Protein AF-A0AAN8A3T1-F1 (afdb_monomer_lite)

Organism: NCBI:txid574655

InterPro domains:
  IPR000210 BTB/POZ domain [PS50097] (247-317)
  IPR011333 SKP1/BTB/POZ domain superfamily [G3DSA:3.30.710.10] (247-376)

Structure (mmCIF, N/CA/C/O backbone):
data_AF-A0AAN8A3T1-F1
#
_entry.id   AF-A0AAN8A3T1-F1
#
loop_
_atom_site.group_PDB
_atom_site.id
_atom_site.type_symbol
_atom_site.label_atom_id
_atom_site.label_alt_id
_atom_site.label_comp_id
_atom_site.label_asym_id
_atom_site.label_entity_id
_atom_site.label_seq_id
_atom_site.pdbx_PDB_ins_code
_atom_site.Cartn_x
_atom_site.Cartn_y
_atom_site.Cartn_z
_atom_site.occupancy
_atom_site.B_iso_or_equiv
_atom_site.auth_seq_id
_atom_site.auth_comp_id
_atom_site.auth_asym_id
_atom_site.auth_atom_id
_atom_site.pdbx_PDB_model_num
ATOM 1 N N . MET A 1 1 ? 38.032 9.908 -7.221 1.00 28.08 1 MET A N 1
ATOM 2 C CA . MET A 1 1 ? 36.957 10.571 -6.458 1.00 28.08 1 MET A CA 1
ATOM 3 C C . MET A 1 1 ? 36.394 9.536 -5.513 1.00 28.08 1 MET A C 1
ATOM 5 O O . MET A 1 1 ? 36.181 8.416 -5.951 1.00 28.08 1 MET A O 1
ATOM 9 N N . ASP A 1 2 ? 36.302 9.879 -4.233 1.00 22.59 2 ASP A N 1
ATOM 10 C CA . ASP A 1 2 ? 35.906 8.969 -3.160 1.00 22.59 2 ASP A CA 1
ATOM 11 C C . ASP A 1 2 ? 34.381 8.732 -3.216 1.00 22.59 2 ASP A C 1
ATOM 13 O O . ASP A 1 2 ? 33.632 9.698 -3.043 1.00 22.59 2 ASP A O 1
ATOM 17 N N . PRO A 1 3 ? 33.899 7.502 -3.488 1.00 28.39 3 PRO A N 1
ATOM 18 C CA . PRO A 1 3 ? 32.468 7.202 -3.587 1.00 28.39 3 PRO A CA 1
ATOM 19 C C . PRO A 1 3 ? 31.711 7.410 -2.268 1.00 28.39 3 PRO A C 1
ATOM 21 O O . PRO A 1 3 ? 30.489 7.361 -2.249 1.00 28.39 3 PRO A O 1
ATOM 24 N N . VAL A 1 4 ? 32.406 7.651 -1.155 1.00 28.38 4 VAL A N 1
ATOM 25 C CA . VAL A 1 4 ? 31.811 7.711 0.186 1.00 28.38 4 VAL A CA 1
ATOM 26 C C . VAL A 1 4 ? 31.113 9.052 0.482 1.00 28.38 4 VAL A C 1
ATOM 28 O O . VAL A 1 4 ? 30.315 9.138 1.413 1.00 28.38 4 VAL A O 1
ATOM 31 N N . LEU A 1 5 ? 31.327 10.105 -0.319 1.00 27.95 5 LEU A N 1
ATOM 32 C CA . LEU A 1 5 ? 30.881 11.468 0.030 1.00 27.95 5 LEU A CA 1
ATOM 33 C C . LEU A 1 5 ? 29.614 11.987 -0.675 1.00 27.95 5 LEU A C 1
ATOM 35 O O . LEU A 1 5 ? 29.230 13.130 -0.436 1.00 27.95 5 LEU A O 1
ATOM 39 N N . GLN A 1 6 ? 28.911 11.174 -1.472 1.00 32.25 6 GLN A N 1
ATOM 40 C CA . GLN A 1 6 ? 27.671 11.601 -2.155 1.00 32.25 6 GLN A CA 1
ATOM 41 C C . GLN A 1 6 ? 26.362 11.172 -1.450 1.00 32.25 6 GLN A C 1
ATOM 43 O O . GLN A 1 6 ? 25.277 11.527 -1.895 1.00 32.25 6 GLN A O 1
ATOM 48 N N . TYR A 1 7 ? 26.436 10.468 -0.312 1.00 43.41 7 TYR A N 1
ATOM 49 C CA . TYR A 1 7 ? 25.316 9.674 0.233 1.00 43.41 7 TYR A CA 1
ATOM 50 C C . TYR A 1 7 ? 24.693 10.179 1.553 1.00 43.41 7 TYR A C 1
ATOM 52 O O . TYR A 1 7 ? 24.075 9.415 2.293 1.00 43.41 7 TYR A O 1
ATOM 60 N N . ALA A 1 8 ? 24.799 11.473 1.868 1.00 33.53 8 ALA A N 1
ATOM 61 C CA . ALA A 1 8 ? 24.404 11.998 3.184 1.00 33.53 8 ALA A CA 1
ATOM 62 C C . ALA A 1 8 ? 22.884 12.008 3.481 1.00 33.53 8 ALA A C 1
ATOM 64 O O . ALA A 1 8 ? 22.506 12.122 4.642 1.00 33.53 8 ALA A O 1
ATOM 65 N N . ALA A 1 9 ? 22.006 11.862 2.480 1.00 39.44 9 ALA A N 1
ATOM 66 C CA . ALA A 1 9 ? 20.547 11.850 2.685 1.00 39.44 9 ALA A CA 1
ATOM 67 C C . ALA A 1 9 ? 19.914 10.439 2.711 1.00 39.44 9 ALA A C 1
ATOM 69 O O . ALA A 1 9 ? 18.741 10.316 3.041 1.00 39.44 9 ALA A O 1
ATOM 70 N N . ILE A 1 10 ? 20.684 9.391 2.381 1.00 47.78 10 ILE A N 1
ATOM 71 C CA . ILE A 1 10 ? 20.257 7.970 2.353 1.00 47.78 10 ILE A CA 1
ATOM 72 C C . ILE A 1 10 ? 20.986 7.154 3.455 1.00 47.78 10 ILE A C 1
ATOM 74 O O . ILE A 1 10 ? 20.788 5.956 3.620 1.00 47.78 10 ILE A O 1
ATOM 78 N N . GLY A 1 11 ? 21.843 7.802 4.253 1.00 45.41 11 GLY A N 1
ATOM 79 C CA . GLY A 1 11 ? 22.844 7.140 5.100 1.00 45.41 11 GLY A CA 1
ATOM 80 C C . GLY A 1 11 ? 22.339 6.259 6.253 1.00 45.41 11 GLY A C 1
ATOM 81 O O . GLY A 1 11 ? 23.126 5.459 6.755 1.00 45.41 11 GLY A O 1
ATOM 82 N N . GLU A 1 12 ? 21.076 6.362 6.679 1.00 53.84 12 GLU A N 1
ATOM 83 C CA . GLU A 1 12 ? 20.526 5.439 7.692 1.00 53.84 12 GLU A CA 1
ATOM 84 C C . GLU A 1 12 ? 20.067 4.106 7.079 1.00 53.84 12 GLU A C 1
ATOM 86 O O . GLU A 1 12 ? 20.388 3.056 7.630 1.00 53.84 12 GLU A O 1
ATOM 91 N N . ASP A 1 13 ? 19.470 4.124 5.884 1.00 52.81 13 ASP A N 1
ATOM 92 C CA . ASP A 1 13 ? 19.033 2.916 5.157 1.00 52.81 13 ASP A CA 1
ATOM 93 C C . ASP A 1 13 ? 20.219 2.032 4.729 1.00 52.81 13 ASP A C 1
ATOM 95 O O . ASP A 1 13 ? 20.153 0.802 4.715 1.00 52.81 13 ASP A O 1
ATOM 99 N N . PHE A 1 14 ? 21.367 2.646 4.427 1.00 54.56 14 PHE A N 1
ATOM 100 C CA . PHE A 1 14 ? 22.560 1.903 4.012 1.00 54.56 14 PHE A CA 1
ATOM 101 C C . PHE A 1 14 ? 23.228 1.139 5.169 1.00 54.56 14 PHE A C 1
ATOM 103 O O . PHE A 1 14 ? 23.879 0.115 4.949 1.00 54.56 14 PHE A O 1
ATOM 110 N N . ARG A 1 15 ? 23.043 1.591 6.420 1.00 59.34 15 ARG A N 1
ATOM 111 C CA . ARG A 1 15 ? 23.488 0.835 7.603 1.00 59.34 15 ARG A CA 1
ATOM 112 C C . ARG A 1 15 ? 22.670 -0.434 7.793 1.00 59.34 15 ARG A C 1
ATOM 114 O O . ARG A 1 15 ? 23.229 -1.447 8.214 1.00 59.34 15 ARG A O 1
ATOM 121 N N . GLU A 1 16 ? 21.382 -0.398 7.464 1.00 59.78 16 GLU A N 1
ATOM 122 C CA . GLU A 1 16 ? 20.545 -1.597 7.473 1.00 59.78 16 GLU A CA 1
ATOM 123 C C . GLU A 1 16 ? 20.968 -2.584 6.385 1.00 59.78 16 GLU A C 1
ATOM 125 O O . GLU A 1 16 ? 21.107 -3.774 6.677 1.00 59.78 16 GLU A O 1
ATOM 130 N N . GLN A 1 17 ? 21.295 -2.100 5.180 1.00 60.03 17 GLN A N 1
ATOM 131 C CA . GLN A 1 17 ? 21.910 -2.935 4.141 1.00 60.03 17 GLN A CA 1
ATOM 132 C C . GLN A 1 17 ? 23.195 -3.604 4.635 1.00 60.03 17 GLN A C 1
ATOM 134 O O . GLN A 1 17 ? 23.355 -4.814 4.485 1.00 60.03 17 GLN A O 1
ATOM 139 N N . GLU A 1 18 ? 24.097 -2.859 5.275 1.00 65.31 18 GLU A N 1
ATOM 140 C CA . GLU A 1 18 ? 25.344 -3.421 5.799 1.00 65.31 18 GLU A CA 1
ATOM 141 C C . GLU A 1 18 ? 25.091 -4.465 6.905 1.00 65.31 18 GLU A C 1
ATOM 143 O O . GLU A 1 18 ? 25.732 -5.518 6.934 1.00 65.31 18 GLU A O 1
ATOM 148 N N . LEU A 1 19 ? 24.130 -4.216 7.800 1.00 68.00 19 LEU A N 1
ATOM 149 C CA . LEU A 1 19 ? 23.729 -5.157 8.849 1.00 68.00 19 LEU A CA 1
ATOM 150 C C . LEU A 1 19 ? 23.086 -6.427 8.278 1.00 68.00 19 LEU A C 1
ATOM 152 O O . LEU A 1 19 ? 23.395 -7.523 8.749 1.00 68.00 19 LEU A O 1
ATOM 156 N N . MET A 1 20 ? 22.237 -6.310 7.257 1.00 63.03 20 MET A N 1
ATOM 157 C CA . MET A 1 20 ? 21.633 -7.456 6.572 1.00 63.03 20 MET A CA 1
ATOM 158 C C . MET A 1 20 ? 22.659 -8.257 5.775 1.00 63.03 20 MET A C 1
ATOM 160 O O . MET A 1 20 ? 22.655 -9.486 5.846 1.00 63.03 20 MET A O 1
ATOM 164 N N . ILE A 1 21 ? 23.582 -7.587 5.080 1.00 66.31 21 ILE A N 1
ATOM 165 C CA . ILE A 1 21 ? 24.719 -8.227 4.409 1.00 66.31 21 ILE A CA 1
ATOM 166 C C . ILE A 1 21 ? 25.536 -9.019 5.434 1.00 66.31 21 ILE A C 1
ATOM 168 O O . ILE A 1 21 ? 25.820 -10.198 5.228 1.00 66.31 21 ILE A O 1
ATOM 172 N N . ARG A 1 22 ? 25.837 -8.425 6.596 1.00 67.38 22 ARG A N 1
ATOM 173 C CA . ARG A 1 22 ? 26.547 -9.110 7.687 1.00 67.38 22 ARG A CA 1
ATOM 174 C C . ARG A 1 22 ? 25.766 -10.304 8.244 1.00 67.38 22 ARG A C 1
ATOM 176 O O . ARG A 1 22 ? 26.375 -11.341 8.492 1.00 67.38 22 ARG A O 1
ATOM 183 N N . ARG A 1 23 ? 24.444 -10.197 8.420 1.00 68.62 23 ARG A N 1
ATOM 184 C CA . ARG A 1 23 ? 23.590 -11.324 8.852 1.00 68.62 23 ARG A CA 1
ATOM 185 C C . ARG A 1 23 ? 23.542 -12.439 7.807 1.00 68.62 23 ARG A C 1
ATOM 187 O O . ARG A 1 23 ? 23.617 -13.606 8.176 1.00 68.62 23 ARG A O 1
ATOM 194 N N . SER A 1 24 ? 23.475 -12.098 6.524 1.00 63.53 24 SER A N 1
ATOM 195 C CA . SER A 1 24 ? 23.462 -13.071 5.422 1.00 63.53 24 SER A CA 1
ATOM 196 C C . SER A 1 24 ? 24.795 -13.826 5.345 1.00 63.53 24 SER A C 1
ATOM 198 O O . SER A 1 24 ? 24.817 -15.055 5.297 1.00 63.53 24 SER A O 1
ATOM 200 N N . LEU A 1 25 ? 25.916 -13.109 5.492 1.00 63.66 25 LEU A N 1
ATOM 201 C CA . LEU A 1 25 ? 27.259 -13.700 5.563 1.00 63.66 25 LEU A CA 1
ATOM 202 C C . LEU A 1 25 ? 27.434 -14.668 6.741 1.00 63.66 25 LEU A C 1
ATOM 204 O O . LEU A 1 25 ? 28.168 -15.646 6.621 1.00 63.66 25 LEU A O 1
ATOM 208 N N . GLN A 1 26 ? 26.754 -14.439 7.870 1.00 68.25 26 GLN A N 1
ATOM 209 C CA . GLN A 1 26 ? 26.801 -15.350 9.022 1.00 68.25 26 GLN A CA 1
ATOM 210 C C . GLN A 1 26 ? 26.139 -16.708 8.746 1.00 68.25 26 GLN A C 1
ATOM 212 O O . GLN A 1 26 ? 26.492 -17.688 9.397 1.00 68.25 26 GLN A O 1
ATOM 217 N N . HIS A 1 27 ? 25.222 -16.785 7.778 1.00 68.75 27 HIS A N 1
ATOM 218 C CA . HIS A 1 27 ? 24.488 -18.009 7.443 1.00 68.75 27 HIS A CA 1
ATOM 219 C C . HIS A 1 27 ? 25.076 -18.755 6.235 1.00 68.75 27 HIS A C 1
ATOM 221 O O . HIS A 1 27 ? 24.494 -19.739 5.784 1.00 68.75 27 HIS A O 1
ATOM 227 N N . GLY A 1 28 ? 26.233 -18.319 5.722 1.00 78.19 28 GLY A N 1
ATOM 228 C CA . GLY A 1 28 ? 26.850 -18.906 4.529 1.00 78.19 28 GLY A CA 1
ATOM 229 C C . GLY A 1 28 ? 26.095 -18.590 3.237 1.00 78.19 28 GLY A C 1
ATOM 230 O O . GLY A 1 28 ? 26.246 -19.313 2.256 1.00 78.19 28 GLY A O 1
ATOM 231 N N . ASP A 1 29 ? 25.277 -17.536 3.247 1.00 84.19 29 ASP A N 1
ATOM 232 C CA . ASP A 1 29 ? 24.538 -17.092 2.074 1.00 84.19 29 ASP A CA 1
ATOM 233 C C . ASP A 1 29 ? 25.476 -16.423 1.063 1.00 84.19 29 ASP A C 1
ATOM 235 O O . ASP A 1 29 ? 26.394 -15.681 1.433 1.00 84.19 29 ASP A O 1
ATOM 239 N N . HIS A 1 30 ? 25.258 -16.706 -0.217 1.00 88.50 30 HIS A N 1
ATOM 240 C CA . HIS A 1 30 ? 26.088 -16.187 -1.298 1.00 88.50 30 HIS A CA 1
ATOM 241 C C . HIS A 1 30 ? 25.659 -14.753 -1.632 1.00 88.50 30 HIS A C 1
ATOM 243 O O . HIS A 1 30 ? 24.470 -14.466 -1.773 1.00 88.50 30 HIS A O 1
ATOM 249 N N . ILE A 1 31 ? 26.626 -13.832 -1.713 1.00 90.25 31 ILE A N 1
ATOM 250 C CA . ILE A 1 31 ? 26.376 -12.448 -2.125 1.00 90.25 31 ILE A CA 1
ATOM 251 C C . ILE A 1 31 ? 26.642 -12.331 -3.615 1.00 90.25 31 ILE A C 1
ATOM 253 O O . ILE A 1 31 ? 27.764 -12.547 -4.072 1.00 90.25 31 ILE A O 1
ATOM 257 N N . ILE A 1 32 ? 25.637 -11.856 -4.334 1.00 91.88 32 ILE A N 1
ATOM 258 C CA . ILE A 1 32 ? 25.742 -11.537 -5.750 1.00 91.88 32 ILE A CA 1
ATOM 259 C C . ILE A 1 32 ? 25.897 -10.034 -5.966 1.00 91.88 32 ILE A C 1
ATOM 261 O O . ILE A 1 32 ? 25.512 -9.202 -5.137 1.00 91.88 32 ILE A O 1
ATOM 265 N N . LYS A 1 33 ? 26.443 -9.690 -7.127 1.00 93.19 33 LYS A N 1
ATOM 266 C CA . LYS A 1 33 ? 26.597 -8.332 -7.628 1.00 93.19 33 LYS A CA 1
ATOM 267 C C . LYS A 1 33 ? 25.523 -8.057 -8.681 1.00 93.19 33 LYS A C 1
ATOM 269 O O . LYS A 1 33 ? 25.439 -8.763 -9.680 1.00 93.19 33 LYS A O 1
ATOM 274 N N . LEU A 1 34 ? 24.721 -7.018 -8.488 1.00 94.31 34 LEU A N 1
ATOM 275 C CA . LEU A 1 34 ? 23.772 -6.529 -9.489 1.00 94.31 34 LEU A CA 1
ATOM 276 C C . LEU A 1 34 ? 24.321 -5.252 -10.110 1.00 94.31 34 LEU A C 1
ATOM 278 O O . LEU A 1 34 ? 24.648 -4.327 -9.376 1.00 94.31 34 LEU A O 1
ATOM 282 N N . VAL A 1 35 ? 24.413 -5.179 -11.433 1.00 94.25 35 VAL A N 1
ATOM 283 C CA . VAL A 1 35 ? 24.875 -3.993 -12.168 1.00 94.25 35 VAL A CA 1
ATOM 284 C C . VAL A 1 35 ? 23.709 -3.451 -12.985 1.00 94.25 35 VAL A C 1
ATOM 286 O O . VAL A 1 35 ? 23.237 -4.133 -13.889 1.00 94.25 35 VAL A O 1
ATOM 289 N N . ILE A 1 36 ? 23.234 -2.251 -12.654 1.00 95.31 36 ILE A N 1
ATOM 290 C CA . ILE A 1 36 ? 21.943 -1.724 -13.118 1.00 95.31 36 ILE A CA 1
ATOM 291 C C . ILE A 1 36 ? 22.142 -0.395 -13.840 1.00 95.31 36 ILE A C 1
ATOM 293 O O . ILE A 1 36 ? 22.796 0.499 -13.297 1.00 95.31 36 ILE A O 1
ATOM 297 N N . GLY A 1 37 ? 21.533 -0.267 -15.019 1.00 92.38 37 GLY A N 1
ATOM 298 C CA . GLY A 1 37 ? 21.628 0.900 -15.894 1.00 92.38 37 GLY A CA 1
ATOM 299 C C . GLY A 1 37 ? 22.753 0.806 -16.928 1.00 92.38 37 GLY A C 1
ATOM 300 O O . GLY A 1 37 ? 23.585 -0.107 -16.897 1.00 92.38 37 GLY A O 1
ATOM 301 N N . GLU A 1 38 ? 22.763 1.761 -17.857 1.00 90.06 38 GLU A N 1
ATOM 302 C CA . GLU A 1 38 ? 23.724 1.823 -18.964 1.00 90.06 38 GLU A CA 1
ATOM 303 C C . GLU A 1 38 ? 25.179 1.856 -18.462 1.00 90.06 38 GLU A C 1
ATOM 305 O O . GLU A 1 38 ? 25.436 2.438 -17.407 1.00 90.06 38 GLU A O 1
ATOM 310 N N . PRO A 1 39 ? 26.153 1.277 -19.193 1.00 88.94 39 PRO A N 1
ATOM 311 C CA . PRO A 1 39 ? 27.540 1.134 -18.734 1.00 88.94 39 PRO A CA 1
ATOM 312 C C . PRO A 1 39 ? 28.192 2.416 -18.196 1.00 88.94 39 PRO A C 1
ATOM 314 O O . PRO A 1 39 ? 29.006 2.351 -17.276 1.00 88.94 39 PRO A O 1
ATOM 317 N N . GLU A 1 40 ? 27.837 3.575 -18.748 1.00 88.62 40 GLU A N 1
ATOM 318 C CA . GLU A 1 40 ? 28.367 4.887 -18.377 1.00 88.62 40 GLU A CA 1
ATOM 319 C C . GLU A 1 40 ? 27.872 5.364 -17.004 1.00 88.62 40 GLU A C 1
ATOM 321 O O . GLU A 1 40 ? 28.573 6.116 -16.329 1.00 88.62 40 GLU A O 1
ATOM 326 N N . ASN A 1 41 ? 26.685 4.911 -16.589 1.00 84.88 41 ASN A N 1
ATOM 327 C CA . ASN A 1 41 ? 25.997 5.323 -15.362 1.00 84.88 41 ASN A CA 1
ATOM 328 C C . ASN A 1 41 ? 25.609 4.131 -14.472 1.00 84.88 41 ASN A C 1
ATOM 330 O O . ASN A 1 41 ? 24.808 4.279 -13.547 1.00 84.88 41 ASN A O 1
ATOM 334 N N . ALA A 1 42 ? 26.155 2.947 -14.756 1.00 90.56 42 ALA A N 1
ATOM 335 C CA . ALA A 1 42 ? 25.750 1.719 -14.103 1.00 90.56 42 ALA A CA 1
ATOM 336 C C . ALA A 1 42 ? 26.093 1.757 -12.612 1.00 90.56 42 ALA A C 1
ATOM 338 O O . ALA A 1 42 ? 27.237 2.003 -12.217 1.00 90.56 42 ALA A O 1
ATOM 339 N N . ILE A 1 43 ? 25.107 1.450 -11.774 1.00 92.12 43 ILE A N 1
ATOM 340 C CA . ILE A 1 43 ? 25.298 1.336 -10.330 1.00 92.12 43 ILE A CA 1
ATOM 341 C C . ILE A 1 43 ? 25.351 -0.133 -9.946 1.00 92.12 43 ILE A C 1
ATOM 343 O O . ILE A 1 43 ? 24.593 -0.962 -10.448 1.00 92.12 43 ILE A O 1
ATOM 347 N N . THR A 1 44 ? 26.277 -0.450 -9.043 1.00 93.19 44 THR A N 1
ATOM 348 C CA . THR A 1 44 ? 26.423 -1.791 -8.489 1.00 93.19 44 THR A CA 1
ATOM 349 C C . THR A 1 44 ? 25.740 -1.900 -7.130 1.00 93.19 44 THR A C 1
ATOM 351 O O . THR A 1 44 ? 26.002 -1.093 -6.241 1.00 93.19 44 THR A O 1
ATOM 354 N N . PHE A 1 45 ? 24.939 -2.947 -6.950 1.00 92.75 45 PHE A N 1
ATOM 355 C CA . PHE A 1 45 ? 24.358 -3.352 -5.674 1.00 92.75 45 PHE A CA 1
ATOM 356 C C . PHE A 1 45 ? 24.869 -4.735 -5.272 1.00 92.75 45 PHE A C 1
ATOM 358 O O . PHE A 1 45 ? 25.200 -5.560 -6.123 1.00 92.75 45 PHE A O 1
ATOM 365 N N . HIS A 1 46 ? 24.907 -4.992 -3.967 1.00 91.62 46 HIS A N 1
ATOM 366 C CA . HIS A 1 46 ? 25.253 -6.292 -3.402 1.00 91.62 46 HIS A CA 1
ATOM 367 C C . HIS A 1 46 ? 24.077 -6.809 -2.582 1.00 91.62 46 HIS A C 1
ATOM 369 O O . HIS A 1 46 ? 23.589 -6.107 -1.698 1.00 91.62 46 HIS A O 1
ATOM 375 N N . ILE A 1 47 ? 23.618 -8.021 -2.876 1.00 92.31 47 ILE A N 1
ATOM 376 C CA . ILE A 1 47 ? 22.452 -8.621 -2.221 1.00 92.31 47 ILE A CA 1
ATOM 377 C C . ILE A 1 47 ? 22.637 -10.131 -2.085 1.00 92.31 47 ILE A C 1
ATOM 379 O O . ILE A 1 47 ? 23.400 -10.742 -2.829 1.00 92.31 47 ILE A O 1
ATOM 383 N N . SER A 1 48 ? 21.960 -10.726 -1.106 1.00 91.88 48 SER A N 1
ATOM 384 C CA . SER A 1 48 ? 21.898 -12.179 -0.939 1.00 91.88 48 SER A CA 1
ATOM 385 C C . SER A 1 48 ? 21.220 -12.838 -2.150 1.00 91.88 48 SER A C 1
ATOM 387 O O . SER A 1 48 ? 20.141 -12.416 -2.577 1.00 91.88 48 SER A O 1
ATOM 389 N N . GLN A 1 49 ? 21.841 -13.898 -2.676 1.00 92.69 49 GLN A N 1
ATOM 390 C CA . GLN A 1 49 ? 21.271 -14.735 -3.730 1.00 92.69 49 GLN A CA 1
ATOM 391 C C . GLN A 1 49 ? 19.964 -15.378 -3.263 1.00 92.69 49 GLN A C 1
ATOM 393 O O . GLN A 1 49 ? 18.954 -15.309 -3.964 1.00 92.69 49 GLN A O 1
ATOM 398 N N . ASN A 1 50 ? 19.967 -15.967 -2.063 1.00 92.00 50 ASN A N 1
ATOM 399 C CA . ASN A 1 50 ? 18.808 -16.657 -1.505 1.00 92.00 50 ASN A CA 1
ATOM 400 C C . ASN A 1 50 ? 17.599 -15.719 -1.378 1.00 92.00 50 ASN A C 1
ATOM 402 O O . ASN A 1 50 ? 16.476 -16.100 -1.700 1.00 92.00 50 ASN A O 1
ATOM 406 N N . LEU A 1 51 ? 17.819 -14.465 -0.978 1.00 92.62 51 LEU A N 1
ATOM 407 C CA . LEU A 1 51 ? 16.750 -13.480 -0.839 1.00 92.62 51 LEU A CA 1
ATOM 408 C C . LEU A 1 51 ? 16.068 -13.160 -2.182 1.00 92.62 51 LEU A C 1
ATOM 410 O O . LEU A 1 51 ? 14.840 -13.043 -2.245 1.00 92.62 51 LEU A O 1
ATOM 414 N N . LEU A 1 52 ? 16.838 -13.053 -3.267 1.00 93.62 52 LEU A N 1
ATOM 415 C CA . LEU A 1 52 ? 16.283 -12.850 -4.608 1.00 93.62 52 LEU A CA 1
ATOM 416 C C . LEU A 1 52 ? 15.602 -14.104 -5.151 1.00 93.62 52 LEU A C 1
ATOM 418 O O . LEU A 1 52 ? 14.504 -14.009 -5.695 1.00 93.62 52 LEU A O 1
ATOM 422 N N . GLU A 1 53 ? 16.206 -15.278 -4.959 1.00 94.00 53 GLU A N 1
ATOM 423 C CA . GLU A 1 53 ? 15.598 -16.555 -5.343 1.00 94.00 53 GLU A CA 1
ATOM 424 C C . GLU A 1 53 ? 14.263 -16.789 -4.633 1.00 94.00 53 GLU A C 1
ATOM 426 O O . GLU A 1 53 ? 13.318 -17.274 -5.245 1.00 94.00 53 GLU A O 1
ATOM 431 N N . GLN A 1 54 ? 14.143 -16.419 -3.358 1.00 92.19 54 GLN A N 1
ATOM 432 C CA . GLN A 1 54 ? 12.873 -16.493 -2.631 1.00 92.19 54 GLN A CA 1
ATOM 433 C C . GLN A 1 54 ? 11.839 -15.482 -3.128 1.00 92.19 54 GLN A C 1
ATOM 435 O O . GLN A 1 54 ? 10.645 -15.686 -2.922 1.00 92.19 54 GLN A O 1
ATOM 440 N N . THR A 1 55 ? 12.284 -14.395 -3.758 1.00 93.00 55 THR A N 1
ATOM 441 C CA . THR A 1 55 ? 11.399 -13.327 -4.219 1.00 93.00 55 THR A CA 1
ATOM 442 C C . THR A 1 55 ? 10.729 -13.668 -5.547 1.00 93.00 55 THR A C 1
ATOM 444 O O . THR A 1 55 ? 9.534 -13.422 -5.686 1.00 93.00 55 THR A O 1
ATOM 447 N N . ALA A 1 56 ? 11.470 -14.215 -6.516 1.00 93.69 56 ALA A N 1
ATOM 448 C CA . ALA A 1 56 ? 10.918 -14.536 -7.830 1.00 93.69 56 ALA A CA 1
ATOM 449 C C . ALA A 1 56 ? 11.590 -15.755 -8.466 1.00 93.69 56 ALA A C 1
ATOM 451 O O . ALA A 1 56 ? 12.812 -15.926 -8.409 1.00 93.69 56 ALA A O 1
ATOM 452 N N . ASP A 1 57 ? 10.788 -16.577 -9.147 1.00 93.06 57 ASP A N 1
ATOM 453 C CA . ASP A 1 57 ? 11.277 -17.757 -9.865 1.00 93.06 57 ASP A CA 1
ATOM 454 C C . ASP A 1 57 ? 12.213 -17.388 -11.025 1.00 93.06 57 ASP A C 1
ATOM 456 O O . ASP A 1 57 ? 13.128 -18.158 -11.336 1.00 93.06 57 ASP A O 1
ATOM 460 N N . TYR A 1 58 ? 12.064 -16.181 -11.588 1.00 94.56 58 TYR A N 1
ATOM 461 C CA . TYR A 1 58 ? 13.014 -15.605 -12.541 1.00 94.56 58 TYR A CA 1
ATOM 462 C C . TYR A 1 58 ? 14.457 -15.702 -12.029 1.00 94.56 58 TYR A C 1
ATOM 464 O O . TYR A 1 58 ? 15.331 -16.210 -12.733 1.00 94.56 58 TYR A O 1
ATOM 472 N N . PHE A 1 59 ? 14.712 -15.297 -10.779 1.00 93.25 59 PHE A N 1
ATOM 473 C CA . PHE A 1 59 ? 16.061 -15.304 -10.213 1.00 93.25 59 PHE A CA 1
ATOM 474 C C . PHE A 1 59 ? 16.582 -16.725 -9.967 1.00 93.25 59 PHE A C 1
ATOM 476 O O . PHE A 1 59 ? 17.750 -16.999 -10.234 1.00 93.25 59 PHE A O 1
ATOM 483 N N . LYS A 1 60 ? 15.719 -17.676 -9.581 1.00 92.75 60 LYS A N 1
ATOM 484 C CA . LYS A 1 60 ? 16.108 -19.100 -9.507 1.00 92.75 60 LYS A CA 1
ATOM 485 C C . LYS A 1 60 ? 16.569 -19.615 -10.868 1.00 92.75 60 LYS A C 1
ATOM 487 O O . LYS A 1 60 ? 17.565 -20.333 -10.959 1.00 92.75 60 LYS A O 1
ATOM 492 N N . GLY A 1 61 ? 15.842 -19.265 -11.929 1.00 91.12 61 GLY A N 1
ATOM 493 C CA . GLY A 1 61 ? 16.221 -19.589 -13.303 1.00 91.12 61 GLY A CA 1
ATOM 494 C C . GLY A 1 61 ? 17.535 -18.920 -13.705 1.00 91.12 61 GLY A C 1
ATOM 495 O O . GLY A 1 61 ? 18.415 -19.575 -14.267 1.00 91.12 61 GLY A O 1
ATOM 496 N N . ALA A 1 62 ? 17.692 -17.644 -13.356 1.00 89.56 62 ALA A N 1
ATOM 497 C CA . ALA A 1 62 ? 18.871 -16.846 -13.651 1.00 89.56 62 ALA A CA 1
ATOM 498 C C . ALA A 1 62 ? 20.158 -17.461 -13.080 1.00 89.56 62 ALA A C 1
ATOM 500 O O . ALA A 1 62 ? 21.128 -17.648 -13.817 1.00 89.56 62 ALA A O 1
ATOM 501 N N . PHE A 1 63 ? 20.153 -17.848 -11.800 1.00 87.81 63 PHE A N 1
ATOM 502 C CA . PHE A 1 63 ? 21.338 -18.417 -11.149 1.00 87.81 63 PHE A CA 1
ATOM 503 C C . PHE A 1 63 ? 21.618 -19.864 -11.554 1.00 87.81 63 PHE A C 1
ATOM 505 O O . PHE A 1 63 ? 22.779 -20.248 -11.704 1.00 87.81 63 PHE A O 1
ATOM 512 N N . ARG A 1 64 ? 20.579 -20.673 -11.802 1.00 87.19 64 ARG A N 1
ATOM 513 C CA . ARG A 1 64 ? 20.758 -22.057 -12.280 1.00 87.19 64 ARG A CA 1
ATOM 514 C C . ARG A 1 64 ? 21.422 -22.118 -13.647 1.00 87.19 64 ARG A C 1
ATOM 516 O O . ARG A 1 64 ? 22.209 -23.026 -13.900 1.00 87.19 64 ARG A O 1
ATOM 523 N N . ASN A 1 65 ? 21.111 -21.158 -14.511 1.00 81.12 65 ASN A N 1
ATOM 524 C CA . ASN A 1 65 ? 21.575 -21.171 -15.890 1.00 81.12 65 ASN A CA 1
ATOM 525 C C . ASN A 1 65 ? 22.956 -20.515 -16.089 1.00 81.12 65 ASN A C 1
ATOM 527 O O . ASN A 1 65 ? 23.417 -20.523 -17.223 1.00 81.12 65 ASN A O 1
ATOM 531 N N . GLN A 1 66 ? 23.609 -19.978 -15.037 1.00 60.19 66 GLN A N 1
ATOM 532 C CA . GLN A 1 66 ? 24.986 -19.412 -14.975 1.00 60.19 66 GLN A CA 1
ATOM 533 C C . GLN A 1 66 ? 25.464 -18.524 -16.158 1.00 60.19 66 GLN A C 1
ATOM 535 O O . GLN A 1 66 ? 26.649 -18.210 -16.251 1.00 60.19 66 GLN A O 1
ATOM 540 N N . HIS A 1 67 ? 24.576 -18.089 -17.058 1.00 53.81 67 HIS A N 1
ATOM 541 C CA . HIS A 1 67 ? 24.932 -17.498 -18.355 1.00 53.81 67 HIS A CA 1
ATOM 542 C C . HIS A 1 67 ? 24.115 -16.251 -18.722 1.00 53.81 67 HIS A C 1
ATOM 544 O O . HIS A 1 67 ? 24.003 -15.916 -19.897 1.00 53.81 67 HIS A O 1
ATOM 550 N N . LEU A 1 68 ? 23.573 -15.515 -17.748 1.00 53.34 68 LEU A N 1
ATOM 551 C CA . LEU A 1 68 ? 22.932 -14.216 -18.022 1.00 53.34 68 LEU A CA 1
ATOM 552 C C . LEU A 1 68 ? 23.926 -13.051 -18.183 1.00 53.34 68 LEU A C 1
ATOM 554 O O . LEU A 1 68 ? 23.542 -11.887 -18.142 1.00 53.34 68 LEU A O 1
ATOM 558 N N . GLY A 1 69 ? 25.201 -13.353 -18.419 1.00 52.53 69 GLY A N 1
ATOM 559 C CA . GLY A 1 69 ? 26.212 -12.369 -18.770 1.00 52.53 69 GLY A CA 1
ATOM 560 C C . GLY A 1 69 ? 27.252 -12.969 -19.707 1.00 52.53 69 GLY A C 1
ATOM 561 O O . GLY A 1 69 ? 27.722 -14.086 -19.510 1.00 52.53 69 GLY A O 1
ATOM 562 N N . SER A 1 70 ? 27.640 -12.205 -20.725 1.00 53.41 70 SER A N 1
ATOM 563 C CA . SER A 1 70 ? 28.769 -12.513 -21.614 1.00 53.41 70 SER A CA 1
ATOM 564 C C . SER A 1 70 ? 30.131 -12.428 -20.900 1.00 53.41 70 SER A C 1
ATOM 566 O O . SER A 1 70 ? 31.169 -12.689 -21.509 1.00 53.41 70 SER A O 1
ATOM 568 N N . SER A 1 71 ? 30.148 -12.013 -19.630 1.00 56.25 71 SER A N 1
ATOM 569 C CA . SER A 1 71 ? 31.327 -11.892 -18.782 1.00 56.25 71 SER A CA 1
ATOM 570 C C . SER A 1 71 ? 31.514 -13.166 -17.955 1.00 56.25 71 SER A C 1
ATOM 572 O O . SER A 1 71 ? 30.571 -13.739 -17.425 1.00 56.25 71 SER A O 1
ATOM 574 N N . ASN A 1 72 ? 32.759 -13.616 -17.803 1.00 63.84 72 ASN A N 1
ATOM 575 C CA . ASN A 1 72 ? 33.126 -14.798 -17.009 1.00 63.84 72 ASN A CA 1
ATOM 576 C C . ASN A 1 72 ? 32.939 -14.607 -15.480 1.00 63.84 72 ASN A C 1
ATOM 578 O O . ASN A 1 72 ? 33.587 -15.293 -14.688 1.00 63.84 72 ASN A O 1
ATOM 582 N N . GLU A 1 73 ? 32.104 -13.660 -15.048 1.00 80.00 73 GLU A N 1
ATOM 583 C CA . GLU A 1 73 ? 31.856 -13.338 -13.644 1.00 80.00 73 GLU A CA 1
ATOM 584 C C . GLU A 1 73 ? 30.640 -14.127 -13.144 1.00 80.00 73 GLU A C 1
ATOM 586 O O . GLU A 1 73 ? 29.499 -13.716 -13.326 1.00 80.00 73 GLU A O 1
ATOM 591 N N . ARG A 1 74 ? 30.886 -15.281 -12.509 1.00 75.56 74 ARG A N 1
ATOM 592 C CA . ARG A 1 74 ? 29.836 -16.200 -12.017 1.00 75.56 74 ARG A CA 1
ATOM 593 C C . ARG A 1 74 ? 28.811 -15.575 -11.062 1.00 75.56 74 ARG A C 1
ATOM 595 O O . ARG A 1 74 ? 27.723 -16.122 -10.933 1.00 75.56 74 ARG A O 1
ATOM 602 N N . ASP A 1 75 ? 29.152 -14.453 -10.439 1.00 86.19 75 ASP A N 1
ATOM 603 C CA . ASP A 1 75 ? 28.402 -13.863 -9.329 1.00 86.19 75 ASP A CA 1
ATOM 604 C C . ASP A 1 75 ? 27.843 -12.472 -9.672 1.00 86.19 75 ASP A C 1
ATOM 606 O O . ASP A 1 75 ? 27.496 -11.706 -8.772 1.00 86.19 75 ASP A O 1
ATOM 610 N N . THR A 1 76 ? 27.768 -12.130 -10.965 1.00 89.94 76 THR A N 1
ATOM 611 C CA . THR A 1 76 ? 27.331 -10.809 -11.430 1.00 89.94 76 THR A CA 1
ATOM 612 C C . THR A 1 76 ? 26.154 -10.915 -12.402 1.00 89.94 76 THR A C 1
ATOM 614 O O . THR A 1 76 ? 26.248 -11.576 -13.434 1.00 89.94 76 THR A O 1
ATOM 617 N N . LEU A 1 77 ? 25.053 -10.216 -12.109 1.00 91.69 77 LEU A N 1
ATOM 618 C CA . LEU A 1 77 ? 23.927 -10.021 -13.027 1.00 91.69 77 LEU A CA 1
ATOM 619 C C . LEU A 1 77 ? 23.923 -8.590 -13.565 1.00 91.69 77 LEU A C 1
ATOM 621 O O . LEU A 1 77 ? 24.091 -7.634 -12.806 1.00 91.69 77 LEU A O 1
ATOM 625 N N . HIS A 1 78 ? 23.711 -8.450 -14.872 1.00 92.69 78 HIS A N 1
ATOM 626 C CA . HIS A 1 78 ? 23.684 -7.164 -15.562 1.00 92.69 78 HIS A CA 1
ATOM 627 C C . HIS A 1 78 ? 22.274 -6.848 -16.068 1.00 92.69 78 HIS A C 1
ATOM 629 O O . HIS A 1 78 ? 21.667 -7.656 -16.766 1.00 92.69 78 HIS A O 1
ATOM 635 N N . PHE A 1 79 ? 21.800 -5.641 -15.767 1.00 94.69 79 PHE A N 1
ATOM 636 C CA . PHE A 1 79 ? 20.499 -5.106 -16.165 1.00 94.69 79 PHE A CA 1
ATOM 637 C C . PHE A 1 79 ? 20.672 -3.720 -16.808 1.00 94.69 79 PHE A C 1
ATOM 639 O O . PHE A 1 79 ? 20.291 -2.707 -16.216 1.00 94.69 79 PHE A O 1
ATOM 646 N N . PRO A 1 80 ? 21.313 -3.640 -17.990 1.00 94.06 80 PRO A N 1
ATOM 647 C CA . PRO A 1 80 ? 21.717 -2.362 -18.573 1.00 94.06 80 PRO A CA 1
ATOM 648 C C . PRO A 1 80 ? 20.543 -1.503 -19.057 1.00 94.06 80 PRO A C 1
ATOM 650 O O . PRO A 1 80 ? 20.647 -0.283 -19.078 1.00 94.06 80 PRO A O 1
ATOM 653 N N . GLU A 1 81 ? 19.431 -2.134 -19.427 1.00 93.62 81 GLU A N 1
ATOM 654 C CA . GLU A 1 81 ? 18.243 -1.468 -19.980 1.00 93.62 81 GLU A CA 1
ATOM 655 C C . GLU A 1 81 ? 17.215 -1.082 -18.908 1.00 93.62 81 GLU A C 1
ATOM 657 O O . GLU A 1 81 ? 16.167 -0.524 -19.227 1.00 93.62 81 GLU A O 1
ATOM 662 N N . ASP A 1 82 ? 17.474 -1.409 -17.642 1.00 95.56 82 ASP A N 1
ATOM 663 C CA . ASP A 1 82 ? 16.491 -1.218 -16.585 1.00 95.56 82 ASP A CA 1
ATOM 664 C C . ASP A 1 82 ? 16.620 0.131 -15.890 1.00 95.56 82 ASP A C 1
ATOM 666 O O . ASP A 1 82 ? 17.712 0.671 -15.695 1.00 95.56 82 ASP A O 1
ATOM 670 N N . ASP A 1 83 ? 15.478 0.634 -15.423 1.00 94.00 83 ASP A N 1
ATOM 671 C CA . ASP A 1 83 ? 15.434 1.852 -14.631 1.00 94.00 83 ASP A CA 1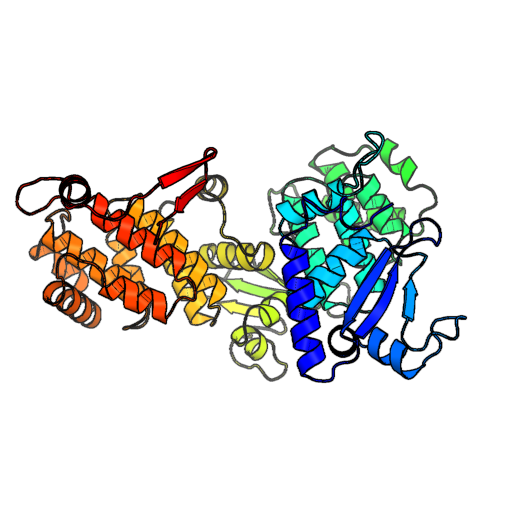
ATOM 672 C C . ASP A 1 83 ? 16.068 1.634 -13.250 1.00 94.00 83 ASP A C 1
ATOM 674 O O . ASP A 1 83 ? 15.608 0.842 -12.421 1.00 94.00 83 ASP A O 1
ATOM 678 N N . LEU A 1 84 ? 17.131 2.393 -12.994 1.00 92.56 84 LEU A N 1
ATOM 679 C CA . LEU A 1 84 ? 17.884 2.356 -11.747 1.00 92.56 84 LEU A CA 1
ATOM 680 C C . LEU A 1 84 ? 17.015 2.647 -10.513 1.00 92.56 84 LEU A C 1
ATOM 682 O O . LEU A 1 84 ? 17.211 2.031 -9.464 1.00 92.56 84 LEU A O 1
ATOM 686 N N . TYR A 1 85 ? 16.078 3.595 -10.594 1.00 91.94 85 TYR A N 1
ATOM 687 C CA . TYR A 1 85 ? 15.260 3.973 -9.442 1.00 91.94 85 TYR A CA 1
ATOM 688 C C . TYR A 1 85 ? 14.198 2.919 -9.140 1.00 91.94 85 TYR A C 1
ATOM 690 O O . TYR A 1 85 ? 13.972 2.622 -7.967 1.00 91.94 85 TYR A O 1
ATOM 698 N N . ALA A 1 86 ? 13.604 2.309 -10.166 1.00 95.31 86 ALA A N 1
ATOM 699 C CA . ALA A 1 86 ? 12.703 1.176 -10.007 1.00 95.31 86 ALA A CA 1
ATOM 700 C C . ALA A 1 86 ? 13.409 0.016 -9.293 1.00 95.31 86 ALA A C 1
ATOM 702 O O . ALA A 1 86 ? 12.862 -0.556 -8.351 1.00 95.31 86 ALA A O 1
ATOM 703 N N . TRP A 1 87 ? 14.665 -0.259 -9.653 1.00 95.62 87 TRP A N 1
ATOM 704 C CA . TRP A 1 87 ? 15.487 -1.231 -8.938 1.00 95.62 87 TRP A CA 1
ATOM 705 C C . TRP A 1 87 ? 15.815 -0.823 -7.504 1.00 95.62 87 TRP A C 1
ATOM 707 O O . TRP A 1 87 ? 15.754 -1.672 -6.622 1.00 95.62 87 TRP A O 1
ATOM 717 N N . LYS A 1 88 ? 16.121 0.451 -7.224 1.00 93.06 88 LYS A N 1
ATOM 718 C CA . LYS A 1 88 ? 16.313 0.918 -5.836 1.00 93.06 88 LYS A CA 1
ATOM 719 C C . LYS A 1 88 ? 15.063 0.642 -4.985 1.00 93.06 88 LYS A C 1
ATOM 721 O O . LYS A 1 88 ? 15.190 0.142 -3.871 1.00 93.06 88 LYS A O 1
ATOM 726 N N . VAL A 1 89 ? 13.869 0.912 -5.522 1.00 94.00 89 VAL A N 1
ATOM 727 C CA . VAL A 1 89 ? 12.585 0.627 -4.853 1.00 94.00 89 VAL A CA 1
ATOM 728 C C . VAL A 1 89 ? 12.364 -0.877 -4.696 1.00 94.00 89 VAL A C 1
ATOM 730 O O . VAL A 1 89 ? 11.988 -1.325 -3.616 1.00 94.00 89 VAL A O 1
ATOM 733 N N . PHE A 1 90 ? 12.630 -1.665 -5.738 1.00 96.19 90 PHE A N 1
ATOM 734 C CA . PHE A 1 90 ? 12.503 -3.118 -5.684 1.00 96.19 90 PHE A CA 1
ATOM 735 C C . PHE A 1 90 ? 13.446 -3.736 -4.654 1.00 96.19 90 PHE A C 1
ATOM 737 O O . PHE A 1 90 ? 13.003 -4.525 -3.832 1.00 96.19 90 PHE A O 1
ATOM 744 N N . LEU A 1 91 ? 14.725 -3.354 -4.637 1.00 94.38 91 LEU A N 1
ATOM 745 C CA . LEU A 1 91 ? 15.692 -3.867 -3.669 1.00 94.38 91 LEU A CA 1
ATOM 746 C C . LEU A 1 91 ? 15.304 -3.485 -2.241 1.00 94.38 91 LEU A C 1
ATOM 748 O O . LEU A 1 91 ? 15.389 -4.333 -1.356 1.00 94.38 91 LEU A O 1
ATOM 752 N N . TYR A 1 92 ? 14.832 -2.253 -2.022 1.00 91.88 92 TYR A N 1
ATOM 753 C CA . TYR A 1 92 ? 14.259 -1.853 -0.737 1.00 91.88 92 TYR A CA 1
ATOM 754 C C . TYR A 1 92 ? 13.119 -2.795 -0.336 1.00 91.88 92 TYR A C 1
ATOM 756 O O . TYR A 1 92 ? 13.189 -3.431 0.713 1.00 91.88 92 TYR A O 1
ATOM 764 N N . TRP A 1 93 ? 12.134 -2.972 -1.220 1.00 94.56 93 TRP A N 1
ATOM 765 C CA . TRP A 1 93 ? 10.991 -3.851 -0.984 1.00 94.56 93 TRP A CA 1
ATOM 766 C C . TRP A 1 93 ? 11.399 -5.313 -0.764 1.00 94.56 93 TRP A C 1
ATOM 768 O O . TRP A 1 93 ? 10.840 -5.995 0.087 1.00 94.56 93 TRP A O 1
ATOM 778 N N . VAL A 1 94 ? 12.406 -5.820 -1.470 1.00 92.75 94 VAL A N 1
ATOM 779 C CA . VAL A 1 94 ? 12.915 -7.183 -1.276 1.00 92.75 94 VAL A CA 1
ATOM 780 C C . VAL A 1 94 ? 13.428 -7.384 0.148 1.00 92.75 94 VAL A C 1
ATOM 782 O O . VAL A 1 94 ? 13.187 -8.452 0.719 1.00 92.75 94 VAL A O 1
ATOM 785 N N . MET A 1 95 ? 14.098 -6.374 0.707 1.00 87.50 95 MET A N 1
ATOM 786 C CA . MET A 1 95 ? 14.697 -6.415 2.041 1.00 87.50 95 MET A CA 1
ATOM 787 C C . MET A 1 95 ? 13.670 -6.199 3.157 1.00 87.50 95 MET A C 1
ATOM 789 O O . MET A 1 95 ? 13.704 -6.915 4.153 1.00 87.50 95 MET A O 1
ATOM 793 N N . THR A 1 96 ? 12.759 -5.238 3.000 1.00 87.06 96 THR A N 1
ATOM 794 C CA . THR A 1 96 ? 11.823 -4.825 4.062 1.00 87.06 96 THR A CA 1
ATOM 795 C C . THR A 1 96 ? 10.446 -5.473 3.943 1.00 87.06 96 THR A C 1
ATOM 797 O O . THR A 1 96 ? 9.704 -5.526 4.919 1.00 87.06 96 THR A O 1
ATOM 800 N N . LYS A 1 97 ? 10.104 -5.980 2.752 1.00 86.62 97 LYS A N 1
ATOM 801 C CA . LYS A 1 97 ? 8.749 -6.384 2.337 1.00 86.62 97 LYS A CA 1
ATOM 802 C C . LYS A 1 97 ? 7.721 -5.251 2.405 1.00 86.62 97 LYS A C 1
ATOM 804 O O . LYS A 1 97 ? 6.521 -5.506 2.403 1.00 86.62 97 LYS A O 1
ATOM 809 N N . GLU A 1 98 ? 8.190 -4.006 2.392 1.00 86.50 98 GLU A N 1
ATOM 810 C CA . GLU A 1 98 ? 7.378 -2.792 2.426 1.00 86.50 98 GLU A CA 1
ATOM 811 C C . GLU A 1 98 ? 7.866 -1.821 1.340 1.00 86.50 98 GLU A C 1
ATOM 813 O O . GLU A 1 98 ? 9.043 -1.812 0.971 1.00 86.50 98 GLU A O 1
ATOM 818 N N . LEU A 1 99 ? 6.964 -1.015 0.773 1.00 88.25 99 LEU A N 1
ATOM 819 C CA . LEU A 1 99 ? 7.385 0.048 -0.140 1.00 88.25 99 LEU A CA 1
ATOM 820 C C . LEU A 1 99 ? 8.041 1.188 0.653 1.00 88.25 99 LEU A C 1
ATOM 822 O O . LEU A 1 99 ? 7.655 1.436 1.797 1.00 88.25 99 LEU A O 1
ATOM 826 N N . PRO A 1 100 ? 9.010 1.914 0.068 1.00 86.56 100 PRO A N 1
ATOM 827 C CA . PRO A 1 100 ? 9.571 3.090 0.716 1.00 86.56 100 PRO A CA 1
ATOM 828 C C . PRO A 1 100 ? 8.461 4.075 1.092 1.00 86.56 100 PRO A C 1
ATOM 830 O O . PRO A 1 100 ? 7.550 4.319 0.309 1.00 86.56 100 PRO A O 1
ATOM 833 N N . SER A 1 101 ? 8.528 4.703 2.265 1.00 80.25 101 SER A N 1
ATOM 834 C CA . SER A 1 101 ? 7.552 5.752 2.588 1.00 80.25 101 SER A CA 1
ATOM 835 C C . SER A 1 101 ? 7.656 6.925 1.598 1.00 80.25 101 SER A C 1
ATOM 837 O O . SER A 1 101 ? 8.705 7.168 0.992 1.00 80.25 101 SER A O 1
ATOM 839 N N . GLY A 1 102 ? 6.601 7.738 1.468 1.00 72.69 102 GLY A N 1
ATOM 840 C CA . GLY A 1 102 ? 6.600 8.894 0.557 1.00 72.69 102 GLY A CA 1
ATOM 841 C C . GLY A 1 102 ? 7.745 9.901 0.796 1.00 72.69 102 GLY A C 1
ATOM 842 O O . GLY A 1 102 ? 8.107 10.674 -0.095 1.00 72.69 102 GLY A O 1
ATOM 843 N N . GLY A 1 103 ? 8.347 9.922 1.991 1.00 69.50 103 GLY A N 1
ATOM 844 C CA . GLY A 1 103 ? 9.585 10.663 2.265 1.00 69.50 103 GLY A CA 1
ATOM 845 C C . GLY A 1 103 ? 10.803 10.066 1.553 1.00 69.50 103 GLY A C 1
ATOM 846 O O . GLY A 1 103 ? 11.538 10.796 0.887 1.00 69.50 103 GLY A O 1
ATOM 847 N N . VAL A 1 104 ? 10.966 8.744 1.629 1.00 70.31 104 VAL A N 1
ATOM 848 C CA . VAL A 1 104 ? 12.070 7.997 1.009 1.00 70.31 104 VAL A CA 1
ATOM 849 C C . VAL A 1 104 ? 11.940 7.989 -0.512 1.00 70.31 104 VAL A C 1
ATOM 851 O O . VAL A 1 104 ? 12.914 8.287 -1.195 1.00 70.31 104 VAL A O 1
ATOM 854 N N . PHE A 1 105 ? 10.734 7.810 -1.062 1.00 75.38 105 PHE A N 1
ATOM 855 C CA . PHE A 1 105 ? 10.485 7.978 -2.502 1.00 75.38 105 PHE A CA 1
ATOM 856 C C . PHE A 1 105 ? 10.964 9.340 -3.027 1.00 75.38 105 PHE A C 1
ATOM 858 O O . PHE A 1 105 ? 11.578 9.443 -4.090 1.00 75.38 105 PHE A O 1
ATOM 865 N N . ARG A 1 106 ? 10.724 10.411 -2.258 1.00 71.38 106 ARG A N 1
ATOM 866 C CA . ARG A 1 106 ? 11.201 11.758 -2.603 1.00 71.38 106 ARG A CA 1
ATOM 867 C C . ARG A 1 106 ? 12.713 11.905 -2.449 1.00 71.38 106 ARG A C 1
ATOM 869 O O . ARG A 1 106 ? 13.309 12.667 -3.207 1.00 71.38 106 ARG A O 1
ATOM 876 N N . ALA A 1 107 ? 13.326 11.214 -1.491 1.00 71.62 107 ALA A N 1
ATOM 877 C CA . ALA A 1 107 ? 14.772 11.226 -1.284 1.00 71.62 107 ALA A CA 1
ATOM 878 C C . ALA A 1 107 ? 15.518 10.468 -2.392 1.00 71.62 107 ALA A C 1
ATOM 880 O O . ALA A 1 107 ? 16.497 10.995 -2.919 1.00 71.62 107 ALA A O 1
ATOM 881 N N . LEU A 1 108 ? 14.999 9.310 -2.820 1.00 71.44 108 LEU A N 1
ATOM 882 C CA . LEU A 1 108 ? 15.518 8.538 -3.954 1.00 71.44 108 LEU A CA 1
ATOM 883 C C . LEU A 1 108 ? 15.577 9.376 -5.239 1.00 71.44 108 LEU A C 1
ATOM 885 O O . LEU A 1 108 ? 16.474 9.180 -6.047 1.00 71.44 108 LEU A O 1
ATOM 889 N N . ARG A 1 109 ? 14.681 10.362 -5.387 1.00 68.06 109 ARG A N 1
ATOM 890 C CA . ARG A 1 109 ? 14.688 11.320 -6.502 1.00 68.06 109 ARG A CA 1
ATOM 891 C C . ARG A 1 109 ? 15.822 12.350 -6.433 1.00 68.06 109 ARG A C 1
ATOM 893 O O . ARG A 1 109 ? 16.266 12.833 -7.464 1.00 68.06 109 ARG A O 1
ATOM 900 N N . ARG A 1 110 ? 16.232 12.759 -5.228 1.00 66.06 110 ARG A N 1
ATOM 901 C CA . ARG A 1 110 ? 17.150 13.897 -5.014 1.00 66.06 110 ARG A CA 1
ATOM 902 C C . ARG A 1 110 ? 18.626 13.504 -5.005 1.00 66.06 110 ARG A C 1
ATOM 904 O O . ARG A 1 110 ? 19.468 14.394 -5.052 1.00 66.06 110 ARG A O 1
ATOM 911 N N . SER A 1 111 ? 18.955 12.213 -4.911 1.00 58.09 111 SER A N 1
ATOM 912 C CA . SER A 1 111 ? 20.341 11.767 -4.700 1.00 58.09 111 SER A CA 1
ATOM 913 C C . SER A 1 111 ? 21.282 12.047 -5.869 1.00 58.09 111 SER A C 1
ATOM 915 O O . SER A 1 111 ? 22.488 12.114 -5.654 1.00 58.09 111 SER A O 1
ATOM 917 N N . ASP A 1 112 ? 20.750 12.262 -7.073 1.00 55.31 112 ASP A N 1
ATOM 918 C CA . ASP A 1 112 ? 21.570 12.358 -8.286 1.00 55.31 112 ASP A CA 1
ATOM 919 C C . ASP A 1 112 ? 21.660 13.808 -8.821 1.00 55.31 112 ASP A C 1
ATOM 921 O O . ASP A 1 112 ? 22.313 14.074 -9.829 1.00 55.31 112 ASP A O 1
ATOM 925 N N . GLU A 1 113 ? 21.079 14.789 -8.111 1.00 49.59 113 GLU A N 1
ATOM 926 C CA . GLU A 1 113 ? 21.055 16.215 -8.488 1.00 49.59 113 GLU A CA 1
ATOM 927 C C . GLU A 1 113 ? 22.377 16.950 -8.153 1.00 49.59 113 GLU A C 1
ATOM 929 O O . GLU A 1 113 ? 22.402 18.005 -7.518 1.00 49.59 113 GLU A O 1
ATOM 934 N N . GLY A 1 114 ? 23.509 16.412 -8.617 1.00 52.47 114 GLY A N 1
ATOM 935 C CA . GLY A 1 114 ? 24.809 17.097 -8.613 1.00 52.47 114 GLY A CA 1
ATOM 936 C C . GLY A 1 114 ? 24.976 18.152 -9.718 1.00 52.47 114 GLY A C 1
ATOM 937 O O . GLY A 1 114 ? 26.000 18.832 -9.767 1.00 52.47 114 GLY A O 1
ATOM 938 N N . GLY A 1 115 ? 24.002 18.324 -10.613 1.00 47.69 115 GLY A N 1
ATOM 939 C CA . GLY A 1 115 ? 24.121 19.273 -11.714 1.00 47.69 115 GLY A CA 1
ATOM 940 C C . GLY A 1 115 ? 22.806 19.498 -12.441 1.00 47.69 115 GLY A C 1
ATOM 941 O O . GLY A 1 115 ? 22.272 18.587 -13.056 1.00 47.69 115 GLY A O 1
ATOM 942 N N . THR A 1 116 ? 22.342 20.750 -12.414 1.00 45.38 116 THR A N 1
ATOM 943 C CA . THR A 1 116 ? 21.206 21.309 -13.170 1.00 45.38 116 THR A CA 1
ATOM 944 C C . THR A 1 116 ? 19.831 20.716 -12.844 1.00 45.38 116 THR A C 1
ATOM 946 O O . THR A 1 116 ? 19.644 19.508 -12.813 1.00 45.38 116 THR A O 1
ATOM 949 N N . ALA A 1 117 ? 18.860 21.600 -12.588 1.00 42.75 117 ALA A N 1
ATOM 950 C CA . ALA A 1 117 ? 17.467 21.308 -12.238 1.00 42.75 117 ALA A CA 1
ATOM 951 C C . ALA A 1 117 ? 16.716 20.588 -13.377 1.00 42.75 117 ALA A C 1
ATOM 953 O O . ALA A 1 117 ? 15.832 21.146 -14.027 1.00 42.75 117 ALA A O 1
ATOM 954 N N . THR A 1 118 ? 17.116 19.355 -13.651 1.00 45.09 118 THR A N 1
ATOM 955 C CA . THR A 1 118 ? 16.557 18.500 -14.686 1.00 45.09 118 THR A CA 1
ATOM 956 C C . THR A 1 118 ? 15.330 17.834 -14.088 1.00 45.09 118 THR A C 1
ATOM 958 O O . THR A 1 118 ? 15.407 17.256 -13.010 1.00 45.09 118 THR A O 1
ATOM 961 N N . TYR A 1 119 ? 14.187 18.006 -14.751 1.00 55.88 119 TYR A N 1
ATOM 962 C CA . TYR A 1 119 ? 12.864 17.475 -14.418 1.00 55.88 119 TYR A CA 1
ATOM 963 C C . TYR A 1 119 ? 12.899 16.179 -13.591 1.00 55.88 119 TYR A C 1
ATOM 965 O O . TYR A 1 119 ? 12.994 15.085 -14.141 1.00 55.88 119 TYR A O 1
ATOM 973 N N . GLY A 1 120 ? 12.808 16.302 -12.263 1.00 60.16 120 GLY A N 1
ATOM 974 C CA . GLY A 1 120 ? 12.774 15.139 -11.384 1.00 60.16 120 GLY A CA 1
ATOM 975 C C . GLY A 1 120 ? 11.603 14.230 -11.752 1.00 60.16 120 GLY A C 1
ATOM 976 O O . GLY A 1 120 ? 10.470 14.706 -11.874 1.00 60.16 120 GLY A O 1
ATOM 977 N N . ILE A 1 121 ? 11.879 12.932 -11.909 1.00 73.19 121 ILE A N 1
ATOM 978 C CA . ILE A 1 121 ? 10.879 11.907 -12.230 1.00 73.19 121 ILE A CA 1
ATOM 979 C C . ILE A 1 121 ? 9.713 12.027 -11.240 1.00 73.19 121 ILE A C 1
ATOM 981 O O . ILE A 1 121 ? 9.908 12.135 -10.023 1.00 73.19 121 ILE A O 1
ATOM 985 N N . SER A 1 122 ? 8.485 12.084 -11.759 1.00 88.50 122 SER A N 1
ATOM 986 C CA . SER A 1 122 ? 7.303 12.141 -10.902 1.00 88.50 122 SER A CA 1
ATOM 987 C C . SER A 1 122 ? 7.144 10.807 -10.166 1.00 88.50 122 SER A C 1
ATOM 989 O O . SER A 1 122 ? 7.462 9.750 -10.707 1.00 88.50 122 SER A O 1
ATOM 991 N N . LEU A 1 123 ? 6.621 10.837 -8.938 1.00 90.06 123 LEU A N 1
ATOM 992 C CA . LEU A 1 123 ? 6.383 9.612 -8.166 1.00 90.06 123 LEU A CA 1
ATOM 993 C C . LEU A 1 123 ? 5.485 8.616 -8.923 1.00 90.06 123 LEU A C 1
ATOM 995 O O . LEU A 1 123 ? 5.714 7.414 -8.868 1.00 90.06 123 LEU A O 1
ATOM 999 N N . GLN A 1 124 ? 4.518 9.123 -9.691 1.00 93.19 124 GLN A N 1
ATOM 1000 C CA . GLN A 1 124 ? 3.640 8.302 -10.521 1.00 93.19 124 GLN A CA 1
ATOM 1001 C C . GLN A 1 124 ? 4.415 7.559 -11.626 1.00 93.19 124 GLN A C 1
ATOM 1003 O O . GLN A 1 124 ? 4.190 6.369 -11.818 1.00 93.19 124 GLN A O 1
ATOM 1008 N N . ILE A 1 125 ? 5.351 8.229 -12.320 1.00 95.00 125 ILE A N 1
ATOM 1009 C CA . ILE A 1 125 ? 6.206 7.588 -13.340 1.00 95.00 125 ILE A CA 1
ATOM 1010 C C . ILE A 1 125 ? 7.092 6.522 -12.694 1.00 95.00 125 ILE A C 1
ATOM 1012 O O . ILE A 1 125 ? 7.203 5.423 -13.227 1.00 95.00 125 ILE A O 1
ATOM 1016 N N . LEU A 1 126 ? 7.687 6.816 -11.533 1.00 94.25 126 LEU A N 1
ATOM 1017 C CA . LEU A 1 126 ? 8.493 5.832 -10.812 1.00 94.25 126 LEU A CA 1
ATOM 1018 C C . LEU A 1 126 ? 7.665 4.593 -10.446 1.00 94.25 126 LEU A C 1
ATOM 1020 O O . LEU A 1 126 ? 8.117 3.481 -10.684 1.00 94.25 126 LEU A O 1
ATOM 1024 N N . CYS A 1 127 ? 6.440 4.765 -9.945 1.00 95.56 127 CYS A N 1
ATOM 1025 C CA . CYS A 1 127 ? 5.560 3.632 -9.657 1.00 95.56 127 CYS A CA 1
ATOM 1026 C C . CYS A 1 127 ? 5.207 2.847 -10.931 1.00 95.56 127 CYS A C 1
ATOM 1028 O O . CYS A 1 127 ? 5.292 1.627 -10.929 1.00 95.56 127 CYS A O 1
ATOM 1030 N N . VAL A 1 128 ? 4.910 3.513 -12.052 1.00 97.31 128 VAL A N 1
ATOM 1031 C CA . VAL A 1 128 ? 4.720 2.832 -13.348 1.00 97.31 128 VAL A CA 1
ATOM 1032 C C . VAL A 1 128 ? 5.941 1.983 -13.720 1.00 97.31 128 VAL A C 1
ATOM 1034 O O . VAL A 1 128 ? 5.787 0.810 -14.054 1.00 97.31 128 VAL A O 1
ATOM 1037 N N . ARG A 1 129 ? 7.155 2.527 -13.585 1.00 97.19 129 ARG A N 1
ATOM 1038 C CA . ARG A 1 129 ? 8.405 1.800 -13.862 1.00 97.19 129 ARG A CA 1
ATOM 1039 C C . ARG A 1 129 ? 8.636 0.632 -12.911 1.00 97.19 129 ARG A C 1
ATOM 1041 O O . ARG A 1 129 ? 9.038 -0.433 -13.363 1.00 97.19 129 ARG A O 1
ATOM 1048 N N . CYS A 1 130 ? 8.339 0.789 -11.622 1.00 97.19 130 CYS A N 1
ATOM 1049 C CA . CYS A 1 130 ? 8.374 -0.314 -10.661 1.00 97.19 130 CYS A CA 1
ATOM 1050 C C . CYS A 1 130 ? 7.386 -1.426 -11.039 1.00 97.19 130 CYS A C 1
ATOM 1052 O O . CYS A 1 130 ? 7.714 -2.603 -10.927 1.00 97.19 130 CYS A O 1
ATOM 1054 N N . TRP A 1 131 ? 6.191 -1.069 -11.514 1.00 97.94 131 TRP A N 1
ATOM 1055 C CA . TRP A 1 131 ? 5.198 -2.051 -11.940 1.00 97.94 131 TRP A CA 1
ATOM 1056 C C . TRP A 1 131 ? 5.678 -2.823 -13.175 1.00 97.94 131 TRP A C 1
ATOM 1058 O O . TRP A 1 131 ? 5.619 -4.050 -13.190 1.00 97.94 131 TRP A O 1
ATOM 1068 N N . ILE A 1 132 ? 6.220 -2.115 -14.175 1.00 98.06 132 ILE A N 1
ATOM 1069 C CA . ILE A 1 132 ? 6.829 -2.709 -15.379 1.00 98.06 132 ILE A CA 1
ATOM 1070 C C . ILE A 1 132 ? 7.998 -3.625 -15.003 1.00 98.06 132 ILE A C 1
ATOM 1072 O O . ILE A 1 132 ? 8.128 -4.712 -15.555 1.00 98.06 132 ILE A O 1
ATOM 1076 N N . LEU A 1 133 ? 8.831 -3.218 -14.041 1.00 97.75 133 LEU A N 1
ATOM 1077 C CA . LEU A 1 133 ? 9.926 -4.037 -13.523 1.00 97.75 133 LEU A CA 1
ATOM 1078 C C . LEU A 1 133 ? 9.403 -5.347 -12.916 1.00 97.75 133 LEU A C 1
ATOM 1080 O O . LEU A 1 133 ? 9.942 -6.416 -13.194 1.00 97.75 133 LEU A O 1
ATOM 1084 N N . GLY A 1 134 ? 8.338 -5.263 -12.114 1.00 97.44 134 GLY A N 1
ATOM 1085 C CA . GLY A 1 134 ? 7.667 -6.436 -11.564 1.00 97.44 134 GLY A CA 1
ATOM 1086 C C . GLY A 1 134 ? 7.112 -7.357 -12.653 1.00 97.44 134 GLY A C 1
ATOM 1087 O O . GLY A 1 134 ? 7.253 -8.566 -12.531 1.00 97.44 134 GLY A O 1
ATOM 1088 N N . ASP A 1 135 ? 6.558 -6.801 -13.733 1.00 96.94 135 ASP A N 1
ATOM 1089 C CA . ASP A 1 135 ? 6.063 -7.567 -14.890 1.00 96.94 135 ASP A CA 1
ATOM 1090 C C . ASP A 1 135 ? 7.203 -8.291 -15.614 1.00 96.94 135 ASP A C 1
ATOM 1092 O O . ASP A 1 135 ? 7.160 -9.500 -15.834 1.00 96.94 135 ASP A O 1
ATOM 1096 N N . LYS A 1 136 ? 8.275 -7.548 -15.919 1.00 96.38 136 LYS A N 1
ATOM 1097 C CA . LYS A 1 136 ? 9.451 -8.025 -16.658 1.00 96.38 136 LYS A CA 1
ATOM 1098 C C . LYS A 1 136 ? 10.111 -9.232 -15.993 1.00 96.38 136 LYS A C 1
ATOM 1100 O O . LYS A 1 136 ? 10.627 -10.104 -16.692 1.00 96.38 136 LYS A O 1
ATOM 1105 N N . TYR A 1 137 ? 10.104 -9.273 -14.663 1.00 96.62 137 TYR A N 1
ATOM 1106 C CA . TYR A 1 137 ? 10.752 -10.317 -13.869 1.00 96.62 137 TYR A CA 1
ATOM 1107 C C . TYR A 1 137 ? 9.780 -11.280 -13.184 1.00 96.62 137 TYR A C 1
ATOM 1109 O O . TYR A 1 137 ? 10.212 -12.046 -12.323 1.00 96.62 137 TYR A O 1
ATOM 1117 N N . ASP A 1 138 ? 8.502 -11.262 -13.574 1.00 94.62 138 ASP A N 1
ATOM 1118 C CA . ASP A 1 138 ? 7.452 -12.144 -13.050 1.00 94.62 138 ASP A CA 1
ATOM 1119 C C . ASP A 1 138 ? 7.358 -12.107 -11.512 1.00 94.62 138 ASP A C 1
ATOM 1121 O O . ASP A 1 138 ? 7.501 -13.106 -10.802 1.00 94.62 138 ASP A O 1
ATOM 1125 N N . ILE A 1 139 ? 7.175 -10.895 -10.980 1.00 96.12 139 ILE A N 1
ATOM 1126 C CA . ILE A 1 139 ? 7.093 -10.595 -9.545 1.00 96.12 139 ILE A CA 1
ATOM 1127 C C . ILE A 1 139 ? 5.703 -10.024 -9.213 1.00 96.12 139 ILE A C 1
ATOM 1129 O O . ILE A 1 139 ? 5.585 -8.856 -8.820 1.00 96.12 139 ILE A O 1
ATOM 1133 N N . PRO A 1 140 ? 4.626 -10.827 -9.327 1.00 89.88 140 PRO A N 1
ATOM 1134 C CA . PRO A 1 140 ? 3.247 -10.347 -9.199 1.00 89.88 140 PRO A CA 1
ATOM 1135 C C . PRO A 1 140 ? 2.951 -9.723 -7.834 1.00 89.88 140 PRO A C 1
ATOM 1137 O O . PRO A 1 140 ? 2.190 -8.766 -7.727 1.00 89.88 140 PRO A O 1
ATOM 1140 N N . VAL A 1 141 ? 3.600 -10.208 -6.774 1.00 87.44 141 VAL A N 1
ATOM 1141 C CA . VAL A 1 141 ? 3.465 -9.614 -5.440 1.00 87.44 141 VAL A CA 1
ATOM 1142 C C . VAL A 1 141 ? 3.943 -8.160 -5.440 1.00 87.44 141 VAL A C 1
ATOM 1144 O O . VAL A 1 141 ? 3.225 -7.283 -4.970 1.00 87.44 141 VAL A O 1
ATOM 1147 N N . PHE A 1 142 ? 5.122 -7.886 -6.003 1.00 94.94 142 PHE A N 1
ATOM 1148 C CA . PHE A 1 142 ? 5.653 -6.527 -6.088 1.00 94.94 142 PHE A CA 1
ATOM 1149 C C . PHE A 1 142 ? 4.776 -5.644 -6.983 1.00 94.94 142 PHE A C 1
ATOM 1151 O O . PHE A 1 142 ? 4.462 -4.518 -6.601 1.00 94.94 142 PHE A O 1
ATOM 1158 N N . GLN A 1 143 ? 4.303 -6.172 -8.119 1.00 95.25 143 GLN A N 1
ATOM 1159 C CA . GLN A 1 143 ? 3.338 -5.472 -8.974 1.00 95.25 143 GLN A CA 1
ATOM 1160 C C . GLN A 1 143 ? 2.085 -5.061 -8.201 1.00 95.25 143 GLN A C 1
ATOM 1162 O O . GLN A 1 143 ? 1.629 -3.930 -8.352 1.00 95.25 143 GLN A O 1
ATOM 1167 N N . ASN A 1 144 ? 1.554 -5.943 -7.351 1.00 86.38 144 ASN A N 1
ATOM 1168 C CA . ASN A 1 144 ? 0.383 -5.644 -6.537 1.00 86.38 144 ASN A CA 1
ATOM 1169 C C . ASN A 1 144 ? 0.668 -4.498 -5.565 1.00 86.38 144 ASN A C 1
ATOM 1171 O O . ASN A 1 144 ? -0.072 -3.523 -5.589 1.00 86.38 144 ASN A O 1
ATOM 1175 N N . TYR A 1 145 ? 1.763 -4.543 -4.795 1.00 88.94 145 TYR A N 1
ATOM 1176 C CA . TYR A 1 145 ? 2.153 -3.430 -3.912 1.00 88.94 145 TYR A CA 1
ATOM 1177 C C . TYR A 1 145 ? 2.223 -2.095 -4.665 1.00 88.94 145 TYR A C 1
ATOM 1179 O O . TYR A 1 145 ? 1.678 -1.087 -4.218 1.00 88.94 145 TYR A O 1
ATOM 1187 N N . ILE A 1 146 ? 2.852 -2.092 -5.840 1.00 94.94 146 ILE A N 1
ATOM 1188 C CA . ILE A 1 146 ? 2.982 -0.890 -6.664 1.00 94.94 146 ILE A CA 1
ATOM 1189 C C . ILE A 1 146 ? 1.637 -0.435 -7.245 1.00 94.94 146 ILE A C 1
ATOM 1191 O O . ILE A 1 146 ? 1.390 0.765 -7.353 1.00 94.94 146 ILE A O 1
ATOM 1195 N N . MET A 1 147 ? 0.755 -1.367 -7.606 1.00 93.75 147 MET A N 1
ATOM 1196 C CA . MET A 1 147 ? -0.593 -1.056 -8.079 1.00 93.75 147 MET A CA 1
ATOM 1197 C C . MET A 1 147 ? -1.415 -0.362 -6.987 1.00 93.75 147 MET A C 1
ATOM 1199 O O . MET A 1 147 ? -2.087 0.626 -7.275 1.00 93.75 147 MET A O 1
ATOM 1203 N N . LEU A 1 148 ? -1.316 -0.817 -5.733 1.00 84.69 148 LEU A N 1
ATOM 1204 C CA . LEU A 1 148 ? -1.970 -0.155 -4.597 1.00 84.69 148 LEU A CA 1
ATOM 1205 C C . LEU A 1 148 ? -1.449 1.273 -4.417 1.00 84.69 148 LEU A C 1
ATOM 1207 O O . LEU A 1 148 ? -2.245 2.199 -4.277 1.00 84.69 148 LEU A O 1
ATOM 1211 N N . GLU A 1 149 ? -0.132 1.472 -4.511 1.00 88.69 149 GLU A N 1
ATOM 1212 C CA . GLU A 1 149 ? 0.467 2.808 -4.432 1.00 88.69 149 GLU A CA 1
ATOM 1213 C C . GLU A 1 149 ? 0.008 3.711 -5.593 1.00 88.69 149 GLU A C 1
ATOM 1215 O O . GLU A 1 149 ? -0.316 4.879 -5.385 1.00 88.69 149 GLU A O 1
ATOM 1220 N N . LEU A 1 150 ? -0.099 3.187 -6.820 1.00 92.00 150 LEU A N 1
ATOM 1221 C CA . LEU A 1 150 ? -0.628 3.940 -7.966 1.00 92.00 150 LEU A CA 1
ATOM 1222 C C . LEU A 1 150 ? -2.075 4.385 -7.746 1.00 92.00 150 LEU A C 1
ATOM 1224 O O . LEU A 1 150 ? -2.377 5.566 -7.925 1.00 92.00 150 LEU A O 1
ATOM 1228 N N . LEU A 1 151 ? -2.950 3.469 -7.323 1.00 86.88 151 LEU A N 1
ATOM 1229 C CA . LEU A 1 151 ? -4.340 3.786 -6.984 1.00 86.88 151 LEU A CA 1
ATOM 1230 C C . LEU A 1 151 ? -4.389 4.860 -5.892 1.00 86.88 151 LEU A C 1
ATOM 1232 O O . LEU A 1 151 ? -5.069 5.878 -6.038 1.00 86.88 151 LEU A O 1
ATOM 1236 N N . ALA A 1 152 ? -3.567 4.698 -4.854 1.00 80.06 152 ALA A N 1
ATOM 1237 C CA . ALA A 1 152 ? -3.466 5.642 -3.759 1.00 80.06 152 ALA A CA 1
ATOM 1238 C C . ALA A 1 152 ? -3.013 7.044 -4.198 1.00 80.06 152 ALA A C 1
ATOM 1240 O O . ALA A 1 152 ? -3.464 8.045 -3.630 1.00 80.06 152 ALA A O 1
ATOM 1241 N N . LEU A 1 153 ? -2.125 7.133 -5.190 1.00 85.81 153 LEU A N 1
ATOM 1242 C CA . LEU A 1 153 ? -1.682 8.394 -5.779 1.00 85.81 153 LEU A CA 1
ATOM 1243 C C . LEU A 1 153 ? -2.768 9.028 -6.654 1.00 85.81 153 LEU A C 1
ATOM 1245 O O . LEU A 1 153 ? -2.917 10.252 -6.626 1.00 85.81 153 LEU A O 1
ATOM 1249 N N . PHE A 1 154 ? -3.521 8.225 -7.407 1.00 89.50 154 PHE A N 1
ATOM 1250 C CA . PHE A 1 154 ? -4.549 8.701 -8.341 1.00 89.50 154 PHE A CA 1
ATOM 1251 C C . PHE A 1 154 ? -5.829 9.178 -7.661 1.00 89.50 154 PHE A C 1
ATOM 1253 O O . PHE A 1 154 ? -6.505 10.060 -8.194 1.00 89.50 154 PHE A O 1
ATOM 1260 N N . GLU A 1 155 ? -6.108 8.699 -6.450 1.00 81.31 155 GLU A N 1
ATOM 1261 C CA . GLU A 1 155 ? -7.129 9.285 -5.575 1.00 81.31 155 GLU A CA 1
ATOM 1262 C C . GLU A 1 155 ? -6.811 10.739 -5.211 1.00 81.31 155 GLU A C 1
ATOM 1264 O O . GLU A 1 155 ? -7.695 11.591 -5.199 1.00 81.31 155 GLU A O 1
ATOM 1269 N N . ARG A 1 156 ? -5.536 11.042 -4.941 1.00 81.19 156 ARG A N 1
ATOM 1270 C CA . ARG A 1 156 ? -5.097 12.386 -4.532 1.00 81.19 156 ARG A CA 1
ATOM 1271 C C . ARG A 1 156 ? -4.888 13.312 -5.723 1.00 81.19 156 ARG A C 1
ATOM 1273 O O . ARG A 1 156 ? -5.102 14.519 -5.628 1.00 81.19 156 ARG A O 1
ATOM 1280 N N . LYS A 1 157 ? -4.379 12.771 -6.830 1.00 87.00 157 LYS A N 1
ATOM 1281 C CA . LYS A 1 157 ? -4.017 13.547 -8.014 1.00 87.00 157 LYS A CA 1
ATOM 1282 C C . LYS A 1 157 ? -4.078 12.684 -9.266 1.00 87.00 157 LYS A C 1
ATOM 1284 O O . LYS A 1 157 ? -3.332 11.713 -9.373 1.00 87.00 157 LYS A O 1
ATOM 1289 N N . ALA A 1 158 ? -4.858 13.131 -10.251 1.00 89.81 158 ALA A N 1
ATOM 1290 C CA . ALA A 1 158 ? -4.925 12.503 -11.569 1.00 89.81 158 ALA A CA 1
ATOM 1291 C C . ALA A 1 158 ? -3.519 12.237 -12.157 1.00 89.81 158 ALA A C 1
ATOM 1293 O O . ALA A 1 158 ? -2.596 13.046 -11.947 1.00 89.81 158 ALA A O 1
ATOM 1294 N N . PRO A 1 159 ? -3.323 11.120 -12.880 1.00 94.62 159 PRO A N 1
ATOM 1295 C CA . PRO A 1 159 ? -2.052 10.842 -13.527 1.00 94.62 159 PRO A CA 1
ATOM 1296 C C . PRO A 1 159 ? -1.674 11.936 -14.528 1.00 94.62 159 PRO A C 1
ATOM 1298 O O . PRO A 1 159 ? -2.503 12.455 -15.272 1.00 94.62 159 PRO A O 1
ATOM 1301 N N . GLY A 1 160 ? -0.389 12.284 -14.571 1.00 94.56 160 GLY A N 1
ATOM 1302 C CA . GLY A 1 160 ? 0.138 13.092 -15.668 1.00 94.56 160 GLY A CA 1
ATOM 1303 C C . GLY A 1 160 ? 0.070 12.331 -16.997 1.00 94.56 160 GLY A C 1
ATOM 1304 O O . GLY A 1 160 ? 0.270 11.119 -17.029 1.00 94.56 160 GLY A O 1
ATOM 1305 N N . LEU A 1 161 ? -0.129 13.034 -18.113 1.00 95.50 161 LEU A N 1
ATOM 1306 C CA . LEU A 1 161 ? -0.207 12.396 -19.435 1.00 95.50 161 LEU A CA 1
ATOM 1307 C C . LEU A 1 161 ? 1.067 11.618 -19.809 1.00 95.50 161 LEU A C 1
ATOM 1309 O O . LEU A 1 161 ? 0.983 10.557 -20.416 1.00 95.50 161 LEU A O 1
ATOM 1313 N N . TYR A 1 162 ? 2.242 12.088 -19.376 1.00 95.88 162 TYR A N 1
ATOM 1314 C CA . TYR A 1 162 ? 3.499 11.344 -19.525 1.00 95.88 162 TYR A CA 1
ATOM 1315 C C . TYR A 1 162 ? 3.522 10.037 -18.723 1.00 95.88 162 TYR A C 1
ATOM 1317 O O . TYR A 1 162 ? 4.076 9.058 -19.200 1.00 95.88 162 TYR A O 1
ATOM 1325 N N . THR A 1 163 ? 2.898 9.993 -17.541 1.00 96.00 163 THR A N 1
ATOM 1326 C CA . THR A 1 163 ? 2.749 8.758 -16.752 1.00 96.00 163 THR A CA 1
ATOM 1327 C C . THR A 1 163 ? 1.911 7.732 -17.511 1.00 96.00 163 THR A C 1
ATOM 1329 O O . THR A 1 163 ? 2.289 6.568 -17.601 1.00 96.00 163 THR A O 1
ATOM 1332 N N . ILE A 1 164 ? 0.783 8.175 -18.075 1.00 96.81 164 ILE A N 1
ATOM 1333 C CA . ILE A 1 164 ? -0.102 7.326 -18.883 1.00 96.81 164 ILE A CA 1
ATOM 1334 C C . ILE A 1 164 ? 0.678 6.816 -20.095 1.00 96.81 164 ILE A C 1
ATOM 1336 O O . ILE A 1 164 ? 0.693 5.618 -20.360 1.00 96.81 164 ILE A O 1
ATOM 1340 N N . LYS A 1 165 ? 1.376 7.711 -20.800 1.00 97.06 165 LYS A N 1
ATOM 1341 C CA . LYS A 1 165 ? 2.176 7.361 -21.974 1.00 97.06 165 LYS A CA 1
ATOM 1342 C C . LYS A 1 165 ? 3.246 6.317 -21.648 1.00 97.06 165 LYS A C 1
ATOM 1344 O O . LYS A 1 165 ? 3.295 5.299 -22.328 1.00 97.06 165 LYS A O 1
ATOM 1349 N N . GLU A 1 166 ? 4.008 6.521 -20.574 1.00 97.12 166 GLU A N 1
ATOM 1350 C CA . GLU A 1 166 ? 5.036 5.583 -20.104 1.00 97.12 166 GLU A CA 1
ATOM 1351 C C . GLU A 1 166 ? 4.465 4.172 -19.905 1.00 97.12 166 GLU A C 1
ATOM 1353 O O . GLU A 1 166 ? 5.046 3.189 -20.366 1.00 97.12 166 GLU A O 1
ATOM 1358 N N . ALA A 1 167 ? 3.306 4.064 -19.250 1.00 97.25 167 ALA A N 1
ATOM 1359 C CA . ALA A 1 167 ? 2.656 2.784 -18.994 1.00 97.25 167 ALA A CA 1
ATOM 1360 C C . ALA A 1 167 ? 2.214 2.086 -20.286 1.00 97.25 167 ALA A C 1
ATOM 1362 O O . ALA A 1 167 ? 2.358 0.870 -20.418 1.00 97.25 167 ALA A O 1
ATOM 1363 N N . PHE A 1 168 ? 1.686 2.843 -21.248 1.00 97.12 168 PHE A N 1
ATOM 1364 C CA . PHE A 1 168 ? 1.272 2.299 -22.535 1.00 97.12 168 PHE A CA 1
ATOM 1365 C C . PHE A 1 168 ? 2.460 1.865 -23.400 1.00 97.12 168 PHE A C 1
ATOM 1367 O O . PHE A 1 168 ? 2.407 0.791 -23.989 1.00 97.12 168 PHE A O 1
ATOM 1374 N N . GLU A 1 169 ? 3.530 2.654 -23.470 1.00 96.94 169 GLU A N 1
ATOM 1375 C CA . GLU A 1 169 ? 4.707 2.329 -24.286 1.00 96.94 169 GLU A CA 1
ATOM 1376 C C . GLU A 1 169 ? 5.441 1.076 -23.790 1.00 96.94 169 GLU A C 1
ATOM 1378 O O . GLU A 1 169 ? 5.976 0.323 -24.601 1.00 96.94 169 GLU A O 1
ATOM 1383 N N . ASN A 1 170 ? 5.419 0.817 -22.479 1.00 96.81 170 ASN A N 1
ATOM 1384 C CA . ASN A 1 170 ? 6.285 -0.182 -21.845 1.00 96.81 170 ASN A CA 1
ATOM 1385 C C . ASN A 1 170 ? 5.552 -1.397 -21.255 1.00 96.81 170 ASN A C 1
ATOM 1387 O O . ASN A 1 170 ? 6.147 -2.175 -20.515 1.00 96.81 170 ASN A O 1
ATOM 1391 N N . THR A 1 171 ? 4.272 -1.592 -21.568 1.00 96.50 171 THR A N 1
ATOM 1392 C CA . THR A 1 171 ? 3.542 -2.819 -21.194 1.00 96.50 171 THR A CA 1
ATOM 1393 C C . THR A 1 171 ? 2.809 -3.400 -22.397 1.00 96.50 171 THR A C 1
ATOM 1395 O O . THR A 1 171 ? 2.512 -2.646 -23.322 1.00 96.50 171 THR A O 1
ATOM 1398 N N . PRO A 1 172 ? 2.499 -4.706 -22.438 1.00 94.12 172 PRO A N 1
ATOM 1399 C CA . PRO A 1 172 ? 1.751 -5.303 -23.544 1.00 94.12 172 PRO A CA 1
ATOM 1400 C C . PRO A 1 172 ? 0.263 -4.897 -23.537 1.00 94.12 172 PRO A C 1
ATOM 1402 O O . PRO A 1 172 ? -0.283 -4.567 -22.480 1.00 94.12 172 PRO A O 1
ATOM 1405 N N . PRO A 1 173 ? -0.434 -4.941 -24.691 1.00 93.19 173 PRO A N 1
ATOM 1406 C CA . PRO A 1 173 ? -1.886 -4.775 -24.745 1.00 93.19 173 PRO A CA 1
ATOM 1407 C C . PRO A 1 173 ? -2.628 -5.725 -23.798 1.00 93.19 173 PRO A C 1
ATOM 1409 O O . PRO A 1 173 ? -2.268 -6.893 -23.671 1.00 93.19 173 PRO A O 1
ATOM 1412 N N . GLY A 1 174 ? -3.676 -5.220 -23.141 1.00 85.50 174 GLY A N 1
ATOM 1413 C CA . GLY A 1 174 ? -4.452 -5.978 -22.154 1.00 85.50 174 GLY A CA 1
ATOM 1414 C C . GLY A 1 174 ? -3.811 -6.078 -20.766 1.00 85.50 174 GLY A C 1
ATOM 1415 O O . GLY A 1 174 ? -4.400 -6.701 -19.886 1.00 85.50 174 GLY A O 1
ATOM 1416 N N . SER A 1 175 ? -2.643 -5.463 -20.539 1.00 92.56 175 SER A N 1
ATOM 1417 C CA . SER A 1 175 ? -2.066 -5.371 -19.195 1.00 92.56 175 SER A CA 1
ATOM 1418 C C . SER A 1 175 ? -3.000 -4.618 -18.238 1.00 92.56 175 SER A C 1
ATOM 1420 O O . SER A 1 175 ? -3.649 -3.636 -18.612 1.00 92.56 175 SER A O 1
ATOM 1422 N N . VAL A 1 176 ? -3.025 -5.043 -16.970 1.00 90.69 176 VAL A N 1
ATOM 1423 C CA . VAL A 1 176 ? -3.821 -4.389 -15.912 1.00 90.69 176 VAL A CA 1
ATOM 1424 C C . VAL A 1 176 ? -3.427 -2.917 -15.767 1.00 90.69 176 VAL A C 1
ATOM 1426 O O . VAL A 1 176 ? -4.284 -2.055 -15.578 1.00 90.69 176 VAL A O 1
ATOM 1429 N N . LEU A 1 177 ? -2.136 -2.605 -15.928 1.00 95.00 177 LEU A N 1
ATOM 1430 C CA . LEU A 1 177 ? -1.650 -1.233 -15.874 1.00 95.00 177 LEU A CA 1
ATOM 1431 C C . LEU A 1 177 ? -2.200 -0.367 -17.021 1.00 95.00 177 LEU A C 1
ATOM 1433 O O . LEU A 1 177 ? -2.613 0.762 -16.764 1.00 95.00 177 LEU A O 1
ATOM 1437 N N . ARG A 1 178 ? -2.271 -0.868 -18.265 1.00 95.25 178 ARG A N 1
ATOM 1438 C CA . ARG A 1 178 ? -2.900 -0.122 -19.376 1.00 95.25 178 ARG A CA 1
ATOM 1439 C C . ARG A 1 178 ? -4.384 0.103 -19.144 1.00 95.25 178 ARG A C 1
ATOM 1441 O O . ARG A 1 178 ? -4.873 1.187 -19.442 1.00 95.25 178 ARG A O 1
ATOM 1448 N N . GLU A 1 179 ? -5.089 -0.896 -18.619 1.00 90.25 179 GLU A N 1
ATOM 1449 C CA . GLU A 1 179 ? -6.518 -0.778 -18.316 1.00 90.25 179 GLU A CA 1
ATOM 1450 C C . GLU A 1 179 ? -6.781 0.309 -17.265 1.00 90.25 179 GLU A C 1
ATOM 1452 O O . GLU A 1 179 ? -7.669 1.138 -17.473 1.00 90.25 179 GLU A O 1
ATOM 1457 N N . LEU A 1 180 ? -5.964 0.375 -16.204 1.00 92.94 180 LEU A N 1
ATOM 1458 C CA . LEU A 1 180 ? -6.017 1.464 -15.222 1.00 92.94 180 LEU A CA 1
ATOM 1459 C C . LEU A 1 180 ? -5.753 2.825 -15.885 1.00 92.94 180 LEU A C 1
ATOM 1461 O O . LEU A 1 180 ? -6.520 3.766 -15.712 1.00 92.94 180 LEU A O 1
ATOM 1465 N N . MET A 1 181 ? -4.691 2.944 -16.682 1.00 96.56 181 MET A N 1
ATOM 1466 C CA . MET A 1 181 ? -4.314 4.223 -17.302 1.00 96.56 181 MET A CA 1
ATOM 1467 C C . MET A 1 181 ? -5.341 4.703 -18.336 1.00 96.56 181 MET A C 1
ATOM 1469 O O . MET A 1 181 ? -5.586 5.905 -18.447 1.00 96.56 181 MET A O 1
ATOM 1473 N N . ALA A 1 182 ? -5.967 3.780 -19.071 1.00 93.81 182 ALA A N 1
ATOM 1474 C CA . ALA A 1 182 ? -7.074 4.076 -19.977 1.00 93.81 182 ALA A CA 1
ATOM 1475 C C . ALA A 1 182 ? -8.297 4.610 -19.221 1.00 93.81 182 ALA A C 1
ATOM 1477 O O . ALA A 1 182 ? -8.955 5.542 -19.684 1.00 93.81 182 ALA A O 1
ATOM 1478 N N . GLU A 1 183 ? -8.598 4.021 -18.065 1.00 90.94 183 GLU A N 1
ATOM 1479 C CA . GLU A 1 183 ? -9.707 4.425 -17.206 1.00 90.94 183 GLU A CA 1
ATOM 1480 C C . GLU A 1 183 ? -9.487 5.815 -16.608 1.00 90.94 183 GLU A C 1
ATOM 1482 O O . GLU A 1 183 ? -10.356 6.681 -16.730 1.00 90.94 183 GLU A O 1
ATOM 1487 N N . GLU A 1 184 ? -8.296 6.074 -16.066 1.00 92.81 184 GLU A N 1
ATOM 1488 C CA . GLU A 1 184 ? -7.942 7.398 -15.554 1.00 92.81 184 GLU A CA 1
ATOM 1489 C C . GLU A 1 184 ? -7.989 8.462 -16.656 1.00 92.81 184 GLU A C 1
ATOM 1491 O O . GLU A 1 184 ? -8.531 9.545 -16.443 1.00 92.81 184 GLU A O 1
ATOM 1496 N N . LEU A 1 185 ? -7.488 8.162 -17.860 1.00 94.50 185 LEU A N 1
ATOM 1497 C CA . LEU A 1 185 ? -7.547 9.105 -18.977 1.00 94.50 185 LEU A CA 1
ATOM 1498 C C . LEU A 1 185 ? -8.987 9.376 -19.433 1.00 94.50 185 LEU A C 1
ATOM 1500 O O . LEU A 1 185 ? -9.341 10.523 -19.712 1.00 94.50 185 LEU A O 1
ATOM 1504 N N . ALA A 1 186 ? -9.834 8.345 -19.488 1.00 92.56 186 ALA A N 1
ATOM 1505 C CA . ALA A 1 186 ? -11.252 8.504 -19.799 1.00 92.56 186 ALA A CA 1
ATOM 1506 C C . ALA A 1 186 ? -11.945 9.415 -18.773 1.00 92.56 186 ALA A C 1
ATOM 1508 O O . ALA A 1 186 ? -12.655 10.348 -19.158 1.00 92.56 186 ALA A O 1
ATOM 1509 N N . ASN A 1 187 ? -11.675 9.201 -17.482 1.00 88.19 187 ASN A N 1
ATOM 1510 C CA . ASN A 1 187 ? -12.159 10.046 -16.392 1.00 88.19 187 ASN A CA 1
ATOM 1511 C C . ASN A 1 187 ? -11.668 11.500 -16.546 1.00 88.19 187 ASN A C 1
ATOM 1513 O O . ASN A 1 187 ? -12.457 12.445 -16.459 1.00 88.19 187 ASN A O 1
ATOM 1517 N N . MET A 1 188 ? -10.387 11.691 -16.881 1.00 92.19 188 MET A N 1
ATOM 1518 C CA . MET A 1 188 ? -9.801 13.017 -17.104 1.00 92.19 188 MET A CA 1
ATOM 1519 C C . MET A 1 188 ? -10.453 13.792 -18.259 1.00 92.19 188 MET A C 1
ATOM 1521 O O . MET A 1 188 ? -10.586 15.015 -18.180 1.00 92.19 188 MET A O 1
ATOM 1525 N N . LEU A 1 189 ? -10.841 13.096 -19.331 1.00 92.44 189 LEU A N 1
ATOM 1526 C CA . LEU A 1 189 ? -11.507 13.692 -20.493 1.00 92.44 189 LEU A CA 1
ATOM 1527 C C . LEU A 1 189 ? -12.974 14.041 -20.208 1.00 92.44 189 LEU A C 1
ATOM 1529 O O . LEU A 1 189 ? -13.465 15.059 -20.692 1.00 92.44 189 LEU A O 1
ATOM 1533 N N . GLN A 1 190 ? -13.686 13.190 -19.464 1.00 88.69 190 GLN A N 1
ATOM 1534 C CA . GLN A 1 190 ? -15.141 13.294 -19.314 1.00 88.69 190 GLN A CA 1
ATOM 1535 C C . GLN A 1 190 ? -15.588 14.063 -18.071 1.00 88.69 190 GLN A C 1
ATOM 1537 O O . GLN A 1 190 ? -16.563 14.812 -18.135 1.00 88.69 190 GLN A O 1
ATOM 1542 N N . VAL A 1 191 ? -14.912 13.859 -16.940 1.00 83.44 191 VAL A N 1
ATOM 1543 C CA . VAL A 1 191 ? -15.384 14.325 -15.630 1.00 83.44 191 VAL A CA 1
ATOM 1544 C C . VAL A 1 191 ? -14.607 15.550 -15.178 1.00 83.44 191 VAL A C 1
ATOM 1546 O O . VAL A 1 191 ? -15.206 16.587 -14.897 1.00 83.44 191 VAL A O 1
ATOM 1549 N N . SER A 1 192 ? -13.278 15.455 -15.110 1.00 79.44 192 SER A N 1
ATOM 1550 C CA . SER A 1 192 ? -12.457 16.541 -14.561 1.00 79.44 192 SER A CA 1
ATOM 1551 C C . SER A 1 192 ? -12.159 17.644 -15.580 1.00 79.44 192 SER A C 1
ATOM 1553 O O . SER A 1 192 ? -11.844 18.768 -15.192 1.00 79.44 192 SER A O 1
ATOM 1555 N N . GLY A 1 193 ? -12.206 17.325 -16.880 1.00 87.50 193 GLY A N 1
ATOM 1556 C CA . GLY A 1 193 ? -11.770 18.221 -17.953 1.00 87.50 193 GLY A CA 1
ATOM 1557 C C . GLY A 1 193 ? -10.281 18.582 -17.878 1.00 87.50 193 GLY A C 1
ATOM 1558 O O . GLY A 1 193 ? -9.863 19.589 -18.453 1.00 87.50 193 GLY A O 1
ATOM 1559 N N . THR A 1 194 ? -9.474 17.802 -17.145 1.00 88.88 194 THR A N 1
ATOM 1560 C CA . THR A 1 194 ? -8.031 18.053 -16.981 1.00 88.88 194 THR A CA 1
ATOM 1561 C C . THR A 1 194 ? -7.208 17.592 -18.180 1.00 88.88 194 THR A C 1
ATOM 1563 O O . THR A 1 194 ? -6.058 18.004 -18.300 1.00 88.88 194 THR A O 1
ATOM 1566 N N . ALA A 1 195 ? -7.779 16.757 -19.052 1.00 93.38 195 ALA A N 1
ATOM 1567 C CA . ALA A 1 195 ? -7.226 16.414 -20.360 1.00 93.38 195 ALA A CA 1
ATOM 1568 C C . ALA A 1 195 ? -8.158 16.918 -21.468 1.00 93.38 195 ALA A C 1
ATOM 1570 O O . ALA A 1 195 ? -9.381 16.924 -21.317 1.00 93.38 195 ALA A O 1
ATOM 1571 N N . LYS A 1 196 ? -7.583 17.323 -22.599 1.00 93.69 196 LYS A N 1
ATOM 1572 C CA . LYS A 1 196 ? -8.301 17.711 -23.817 1.00 93.69 196 LYS A CA 1
ATOM 1573 C C . LYS A 1 196 ? -8.065 16.677 -24.908 1.00 93.69 196 LYS A C 1
ATOM 1575 O O . LYS A 1 196 ? -7.047 15.999 -24.928 1.00 93.69 196 LYS A O 1
ATOM 1580 N N . HIS A 1 197 ? -8.963 16.622 -25.889 1.00 91.94 197 HIS A N 1
ATOM 1581 C CA . HIS A 1 197 ? -8.775 15.755 -27.056 1.00 91.94 197 HIS A CA 1
ATOM 1582 C C . HIS A 1 197 ? -7.478 16.042 -27.826 1.00 91.94 197 HIS A C 1
ATOM 1584 O O . HIS A 1 197 ? -6.871 15.109 -28.328 1.00 91.94 197 HIS A O 1
ATOM 1590 N N . THR A 1 198 ? -7.021 17.299 -27.867 1.00 93.94 198 THR A N 1
ATOM 1591 C CA . THR A 1 198 ? -5.735 17.679 -28.485 1.00 93.94 198 THR A CA 1
ATOM 1592 C C . THR A 1 198 ? -4.523 17.111 -27.755 1.00 93.94 198 THR A C 1
ATOM 1594 O O . THR A 1 198 ? -3.443 17.040 -28.322 1.00 93.94 198 THR A O 1
ATOM 1597 N N . ASP A 1 199 ? -4.678 16.724 -26.489 1.00 93.12 199 ASP A N 1
ATOM 1598 C CA . ASP A 1 199 ? -3.593 16.106 -25.735 1.00 93.12 199 ASP A CA 1
ATOM 1599 C C . ASP A 1 199 ? -3.405 14.633 -26.131 1.00 93.12 199 ASP A C 1
ATOM 1601 O O . ASP A 1 199 ? -2.375 14.041 -25.819 1.00 93.12 199 ASP A O 1
ATOM 1605 N N . LEU A 1 200 ? -4.375 14.033 -26.837 1.00 94.88 200 LEU A N 1
ATOM 1606 C CA . LEU A 1 200 ? -4.302 12.643 -27.293 1.00 94.88 200 LEU A CA 1
ATOM 1607 C C . LEU A 1 200 ? -3.290 12.446 -28.426 1.00 94.88 200 LEU A C 1
ATOM 1609 O O . LEU A 1 200 ? -2.781 11.338 -28.578 1.00 94.88 200 LEU A O 1
ATOM 1613 N N . ASP A 1 201 ? -2.922 13.518 -29.132 1.00 94.19 201 ASP A N 1
ATOM 1614 C CA . ASP A 1 201 ? -1.908 13.511 -30.193 1.00 94.19 201 ASP A CA 1
ATOM 1615 C C . ASP A 1 201 ? -0.560 12.949 -29.691 1.00 94.19 201 ASP A C 1
ATOM 1617 O O . ASP A 1 201 ? 0.211 12.363 -30.448 1.00 94.19 201 ASP A O 1
ATOM 1621 N N . MET A 1 202 ? -0.255 13.062 -28.388 1.00 95.31 202 MET A N 1
ATOM 1622 C CA . MET A 1 202 ? 0.998 12.533 -27.827 1.00 95.31 202 MET A CA 1
ATOM 1623 C C . MET A 1 202 ? 1.062 10.999 -27.746 1.00 95.31 202 MET A C 1
ATOM 1625 O O . MET A 1 202 ? 2.145 10.457 -27.488 1.00 95.31 202 MET A O 1
ATOM 1629 N N . PHE A 1 203 ? -0.074 10.323 -27.934 1.00 94.62 203 PHE A N 1
ATOM 1630 C CA . PHE A 1 203 ? -0.214 8.865 -27.934 1.00 94.62 203 PHE A CA 1
ATOM 1631 C C . PHE A 1 203 ? -0.290 8.282 -29.354 1.00 94.62 203 PHE A C 1
ATOM 1633 O O . PHE A 1 203 ? -0.453 7.069 -29.513 1.00 94.62 203 PHE A O 1
ATOM 1640 N N . ASP A 1 204 ? -0.159 9.118 -30.388 1.00 92.81 204 ASP A N 1
ATOM 1641 C CA . ASP A 1 204 ? -0.156 8.663 -31.774 1.00 92.81 204 ASP A CA 1
ATOM 1642 C C . ASP A 1 204 ? 0.945 7.621 -32.013 1.00 92.81 204 ASP A C 1
ATOM 1644 O O . ASP A 1 204 ? 2.110 7.799 -31.654 1.00 92.81 204 ASP A O 1
ATOM 1648 N N . GLY A 1 205 ? 0.558 6.504 -32.633 1.00 93.25 205 GLY A N 1
ATOM 1649 C CA . GLY A 1 205 ? 1.447 5.374 -32.913 1.00 93.25 205 GLY A CA 1
ATOM 1650 C C . GLY A 1 205 ? 1.546 4.332 -31.795 1.00 93.25 205 GLY A C 1
ATOM 1651 O O . GLY A 1 205 ? 2.117 3.267 -32.027 1.00 93.25 205 GLY A O 1
ATOM 1652 N N . ILE A 1 206 ? 0.955 4.571 -30.619 1.00 93.62 206 ILE A N 1
ATOM 1653 C CA . ILE A 1 206 ? 0.906 3.573 -29.546 1.00 93.62 206 ILE A CA 1
ATOM 1654 C C . ILE A 1 206 ? -0.155 2.514 -29.864 1.00 93.62 206 ILE A C 1
ATOM 1656 O O . ILE A 1 206 ? -1.352 2.795 -29.971 1.00 93.62 206 ILE A O 1
ATOM 1660 N N . VAL A 1 207 ? 0.294 1.265 -29.980 1.00 92.12 207 VAL A N 1
ATOM 1661 C CA . VAL A 1 207 ? -0.555 0.109 -30.294 1.00 92.12 207 VAL A CA 1
ATOM 1662 C C . VAL A 1 207 ? -1.647 -0.072 -29.234 1.00 92.12 207 VAL A C 1
ATOM 1664 O O . VAL A 1 207 ? -1.368 -0.083 -28.033 1.00 92.12 207 VAL A O 1
ATOM 1667 N N . ASP A 1 208 ? -2.888 -0.236 -29.697 1.00 90.31 208 ASP A N 1
ATOM 1668 C CA . ASP A 1 208 ? -4.112 -0.473 -28.913 1.00 90.31 208 ASP A CA 1
ATOM 1669 C C . ASP A 1 208 ? -4.554 0.643 -27.957 1.00 90.31 208 ASP A C 1
ATOM 1671 O O . ASP A 1 208 ? -5.581 0.502 -27.289 1.00 90.31 208 ASP A O 1
ATOM 1675 N N . PHE A 1 209 ? -3.864 1.787 -27.945 1.00 93.31 209 PHE A N 1
ATOM 1676 C CA . PHE A 1 209 ? -4.240 2.934 -27.117 1.00 93.31 209 PHE A CA 1
ATOM 1677 C C . PHE A 1 209 ? -5.679 3.398 -27.381 1.00 93.31 209 PHE A C 1
ATOM 1679 O O . PHE A 1 209 ? -6.501 3.449 -26.465 1.00 93.31 209 PHE A O 1
ATOM 1686 N N . ALA A 1 210 ? -6.009 3.677 -28.646 1.00 90.75 210 ALA A N 1
ATOM 1687 C CA . ALA A 1 210 ? -7.333 4.168 -29.020 1.00 90.75 210 ALA A CA 1
ATOM 1688 C C . ALA A 1 210 ? -8.441 3.162 -28.668 1.00 90.75 210 ALA A C 1
ATOM 1690 O O . ALA A 1 210 ? -9.500 3.555 -28.190 1.00 90.75 210 ALA A O 1
ATOM 1691 N N . SER A 1 211 ? -8.189 1.863 -28.858 1.00 88.75 211 SER A N 1
ATOM 1692 C CA . SER A 1 211 ? -9.151 0.805 -28.529 1.00 88.75 211 SER A CA 1
ATOM 1693 C C . SER A 1 211 ? -9.440 0.758 -27.024 1.00 88.75 211 SER A C 1
ATOM 1695 O O . SER A 1 211 ? -10.603 0.820 -26.615 1.00 88.75 211 SER A O 1
ATOM 1697 N N . ALA A 1 212 ? -8.389 0.744 -26.194 1.00 89.44 212 ALA A N 1
ATOM 1698 C CA . ALA A 1 212 ? -8.512 0.738 -24.737 1.00 89.44 212 ALA A CA 1
ATOM 1699 C C . ALA A 1 212 ? -9.249 1.987 -24.219 1.00 89.44 212 ALA A C 1
ATOM 1701 O O . ALA A 1 212 ? -10.202 1.876 -23.444 1.00 89.44 212 ALA A O 1
ATOM 1702 N N . LEU A 1 213 ? -8.877 3.176 -24.709 1.00 92.12 213 LEU A N 1
ATOM 1703 C CA . LEU A 1 213 ? -9.515 4.435 -24.319 1.00 92.12 213 LEU A CA 1
ATOM 1704 C C . LEU A 1 213 ? -10.991 4.498 -24.745 1.00 92.12 213 LEU A C 1
ATOM 1706 O O . LEU A 1 213 ? -11.851 4.906 -23.960 1.00 92.12 213 LEU A O 1
ATOM 1710 N N . MET A 1 214 ? -11.319 4.073 -25.969 1.00 89.69 214 MET A N 1
ATOM 1711 C CA . MET A 1 214 ? -12.702 4.070 -26.463 1.00 89.69 214 MET A CA 1
ATOM 1712 C C . MET A 1 214 ? -13.591 3.109 -25.669 1.00 89.69 214 MET A C 1
ATOM 1714 O O . MET A 1 214 ? -14.730 3.448 -25.351 1.00 89.69 214 MET A O 1
ATOM 1718 N N . LYS A 1 215 ? -13.067 1.939 -25.285 1.00 88.56 215 LYS A N 1
ATOM 1719 C CA . LYS A 1 215 ? -13.781 0.982 -24.430 1.00 88.56 215 LYS A CA 1
ATOM 1720 C C . LYS A 1 215 ? -14.146 1.605 -23.077 1.00 88.56 215 LYS A C 1
ATOM 1722 O O . LYS A 1 215 ? -15.298 1.516 -22.654 1.00 88.56 215 LYS A O 1
ATOM 1727 N N . LYS A 1 216 ? -13.195 2.284 -22.426 1.00 89.62 216 LYS A N 1
ATOM 1728 C CA . LYS A 1 216 ? -13.404 2.920 -21.113 1.00 89.62 216 LYS A CA 1
ATOM 1729 C C . LYS A 1 216 ? -14.313 4.149 -21.182 1.00 89.62 216 LYS A C 1
ATOM 1731 O O . LYS A 1 216 ? -15.222 4.282 -20.370 1.00 89.62 216 LYS A O 1
ATOM 17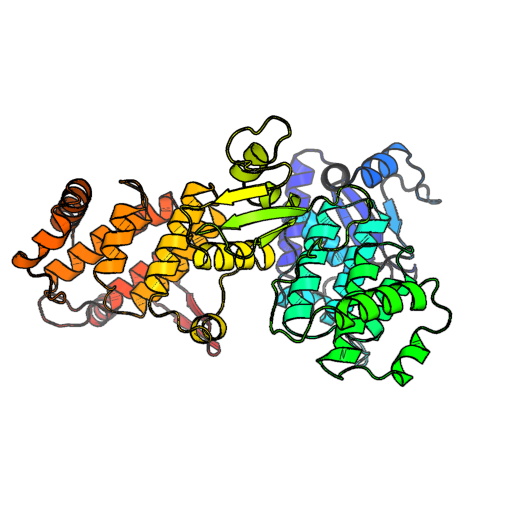36 N N . THR A 1 217 ? -14.145 5.003 -22.190 1.00 87.50 217 THR A N 1
ATOM 1737 C CA . THR A 1 217 ? -15.013 6.180 -22.389 1.00 87.50 217 THR A CA 1
ATOM 1738 C C . THR A 1 217 ? -16.468 5.806 -22.698 1.00 87.50 217 THR A C 1
ATOM 1740 O O . THR A 1 217 ? -17.380 6.487 -22.228 1.00 87.50 217 THR A O 1
ATOM 1743 N N . GLN A 1 218 ? -16.714 4.722 -23.443 1.00 86.81 218 GLN A N 1
ATOM 1744 C CA . GLN A 1 218 ? -18.071 4.214 -23.681 1.00 86.81 218 GLN A CA 1
ATOM 1745 C C . GLN A 1 218 ? -18.720 3.636 -22.420 1.00 86.81 218 GLN A C 1
ATOM 1747 O O . GLN A 1 218 ? -19.926 3.806 -22.238 1.00 86.81 218 GLN A O 1
ATOM 1752 N N . ALA A 1 219 ? -17.945 2.957 -21.569 1.00 80.81 219 ALA A N 1
ATOM 1753 C CA . ALA A 1 219 ? -18.431 2.440 -20.291 1.00 80.81 219 ALA A CA 1
ATOM 1754 C C . ALA A 1 219 ? -18.834 3.590 -19.353 1.00 80.81 219 ALA A C 1
ATOM 1756 O O . ALA A 1 219 ? -19.965 3.623 -18.872 1.00 80.81 219 ALA A O 1
ATOM 1757 N N . ALA A 1 220 ? -17.969 4.598 -19.215 1.00 78.31 220 ALA A N 1
ATOM 1758 C CA . ALA A 1 220 ? -18.221 5.768 -18.376 1.00 78.31 220 ALA A CA 1
ATOM 1759 C C . ALA A 1 220 ? -19.451 6.590 -18.819 1.00 78.31 220 ALA A C 1
ATOM 1761 O O . ALA A 1 220 ? -20.159 7.143 -17.987 1.00 78.31 220 ALA A O 1
ATOM 1762 N N . GLY A 1 221 ? -19.773 6.626 -20.119 1.00 73.69 221 GLY A N 1
ATOM 1763 C CA . GLY A 1 221 ? -20.961 7.330 -20.622 1.00 73.69 221 GLY A CA 1
ATOM 1764 C C . GLY A 1 221 ? -22.307 6.664 -20.293 1.00 73.69 221 GLY A C 1
ATOM 1765 O O . GLY A 1 221 ? -23.346 7.311 -20.425 1.00 73.69 221 GLY A O 1
ATOM 1766 N N . LYS A 1 222 ? -22.313 5.384 -19.899 1.00 71.56 222 LYS A N 1
ATOM 1767 C CA . LYS A 1 222 ? -23.536 4.639 -19.546 1.00 71.56 222 LYS A CA 1
ATOM 1768 C C . LYS A 1 222 ? -23.881 4.732 -18.061 1.00 71.56 222 LYS A C 1
ATOM 1770 O O . LYS A 1 222 ? -25.046 4.580 -17.702 1.00 71.56 222 LYS A O 1
ATOM 1775 N N . GLU A 1 223 ? -22.893 5.007 -17.221 1.00 57.00 223 GLU A N 1
ATOM 1776 C CA . GLU A 1 223 ? -23.045 5.120 -15.775 1.00 57.00 223 GLU A CA 1
ATOM 1777 C C . GLU A 1 223 ? -23.173 6.607 -15.420 1.00 57.00 223 GLU A C 1
ATOM 1779 O O . GLU A 1 223 ? -22.216 7.372 -15.485 1.00 57.00 223 GLU A O 1
ATOM 1784 N N . GLY A 1 224 ? -24.400 7.062 -15.150 1.00 47.44 224 GLY A N 1
ATOM 1785 C CA . GLY A 1 224 ? -24.682 8.468 -14.852 1.00 47.44 224 GLY A CA 1
ATOM 1786 C C . GLY A 1 224 ? -23.814 9.035 -13.718 1.00 47.44 224 GLY A C 1
ATOM 1787 O O . GLY A 1 224 ? -23.396 8.312 -12.821 1.00 47.44 224 GLY A O 1
ATOM 1788 N N . LYS A 1 225 ? -23.570 10.355 -13.771 1.00 49.94 225 LYS A N 1
ATOM 1789 C CA . LYS A 1 225 ? -22.765 11.140 -12.814 1.00 49.94 225 LYS A CA 1
ATOM 1790 C C . LYS A 1 225 ? -22.964 10.685 -11.360 1.00 49.94 225 LYS A C 1
ATOM 1792 O O . LYS A 1 225 ? -24.000 11.007 -10.787 1.00 49.94 225 LYS A O 1
ATOM 1797 N N . CYS A 1 226 ? -21.952 10.081 -10.739 1.00 34.34 226 CYS A N 1
ATOM 1798 C CA . CYS A 1 226 ? -21.850 10.065 -9.283 1.00 34.34 226 CYS A CA 1
ATOM 1799 C C . CYS A 1 226 ? -20.410 10.154 -8.780 1.00 34.34 226 CYS A C 1
ATOM 1801 O O . CYS A 1 226 ? -19.461 9.698 -9.417 1.00 34.34 226 CYS A O 1
ATOM 1803 N N . ALA A 1 227 ? -20.313 10.824 -7.635 1.00 33.97 227 ALA A N 1
ATOM 1804 C CA . ALA A 1 227 ? -19.132 11.068 -6.836 1.00 33.97 227 ALA A CA 1
ATOM 1805 C C . ALA A 1 227 ? -18.509 9.762 -6.320 1.00 33.97 227 ALA A C 1
ATOM 1807 O O . ALA A 1 227 ? -19.199 8.761 -6.171 1.00 33.97 227 ALA A O 1
ATOM 1808 N N . PHE A 1 228 ? -17.195 9.823 -6.092 1.00 37.78 228 PHE A N 1
ATOM 1809 C CA . PHE A 1 228 ? -16.352 8.892 -5.336 1.00 37.78 228 PHE A CA 1
ATOM 1810 C C . PHE A 1 228 ? -16.905 7.462 -5.155 1.00 37.78 228 PHE A C 1
ATOM 1812 O O . PHE A 1 228 ? -17.517 7.141 -4.142 1.00 37.78 228 PHE A O 1
ATOM 1819 N N . ARG A 1 229 ? -16.630 6.578 -6.122 1.00 48.81 229 ARG A N 1
ATOM 1820 C CA . ARG A 1 229 ? -16.666 5.129 -5.880 1.00 48.81 229 ARG A CA 1
ATOM 1821 C C . ARG A 1 229 ? -15.285 4.675 -5.403 1.00 48.81 229 ARG A C 1
ATOM 1823 O O . ARG A 1 229 ? -14.302 5.057 -6.049 1.00 48.81 229 ARG A O 1
ATOM 1830 N N . PRO A 1 230 ? -15.181 3.843 -4.349 1.00 44.19 230 PRO A N 1
ATOM 1831 C CA . PRO A 1 230 ? -13.990 3.031 -4.122 1.00 44.19 230 PRO A CA 1
ATOM 1832 C C . PRO A 1 230 ? -13.664 2.325 -5.442 1.00 44.19 230 PRO A C 1
ATOM 1834 O O . PRO A 1 230 ? -14.493 1.582 -5.968 1.00 44.19 230 PRO A O 1
ATOM 1837 N N . ARG A 1 231 ? -12.520 2.660 -6.055 1.00 55.94 231 ARG A N 1
ATOM 1838 C CA . ARG A 1 231 ? -12.170 2.233 -7.419 1.00 55.94 231 ARG A CA 1
ATOM 1839 C C . ARG A 1 231 ? -11.786 0.763 -7.423 1.00 55.94 231 ARG A C 1
ATOM 1841 O O . ARG A 1 231 ? -10.611 0.413 -7.493 1.00 55.94 231 ARG A O 1
ATOM 1848 N N . VAL A 1 232 ? -12.787 -0.099 -7.358 1.00 46.47 232 VAL A N 1
ATOM 1849 C CA . VAL A 1 232 ? -12.639 -1.511 -7.671 1.00 46.47 232 VAL A CA 1
ATOM 1850 C C . VAL A 1 232 ? -13.702 -1.861 -8.718 1.00 46.47 232 VAL A C 1
ATOM 1852 O O . VAL A 1 232 ? -14.851 -1.444 -8.579 1.00 46.47 232 VAL A O 1
ATOM 1855 N N . PRO A 1 233 ? -13.325 -2.525 -9.827 1.00 38.38 233 PRO A N 1
ATOM 1856 C CA . PRO A 1 233 ? -14.185 -2.639 -11.000 1.00 38.38 233 PRO A CA 1
ATOM 1857 C C . PRO A 1 233 ? -15.512 -3.347 -10.687 1.00 38.38 233 PRO A C 1
ATOM 1859 O O . PRO A 1 233 ? -15.523 -4.515 -10.286 1.00 38.38 233 PRO A O 1
ATOM 1862 N N . SER A 1 234 ? -16.635 -2.660 -10.934 1.00 39.38 234 SER A N 1
ATOM 1863 C CA . SER A 1 234 ? -17.954 -3.299 -10.970 1.00 39.38 234 SER A CA 1
ATOM 1864 C C . SER A 1 234 ? -18.081 -4.165 -12.227 1.00 39.38 234 SER A C 1
ATOM 1866 O O . SER A 1 234 ? -17.699 -3.774 -13.333 1.00 39.38 234 SER A O 1
ATOM 1868 N N . ARG A 1 235 ? -18.630 -5.371 -12.052 1.00 42.78 235 ARG A N 1
ATOM 1869 C CA . ARG A 1 235 ? -18.893 -6.357 -13.108 1.00 42.78 235 ARG A CA 1
ATOM 1870 C C . ARG A 1 235 ? -20.379 -6.325 -13.462 1.00 42.78 235 ARG A C 1
ATOM 1872 O O . ARG A 1 235 ? -21.090 -7.268 -13.133 1.00 42.78 235 ARG A O 1
ATOM 1879 N N . ASP A 1 236 ? -20.817 -5.270 -14.148 1.00 41.69 236 ASP A N 1
ATOM 1880 C CA . ASP A 1 236 ? -22.185 -5.176 -14.696 1.00 41.69 236 ASP A CA 1
ATOM 1881 C C . ASP A 1 236 ? -22.254 -5.419 -16.221 1.00 41.69 236 ASP A C 1
ATOM 1883 O O . ASP A 1 236 ? -23.303 -5.280 -16.848 1.00 41.69 236 ASP A O 1
ATOM 1887 N N . GLY A 1 237 ? -21.155 -5.863 -16.844 1.00 43.09 237 GLY A N 1
ATOM 1888 C CA . GLY A 1 237 ? -21.123 -6.320 -18.239 1.00 43.09 237 GLY A CA 1
ATOM 1889 C C . GLY A 1 237 ? -21.010 -7.842 -18.333 1.00 43.09 237 GLY A C 1
ATOM 1890 O O . GLY A 1 237 ? -19.978 -8.402 -17.974 1.00 43.09 237 GLY A O 1
ATOM 1891 N N . GLY A 1 238 ? -22.061 -8.511 -18.810 1.00 38.38 238 GLY A N 1
ATOM 1892 C CA . GLY A 1 238 ? -22.199 -9.973 -18.878 1.00 38.38 238 GLY A CA 1
ATOM 1893 C C . GLY A 1 238 ? -21.337 -10.714 -19.909 1.00 38.38 238 GLY A C 1
ATOM 1894 O O . GLY A 1 238 ? -21.809 -11.711 -20.444 1.00 38.38 238 GLY A O 1
ATOM 1895 N N . ASP A 1 239 ? -20.103 -10.278 -20.172 1.00 38.41 239 ASP A N 1
ATOM 1896 C CA . ASP A 1 239 ? -19.188 -11.005 -21.059 1.00 38.41 239 ASP A CA 1
ATOM 1897 C C . ASP A 1 239 ? -18.167 -11.827 -20.255 1.00 38.41 239 ASP A C 1
ATOM 1899 O O . ASP A 1 239 ? -17.463 -11.325 -19.375 1.00 38.41 239 ASP A O 1
ATOM 1903 N N . GLU A 1 240 ? -18.113 -13.125 -20.566 1.00 41.06 240 GLU A N 1
ATOM 1904 C CA . GLU A 1 240 ? -17.224 -14.147 -20.004 1.00 41.06 240 GLU A CA 1
ATOM 1905 C C . GLU A 1 240 ? -15.755 -13.910 -20.401 1.00 41.06 240 GLU A C 1
ATOM 1907 O O . GLU A 1 240 ? -15.174 -14.624 -21.216 1.00 41.06 240 GLU A O 1
ATOM 1912 N N . ILE A 1 241 ? -15.128 -12.896 -19.811 1.00 35.03 241 ILE A N 1
ATOM 1913 C CA . ILE A 1 241 ? -13.669 -12.759 -19.791 1.00 35.03 241 ILE A CA 1
ATOM 1914 C C . ILE A 1 241 ? -13.187 -13.329 -18.452 1.00 35.03 241 ILE A C 1
ATOM 1916 O O . ILE A 1 241 ? -13.786 -13.054 -17.413 1.00 35.03 241 ILE A O 1
ATOM 1920 N N . GLY A 1 242 ? -12.169 -14.195 -18.516 1.00 41.81 242 GLY A N 1
ATOM 1921 C CA . GLY A 1 242 ? -11.731 -15.122 -17.465 1.00 41.81 242 GLY A CA 1
ATOM 1922 C C . GLY A 1 242 ? -11.770 -14.577 -16.036 1.00 41.81 242 GLY A C 1
ATOM 1923 O O . GLY A 1 242 ? -11.440 -13.420 -15.799 1.00 41.81 242 GLY A O 1
ATOM 1924 N N . ALA A 1 243 ? -12.190 -15.445 -15.107 1.00 43.81 243 ALA A N 1
ATOM 1925 C CA . ALA A 1 243 ? -12.376 -15.180 -13.682 1.00 43.81 243 ALA A CA 1
ATOM 1926 C C . ALA A 1 243 ? -11.281 -14.265 -13.113 1.00 43.81 243 ALA A C 1
ATOM 1928 O O . ALA A 1 243 ? -10.158 -14.690 -12.850 1.00 43.81 243 ALA A O 1
ATOM 1929 N N . SER A 1 244 ? -11.616 -12.987 -12.967 1.00 46.72 244 SER A N 1
ATOM 1930 C CA . SER A 1 244 ? -10.736 -12.022 -12.330 1.00 46.72 244 SER A CA 1
ATOM 1931 C C . SER A 1 244 ? -10.695 -12.316 -10.825 1.00 46.72 244 SER A C 1
ATOM 1933 O O . SER A 1 244 ? -11.759 -12.539 -10.250 1.00 46.72 244 SER A O 1
ATOM 1935 N N . PRO A 1 245 ? -9.527 -12.263 -10.165 1.00 65.00 245 PRO A N 1
ATOM 1936 C CA . PRO A 1 245 ? -9.341 -12.583 -8.738 1.00 65.00 245 PRO A CA 1
ATOM 1937 C C . PRO A 1 245 ? -9.908 -11.521 -7.767 1.00 65.00 245 PRO A C 1
ATOM 1939 O O . PRO A 1 245 ? -9.369 -11.302 -6.680 1.00 65.00 245 PRO A O 1
ATOM 1942 N N . TYR A 1 246 ? -10.971 -10.810 -8.151 1.00 64.12 246 TYR A N 1
ATOM 1943 C CA . TYR A 1 246 ? -11.663 -9.886 -7.255 1.00 64.12 246 TYR A CA 1
ATOM 1944 C C . TYR A 1 246 ? -12.736 -10.644 -6.484 1.00 64.12 246 TYR A C 1
ATOM 1946 O O . TYR A 1 246 ? -13.638 -11.223 -7.088 1.00 64.12 246 TYR A O 1
ATOM 1954 N N . SER A 1 247 ? -12.660 -10.591 -5.158 1.00 72.88 247 SER A N 1
ATOM 1955 C CA . SER A 1 247 ? -13.743 -11.046 -4.295 1.00 72.88 247 SER A CA 1
ATOM 1956 C C . SER A 1 247 ? -14.729 -9.898 -4.103 1.00 72.88 247 SER A C 1
ATOM 1958 O O . SER A 1 247 ? -14.339 -8.748 -3.872 1.00 72.88 247 SER A O 1
ATOM 1960 N N . LYS A 1 248 ? -16.018 -10.210 -4.202 1.00 76.56 248 LYS A N 1
ATOM 1961 C CA . LYS A 1 248 ? -17.085 -9.324 -3.748 1.00 76.56 248 LYS A CA 1
ATOM 1962 C C . LYS A 1 248 ? -17.315 -9.594 -2.271 1.00 76.56 248 LYS A C 1
ATOM 1964 O O . LYS A 1 248 ? -17.223 -10.735 -1.820 1.00 76.56 248 LYS A O 1
ATOM 1969 N N . PHE A 1 249 ? -17.637 -8.569 -1.506 1.00 78.69 249 PHE A N 1
ATOM 1970 C CA . PHE A 1 249 ? -18.119 -8.782 -0.155 1.00 78.69 249 PHE A CA 1
ATOM 1971 C C . PHE A 1 249 ? -19.228 -7.808 0.180 1.00 78.69 249 PHE A C 1
ATOM 1973 O O . PHE A 1 249 ? -19.197 -6.638 -0.192 1.00 78.69 249 PHE A O 1
ATOM 1980 N N . MET A 1 250 ? -20.244 -8.343 0.843 1.00 78.06 250 MET A N 1
ATOM 1981 C CA . MET A 1 250 ? -21.374 -7.578 1.338 1.00 78.06 250 MET A CA 1
ATOM 1982 C C . MET A 1 250 ? -21.155 -7.328 2.818 1.00 78.06 250 MET A C 1
ATOM 1984 O O . MET A 1 250 ? -20.855 -8.259 3.567 1.00 78.06 250 MET A O 1
ATOM 1988 N N . VAL A 1 251 ? -21.291 -6.074 3.221 1.00 79.88 251 VAL A N 1
ATOM 1989 C CA . VAL A 1 251 ? -21.150 -5.632 4.605 1.00 79.88 251 VAL A CA 1
ATOM 1990 C C . VAL A 1 251 ? -22.434 -4.912 4.988 1.00 79.88 251 VAL A C 1
ATOM 1992 O O . VAL A 1 251 ? -22.971 -4.157 4.181 1.00 79.88 251 VAL A O 1
ATOM 1995 N N . GLY A 1 252 ? -22.921 -5.147 6.203 1.00 79.81 252 GLY A N 1
ATOM 1996 C CA . GLY A 1 252 ? -24.156 -4.542 6.696 1.00 79.81 252 GLY A CA 1
ATOM 1997 C C . GLY A 1 252 ? -25.429 -5.262 6.236 1.00 79.81 252 GLY A C 1
ATOM 1998 O O . GLY A 1 252 ? -25.427 -6.461 5.949 1.00 79.81 252 GLY A O 1
ATOM 1999 N N . SER A 1 253 ? -26.550 -4.536 6.231 1.00 79.00 253 SER A N 1
ATOM 2000 C CA . SER A 1 253 ? -27.879 -5.092 5.947 1.00 79.00 253 SER A CA 1
ATOM 2001 C C . SER A 1 253 ? -28.065 -5.506 4.485 1.00 79.00 253 SER A C 1
ATOM 2003 O O . SER A 1 253 ? -27.499 -4.889 3.580 1.00 79.00 253 SER A O 1
ATOM 2005 N N . ASP A 1 254 ? -28.945 -6.484 4.253 1.00 77.06 254 ASP A N 1
ATOM 2006 C CA . ASP A 1 254 ? -29.363 -6.920 2.916 1.00 77.06 254 ASP A CA 1
ATOM 2007 C C . ASP A 1 254 ? -29.732 -5.721 2.021 1.00 77.06 254 ASP A C 1
ATOM 2009 O O . ASP A 1 254 ? -30.736 -5.041 2.245 1.00 77.06 254 ASP A O 1
ATOM 2013 N N . GLY A 1 255 ? -28.914 -5.468 0.994 1.00 80.06 255 GLY A N 1
ATOM 2014 C CA . GLY A 1 255 ? -29.103 -4.380 0.028 1.00 80.06 255 GLY A CA 1
ATOM 2015 C C . GLY A 1 255 ? -28.016 -3.301 0.019 1.00 80.06 255 GLY A C 1
ATOM 2016 O O . GLY A 1 255 ? -28.079 -2.427 -0.845 1.00 80.06 255 GLY A O 1
ATOM 2017 N N . ALA A 1 256 ? -27.029 -3.360 0.920 1.00 80.31 256 ALA A N 1
ATOM 2018 C CA . ALA A 1 256 ? -25.842 -2.508 0.840 1.00 80.31 256 ALA A CA 1
ATOM 2019 C C . ALA A 1 256 ? -25.059 -2.745 -0.468 1.00 80.31 256 ALA A C 1
ATOM 2021 O O . ALA A 1 256 ? -25.031 -3.862 -0.999 1.00 80.31 256 ALA A O 1
ATOM 2022 N N . GLU A 1 257 ? -24.430 -1.691 -1.003 1.00 81.56 257 GLU A N 1
ATOM 2023 C CA . GLU A 1 257 ? -23.561 -1.817 -2.179 1.00 81.56 257 GLU A CA 1
ATOM 2024 C C . GLU A 1 257 ? -22.344 -2.673 -1.792 1.00 81.56 257 GLU A C 1
ATOM 2026 O O . GLU A 1 257 ? -21.681 -2.378 -0.795 1.00 81.56 257 GLU A O 1
ATOM 2031 N N . PRO A 1 258 ? -22.050 -3.765 -2.522 1.00 85.88 258 PRO A N 1
ATOM 2032 C CA . PRO A 1 258 ? -20.934 -4.620 -2.172 1.00 85.88 258 PRO A CA 1
ATOM 2033 C C . PRO A 1 258 ? -19.626 -3.861 -2.345 1.00 85.88 258 PRO A C 1
ATOM 2035 O O . PRO A 1 258 ? -19.395 -3.181 -3.347 1.00 85.88 258 PRO A O 1
ATOM 2038 N N . PHE A 1 259 ? -18.715 -4.071 -1.409 1.00 84.44 259 PHE A N 1
ATOM 2039 C CA . PHE A 1 259 ? -17.332 -3.722 -1.636 1.00 84.44 259 PHE A CA 1
ATOM 2040 C C . PHE A 1 259 ? -16.711 -4.755 -2.570 1.00 84.44 259 PHE A C 1
ATOM 2042 O O . PHE A 1 259 ? -16.984 -5.959 -2.519 1.00 84.44 259 PHE A O 1
ATOM 2049 N N . HIS A 1 260 ? -15.829 -4.275 -3.427 1.00 80.69 260 HIS A N 1
ATOM 2050 C CA . HIS A 1 260 ? -15.009 -5.127 -4.262 1.00 80.69 260 HIS A CA 1
ATOM 2051 C C . HIS A 1 260 ? -13.574 -4.937 -3.792 1.00 80.69 260 HIS A C 1
ATOM 2053 O O . HIS A 1 260 ? -13.128 -3.804 -3.664 1.00 80.69 260 HIS A O 1
ATOM 2059 N N . VAL A 1 261 ? -12.840 -6.019 -3.536 1.00 81.56 261 VAL A N 1
ATOM 2060 C CA . VAL A 1 261 ? -11.405 -5.973 -3.210 1.00 81.56 261 VAL A CA 1
ATOM 2061 C C . VAL A 1 261 ? -10.735 -7.172 -3.847 1.00 81.56 261 VAL A C 1
ATOM 2063 O O . VAL A 1 261 ? -11.320 -8.239 -4.024 1.00 81.56 261 VAL A O 1
ATOM 2066 N N . HIS A 1 262 ? -9.484 -6.991 -4.240 1.00 81.31 262 HIS A N 1
ATOM 2067 C CA . HIS A 1 262 ? -8.705 -8.082 -4.788 1.00 81.31 262 HIS A CA 1
ATOM 2068 C C . HIS A 1 262 ? -8.448 -9.141 -3.703 1.00 81.31 262 HIS A C 1
ATOM 2070 O O . HIS A 1 262 ? -7.903 -8.807 -2.651 1.00 81.31 262 HIS A O 1
ATOM 2076 N N . GLN A 1 263 ? -8.768 -10.412 -3.978 1.00 84.62 263 GLN A N 1
ATOM 2077 C CA . GLN A 1 263 ? -8.609 -11.540 -3.043 1.00 84.62 263 GLN A CA 1
ATOM 2078 C C . GLN A 1 263 ? -7.231 -11.527 -2.376 1.00 84.62 263 GLN A C 1
ATOM 2080 O O . GLN A 1 263 ? -7.112 -11.561 -1.156 1.00 84.62 263 GLN A O 1
ATOM 2085 N N . TYR A 1 264 ? -6.191 -11.370 -3.196 1.00 78.25 264 TYR A N 1
ATOM 2086 C CA . TYR A 1 264 ? -4.804 -11.271 -2.747 1.00 78.25 264 TYR A CA 1
ATOM 2087 C C . TYR A 1 264 ? -4.562 -10.267 -1.604 1.00 78.25 264 TYR A C 1
ATOM 2089 O O . TYR A 1 264 ? -3.795 -10.568 -0.697 1.00 78.25 264 TYR A O 1
ATOM 2097 N N . ILE A 1 265 ? -5.203 -9.092 -1.616 1.00 83.19 265 ILE A N 1
ATOM 2098 C CA . ILE A 1 265 ? -5.012 -8.065 -0.576 1.00 83.19 265 ILE A CA 1
ATOM 2099 C C . ILE A 1 265 ? -5.545 -8.576 0.763 1.00 83.19 265 ILE A C 1
ATOM 2101 O O . ILE A 1 265 ? -4.877 -8.450 1.789 1.00 83.19 265 ILE A O 1
ATOM 2105 N N . LEU A 1 266 ? -6.720 -9.209 0.746 1.00 90.69 266 LEU A N 1
ATOM 2106 C CA . LEU A 1 266 ? -7.329 -9.798 1.934 1.00 90.69 266 LEU A CA 1
ATOM 2107 C C . LEU A 1 266 ? -6.457 -10.938 2.477 1.00 90.69 266 LEU A C 1
ATOM 2109 O O . LEU A 1 266 ? -6.105 -10.944 3.656 1.00 90.69 266 LEU A O 1
ATOM 2113 N N . GLU A 1 267 ? -6.044 -11.870 1.615 1.00 88.50 267 GLU A N 1
ATOM 2114 C CA . GLU A 1 267 ? -5.204 -13.010 2.005 1.00 88.50 267 GLU A CA 1
ATOM 2115 C C . GLU A 1 267 ? -3.823 -12.595 2.526 1.00 88.50 267 GLU A C 1
ATOM 2117 O O . GLU A 1 267 ? -3.300 -13.224 3.449 1.00 88.50 267 GLU A O 1
ATOM 2122 N N . ALA A 1 268 ? -3.229 -11.552 1.939 1.00 82.88 268 ALA A N 1
ATOM 2123 C CA . ALA A 1 268 ? -1.960 -10.986 2.388 1.00 82.88 268 ALA A CA 1
ATOM 2124 C C . ALA A 1 268 ? -2.099 -10.282 3.743 1.00 82.88 268 ALA A C 1
ATOM 2126 O O . ALA A 1 268 ? -1.167 -10.300 4.545 1.00 82.88 268 ALA A O 1
ATOM 2127 N N . THR A 1 269 ? -3.265 -9.691 4.005 1.00 90.94 269 THR A N 1
ATOM 2128 C CA . THR A 1 269 ? -3.537 -8.960 5.244 1.00 90.94 269 THR A CA 1
ATOM 2129 C C . THR A 1 269 ? -3.820 -9.890 6.416 1.00 90.94 269 THR A C 1
ATOM 2131 O O . THR A 1 269 ? -3.356 -9.637 7.528 1.00 90.94 269 THR A O 1
ATOM 2134 N N . SER A 1 270 ? -4.582 -10.965 6.192 1.00 94.56 270 SER A N 1
ATOM 2135 C CA . SER A 1 270 ? -4.985 -11.867 7.266 1.00 94.56 270 SER A CA 1
ATOM 2136 C C . SER A 1 270 ? -5.014 -13.338 6.874 1.00 94.56 270 SER A C 1
ATOM 2138 O O . SER A 1 270 ? -5.620 -13.754 5.884 1.00 94.56 270 SER A O 1
ATOM 2140 N N . GLY A 1 271 ? -4.483 -14.164 7.780 1.00 90.75 271 GLY A N 1
ATOM 2141 C CA . GLY A 1 271 ? -4.670 -15.612 7.746 1.00 90.75 271 GLY A CA 1
ATOM 2142 C C . GLY A 1 271 ? -6.137 -16.045 7.875 1.00 90.75 271 GLY A C 1
ATOM 2143 O O . GLY A 1 271 ? -6.467 -17.145 7.437 1.00 90.75 271 GLY A O 1
ATOM 2144 N N . TYR A 1 272 ? -7.014 -15.202 8.437 1.00 94.44 272 TYR A N 1
ATOM 2145 C CA . TYR A 1 272 ? -8.462 -15.420 8.423 1.00 94.44 272 TYR A CA 1
ATOM 2146 C C . TYR A 1 272 ? -8.983 -15.433 6.985 1.00 94.44 272 TYR A C 1
ATOM 2148 O O . TYR A 1 272 ? -9.543 -16.440 6.556 1.00 94.44 272 TYR A O 1
ATOM 2156 N N . PHE A 1 273 ? -8.723 -14.372 6.212 1.00 92.81 273 PHE A N 1
ATOM 2157 C CA . PHE A 1 273 ? -9.195 -14.273 4.830 1.00 92.81 273 PHE A CA 1
ATOM 2158 C C . PHE A 1 273 ? -8.564 -15.335 3.937 1.00 92.81 273 PHE A C 1
ATOM 2160 O O . PHE A 1 273 ? -9.265 -15.941 3.138 1.00 92.81 273 PHE A O 1
ATOM 2167 N N . LYS A 1 274 ? -7.283 -15.658 4.148 1.00 90.31 274 LYS A N 1
ATOM 2168 C CA . LYS A 1 274 ? -6.624 -16.771 3.451 1.00 90.31 274 LYS A CA 1
ATOM 2169 C C . LYS A 1 274 ? -7.322 -18.116 3.660 1.00 90.31 274 LYS A C 1
ATOM 2171 O O . LYS A 1 274 ? -7.371 -18.924 2.743 1.00 90.31 274 LYS A O 1
ATOM 2176 N N . LYS A 1 275 ? -7.852 -18.376 4.860 1.00 91.38 275 LYS A N 1
ATOM 2177 C CA . LYS A 1 275 ? -8.649 -19.583 5.137 1.00 91.38 275 LYS A CA 1
ATOM 2178 C C . LYS A 1 275 ? -10.070 -19.466 4.587 1.00 91.38 275 LYS A C 1
ATOM 2180 O O . LYS A 1 275 ? -10.601 -20.451 4.091 1.00 91.38 275 LYS A O 1
ATOM 2185 N N . ALA A 1 276 ? -10.682 -18.288 4.689 1.00 89.81 276 ALA A N 1
ATOM 2186 C CA . ALA A 1 276 ? -12.051 -18.047 4.237 1.00 89.81 276 ALA A CA 1
ATOM 2187 C C . ALA A 1 276 ? -12.193 -18.101 2.707 1.00 89.81 276 ALA A C 1
ATOM 2189 O O . ALA A 1 276 ? -13.238 -18.511 2.219 1.00 89.81 276 ALA A O 1
ATOM 2190 N N . LEU A 1 277 ? -11.146 -17.712 1.974 1.00 87.69 277 LEU A N 1
ATOM 2191 C CA . LEU A 1 277 ? -11.093 -17.666 0.508 1.00 87.69 277 LEU A CA 1
ATOM 2192 C C . LEU A 1 277 ? -10.412 -18.897 -0.115 1.00 87.69 277 LEU A C 1
ATOM 2194 O O . LEU A 1 277 ? -10.286 -18.986 -1.336 1.00 87.69 277 LEU A O 1
ATOM 2198 N N . ALA A 1 278 ? -9.967 -19.855 0.704 1.00 88.75 278 ALA A N 1
ATOM 2199 C CA . ALA A 1 278 ? -9.416 -21.107 0.203 1.00 88.75 278 ALA A CA 1
ATOM 2200 C C . ALA A 1 278 ? -10.502 -21.924 -0.534 1.00 88.75 278 ALA A C 1
ATOM 2202 O O . ALA A 1 278 ? -11.677 -21.831 -0.178 1.00 88.75 278 ALA A O 1
ATOM 2203 N N . PRO A 1 279 ? -10.148 -22.773 -1.520 1.00 85.06 279 PRO A N 1
ATOM 2204 C CA . PRO A 1 279 ? -11.125 -23.575 -2.270 1.00 85.06 279 PRO A CA 1
ATOM 2205 C C . PRO A 1 279 ? -11.997 -24.505 -1.408 1.00 85.06 279 PRO A C 1
ATOM 2207 O O . PRO A 1 279 ? -13.067 -24.927 -1.837 1.00 85.06 279 PRO A O 1
ATOM 2210 N N . ASP A 1 280 ? -11.524 -24.857 -0.213 1.00 84.94 280 ASP A N 1
ATOM 2211 C CA . ASP A 1 280 ? -12.212 -25.663 0.797 1.00 84.94 280 ASP A CA 1
ATOM 2212 C C . ASP A 1 280 ? -12.859 -24.820 1.917 1.00 84.94 280 ASP A C 1
ATOM 2214 O O . ASP A 1 280 ? -13.488 -25.371 2.825 1.00 84.94 280 ASP A O 1
ATOM 2218 N N . GLY A 1 281 ? -12.732 -23.492 1.859 1.00 73.12 281 GLY A N 1
ATOM 2219 C CA . GLY A 1 281 ? -13.224 -22.549 2.855 1.00 73.12 281 GLY A CA 1
ATOM 2220 C C . GLY A 1 281 ? -14.747 -22.430 2.843 1.00 73.12 281 GLY A C 1
ATOM 2221 O O . GLY A 1 281 ? -15.321 -21.653 2.092 1.00 73.12 281 GLY A O 1
ATOM 2222 N N . SER A 1 282 ? -15.432 -23.165 3.720 1.00 63.94 282 SER A N 1
ATOM 2223 C CA . SER A 1 282 ? -16.901 -23.137 3.834 1.00 63.94 282 SER A CA 1
ATOM 2224 C C . SER A 1 282 ? -17.449 -22.052 4.771 1.00 63.94 282 SER A C 1
ATOM 2226 O O . SER A 1 282 ? -18.624 -22.101 5.129 1.00 63.94 282 SER A O 1
ATOM 2228 N N . LEU A 1 283 ? -16.608 -21.152 5.288 1.00 66.19 283 LEU A N 1
ATOM 2229 C CA . LEU A 1 283 ? -16.948 -20.428 6.517 1.00 66.19 283 LEU A CA 1
ATOM 2230 C C . LEU A 1 283 ? -17.884 -19.228 6.311 1.00 66.19 283 LEU A C 1
ATOM 2232 O O . LEU A 1 283 ? -18.615 -18.912 7.242 1.00 66.19 283 LEU A O 1
ATOM 2236 N N . VAL A 1 284 ? -17.878 -18.558 5.148 1.00 66.56 284 VAL A N 1
ATOM 2237 C CA . VAL A 1 284 ? -18.571 -17.251 4.999 1.00 66.56 284 VAL A CA 1
ATOM 2238 C C . VAL A 1 284 ? -19.126 -16.980 3.586 1.00 66.56 284 VAL A C 1
ATOM 2240 O O . VAL A 1 284 ? -19.596 -15.883 3.291 1.00 66.56 284 VAL A O 1
ATOM 2243 N N . MET A 1 285 ? -19.082 -17.951 2.670 1.00 70.81 285 MET A N 1
ATOM 2244 C CA . MET A 1 285 ? -19.487 -17.699 1.281 1.00 70.81 285 MET A CA 1
ATOM 2245 C C . MET A 1 285 ? -21.007 -17.798 1.109 1.00 70.81 285 MET A C 1
ATOM 2247 O O . MET A 1 285 ? -21.582 -18.876 1.257 1.00 70.81 285 MET A O 1
ATOM 2251 N N . SER A 1 286 ? -21.656 -16.685 0.759 1.00 73.75 286 SER A N 1
ATOM 2252 C CA . SER A 1 286 ? -23.077 -16.671 0.368 1.00 73.75 286 SER A CA 1
ATOM 2253 C C . SER A 1 286 ? -23.274 -17.067 -1.102 1.00 73.75 286 SER A C 1
ATOM 2255 O O . SER A 1 286 ? -24.328 -17.579 -1.480 1.00 73.75 286 SER A O 1
ATOM 2257 N N . ALA A 1 287 ? -22.242 -16.869 -1.926 1.00 79.88 287 ALA A N 1
ATOM 2258 C CA . ALA A 1 287 ? -22.164 -17.254 -3.331 1.00 79.88 287 ALA A CA 1
ATOM 2259 C C . ALA A 1 287 ? -20.688 -17.484 -3.727 1.00 79.88 287 ALA A C 1
ATOM 2261 O O . ALA A 1 287 ? -19.799 -17.064 -2.980 1.00 79.88 287 ALA A O 1
ATOM 2262 N N . PRO A 1 288 ? -20.400 -18.116 -4.887 1.00 73.50 288 PRO A N 1
ATOM 2263 C CA . PRO A 1 288 ? -19.050 -18.135 -5.445 1.00 73.50 288 PRO A CA 1
ATOM 2264 C C . PRO A 1 288 ? -18.530 -16.697 -5.536 1.00 73.50 288 PRO A C 1
ATOM 2266 O O . PRO A 1 288 ? -19.208 -15.835 -6.092 1.00 73.50 288 PRO A O 1
ATOM 2269 N N . ASP A 1 289 ? -17.368 -16.450 -4.939 1.00 74.94 289 ASP A N 1
ATOM 2270 C CA . ASP A 1 289 ? -16.688 -15.152 -4.892 1.00 74.94 289 ASP A CA 1
ATOM 2271 C C . ASP A 1 289 ? -17.364 -14.050 -4.049 1.00 74.94 289 ASP A C 1
ATOM 2273 O O . ASP A 1 289 ? -16.933 -12.898 -4.129 1.00 74.94 289 ASP A O 1
ATOM 2277 N N . THR A 1 290 ? -18.368 -14.375 -3.218 1.00 84.25 290 THR A N 1
ATOM 2278 C CA . THR A 1 290 ? -19.023 -13.408 -2.314 1.00 84.25 290 THR A CA 1
ATOM 2279 C C . THR A 1 290 ? -18.855 -13.787 -0.843 1.00 84.25 290 THR A C 1
ATOM 2281 O O . THR A 1 290 ? -19.391 -14.805 -0.402 1.00 84.25 290 THR A O 1
ATOM 2284 N N . LEU A 1 291 ? -18.177 -12.936 -0.066 1.00 87.38 291 LEU A N 1
ATOM 2285 C CA . LEU A 1 291 ? -18.153 -13.012 1.402 1.00 87.38 291 LEU A CA 1
ATOM 2286 C C . LEU A 1 291 ? -19.254 -12.124 1.999 1.00 87.38 291 LEU A C 1
ATOM 2288 O O . LEU A 1 291 ? -19.518 -11.039 1.489 1.00 87.38 291 LEU A O 1
ATOM 2292 N N . SER A 1 292 ? -19.905 -12.570 3.072 1.00 89.62 292 SER A N 1
ATOM 2293 C CA . SER A 1 292 ? -20.971 -11.808 3.737 1.00 89.62 292 SER A CA 1
ATOM 2294 C C . SER A 1 292 ? -20.614 -11.515 5.192 1.00 89.62 292 SER A C 1
ATOM 2296 O O . SER A 1 292 ? -20.441 -12.440 5.980 1.00 89.62 292 SER A O 1
ATOM 2298 N N . PHE A 1 293 ? -20.555 -10.235 5.551 1.00 91.56 293 PHE A N 1
ATOM 2299 C CA . PHE A 1 293 ? -20.229 -9.733 6.887 1.00 91.56 293 PHE A CA 1
ATOM 2300 C C . PHE A 1 293 ? -21.378 -8.857 7.405 1.00 91.56 293 PHE A C 1
ATOM 2302 O O . PHE A 1 293 ? -21.255 -7.642 7.544 1.00 91.56 293 PHE A O 1
ATOM 2309 N N . THR A 1 294 ? -22.541 -9.471 7.633 1.00 90.56 294 THR A N 1
ATOM 2310 C CA . THR A 1 294 ? -23.775 -8.752 8.009 1.00 90.56 294 THR A CA 1
ATOM 2311 C C . THR A 1 294 ? -23.729 -8.154 9.411 1.00 90.56 294 THR A C 1
ATOM 2313 O O . THR A 1 294 ? -24.443 -7.197 9.690 1.00 90.56 294 THR A O 1
ATOM 2316 N N . ASP A 1 295 ? -22.885 -8.710 10.280 1.00 90.19 295 ASP A N 1
ATOM 2317 C CA . ASP A 1 295 ? -22.736 -8.293 11.680 1.00 90.19 295 ASP A CA 1
ATOM 2318 C C . ASP A 1 295 ? -21.639 -7.230 11.865 1.00 90.19 295 ASP A C 1
ATOM 2320 O O . ASP A 1 295 ? -21.245 -6.920 12.994 1.00 90.19 295 ASP A O 1
ATOM 2324 N N . ASP A 1 296 ? -21.099 -6.712 10.763 1.00 92.75 296 ASP A N 1
ATOM 2325 C CA . ASP A 1 296 ? -20.027 -5.730 10.764 1.00 92.75 296 ASP A CA 1
ATOM 2326 C C . ASP A 1 296 ? -20.531 -4.351 10.347 1.00 92.75 296 ASP A C 1
ATOM 2328 O O . ASP A 1 296 ? -21.391 -4.208 9.477 1.00 92.75 296 ASP A O 1
ATOM 2332 N N . SER A 1 297 ? -19.917 -3.329 10.937 1.00 91.19 297 SER A N 1
ATOM 2333 C CA . SER A 1 297 ? -20.108 -1.933 10.560 1.00 91.19 297 SER A CA 1
ATOM 2334 C C . SER A 1 297 ? -19.518 -1.659 9.174 1.00 91.19 297 SER A C 1
ATOM 2336 O O . SER A 1 297 ? -18.343 -1.941 8.916 1.00 91.19 297 SER A O 1
ATOM 2338 N N . GLU A 1 298 ? -20.338 -1.097 8.281 1.00 90.31 298 GLU A N 1
ATOM 2339 C CA . GLU A 1 298 ? -19.919 -0.665 6.942 1.00 90.31 298 GLU A CA 1
ATOM 2340 C C . GLU A 1 298 ? -18.791 0.371 7.021 1.00 90.31 298 GLU A C 1
ATOM 2342 O O . GLU A 1 298 ? -17.805 0.280 6.287 1.00 90.31 298 GLU A O 1
ATOM 2347 N N . GLU A 1 299 ? -18.894 1.307 7.964 1.00 89.38 299 GLU A N 1
ATOM 2348 C CA . GLU A 1 299 ? -17.889 2.345 8.181 1.00 89.38 299 GLU A CA 1
ATOM 2349 C C . GLU A 1 299 ? -16.566 1.754 8.677 1.00 89.38 299 GLU A C 1
ATOM 2351 O O . GLU A 1 299 ? -15.497 2.102 8.169 1.00 89.38 299 GLU A O 1
ATOM 2356 N N . ALA A 1 300 ? -16.611 0.785 9.597 1.00 93.31 300 ALA A N 1
ATOM 2357 C CA . ALA A 1 300 ? -15.399 0.114 10.067 1.00 93.31 300 ALA A CA 1
ATOM 2358 C C . ALA A 1 300 ? -14.700 -0.651 8.932 1.00 93.31 300 ALA A C 1
ATOM 2360 O O . ALA A 1 300 ? -13.469 -0.654 8.846 1.00 93.31 300 ALA A O 1
ATOM 2361 N N . TRP A 1 301 ? -15.470 -1.231 8.005 1.00 93.94 301 TRP A N 1
ATOM 2362 C CA . TRP A 1 301 ? -14.914 -1.826 6.794 1.00 93.94 301 TRP A CA 1
ATOM 2363 C C . TRP A 1 301 ? -14.271 -0.787 5.885 1.00 93.94 301 TRP A C 1
ATOM 2365 O O . TRP A 1 301 ? -13.164 -1.029 5.414 1.00 93.94 301 TRP A O 1
ATOM 2375 N N . LYS A 1 302 ? -14.887 0.381 5.666 1.00 89.25 302 LYS A N 1
ATOM 2376 C CA . LYS A 1 302 ? -14.264 1.464 4.880 1.00 89.25 302 LYS A CA 1
ATOM 2377 C C . LYS A 1 302 ? -12.903 1.856 5.459 1.00 89.25 302 LYS A C 1
ATOM 2379 O O . LYS A 1 302 ? -11.937 1.970 4.702 1.00 89.25 302 LYS A O 1
ATOM 2384 N N . VAL A 1 303 ? -12.796 1.972 6.785 1.00 92.75 303 VAL A N 1
ATOM 2385 C CA . VAL A 1 303 ? -11.526 2.255 7.477 1.00 92.75 303 VAL A CA 1
ATOM 2386 C C . VAL A 1 303 ? -10.528 1.105 7.322 1.00 92.75 303 VAL A C 1
ATOM 2388 O O . VAL A 1 303 ? -9.366 1.351 6.992 1.00 92.75 303 VAL A O 1
ATOM 2391 N N . LEU A 1 304 ? -10.954 -0.149 7.509 1.00 94.69 304 LEU A N 1
ATOM 2392 C CA . LEU A 1 304 ? -10.078 -1.311 7.338 1.00 94.69 304 LEU A CA 1
ATOM 2393 C C . LEU A 1 304 ? -9.552 -1.408 5.902 1.00 94.69 304 LEU A C 1
ATOM 2395 O O . LEU A 1 304 ? -8.363 -1.648 5.699 1.00 94.69 304 LEU A O 1
ATOM 2399 N N . LEU A 1 305 ? -10.411 -1.197 4.906 1.00 91.06 305 LEU A N 1
ATOM 2400 C CA . LEU A 1 305 ? -10.017 -1.190 3.503 1.00 91.06 305 LEU A CA 1
ATOM 2401 C C . LEU A 1 305 ? -9.032 -0.064 3.232 1.00 91.06 305 LEU A C 1
ATOM 2403 O O . LEU A 1 305 ? -7.956 -0.327 2.702 1.00 91.06 305 LEU A O 1
ATOM 2407 N N . TYR A 1 306 ? -9.342 1.161 3.661 1.00 86.94 306 TYR A N 1
ATOM 2408 C CA . TYR A 1 306 ? -8.413 2.283 3.562 1.00 86.94 306 TYR A CA 1
ATOM 2409 C C . TYR A 1 306 ? -7.039 1.916 4.141 1.00 86.94 306 TYR A C 1
ATOM 2411 O O . TYR A 1 306 ? -6.019 2.098 3.475 1.00 86.94 306 TYR A O 1
ATOM 2419 N N . TRP A 1 307 ? -7.009 1.297 5.322 1.00 93.75 307 TRP A N 1
ATOM 2420 C CA . TRP A 1 307 ? -5.774 0.830 5.942 1.00 93.75 307 TRP A CA 1
ATOM 2421 C C . TRP A 1 307 ? -5.078 -0.290 5.156 1.00 93.75 307 TRP A C 1
ATOM 2423 O O . TRP A 1 307 ? -3.857 -0.270 5.030 1.00 93.75 307 TRP A O 1
ATOM 2433 N N . MET A 1 308 ? -5.800 -1.247 4.573 1.00 88.25 308 MET A N 1
ATOM 2434 C CA . MET A 1 308 ? -5.193 -2.286 3.729 1.00 88.25 308 MET A CA 1
ATOM 2435 C C . MET A 1 308 ? -4.474 -1.690 2.513 1.00 88.25 308 MET A C 1
ATOM 2437 O O . MET A 1 308 ? -3.439 -2.208 2.099 1.00 88.25 308 MET A O 1
ATOM 2441 N N . PHE A 1 309 ? -5.006 -0.600 1.952 1.00 80.38 309 PHE A N 1
ATOM 2442 C CA . PHE A 1 309 ? -4.425 0.075 0.791 1.00 80.38 309 PHE A CA 1
ATOM 2443 C C . PHE A 1 309 ? -3.323 1.076 1.157 1.00 80.38 309 PHE A C 1
ATOM 2445 O O . PHE A 1 309 ? -2.379 1.249 0.389 1.00 80.38 309 PHE A O 1
ATOM 2452 N N . LYS A 1 310 ? -3.448 1.772 2.291 1.00 79.38 310 LYS A N 1
ATOM 2453 C CA . LYS A 1 310 ? -2.574 2.900 2.666 1.00 79.38 310 LYS A CA 1
ATOM 2454 C C . LYS A 1 310 ? -1.601 2.581 3.793 1.00 79.38 310 LYS A C 1
ATOM 2456 O O . LYS A 1 310 ? -0.669 3.350 4.009 1.00 79.38 310 LYS A O 1
ATOM 2461 N N . HIS A 1 311 ? -1.834 1.485 4.508 1.00 84.19 311 HIS A N 1
ATOM 2462 C CA . HIS A 1 311 ? -1.170 1.125 5.761 1.00 84.19 311 HIS A CA 1
ATOM 2463 C C . HIS A 1 311 ? -1.203 2.251 6.809 1.00 84.19 311 HIS A C 1
ATOM 2465 O O . HIS A 1 311 ? -0.299 2.362 7.634 1.00 84.19 311 HIS A O 1
ATOM 2471 N N . ASP A 1 312 ? -2.257 3.071 6.772 1.00 87.38 312 ASP A N 1
ATOM 2472 C CA . ASP A 1 312 ? -2.492 4.205 7.666 1.00 87.38 312 ASP A CA 1
ATOM 2473 C C . ASP A 1 312 ? -4.002 4.373 7.912 1.00 87.38 312 ASP A C 1
ATOM 2475 O O . ASP A 1 312 ? -4.809 3.832 7.151 1.00 87.38 312 ASP A O 1
ATOM 2479 N N . LEU A 1 313 ? -4.396 5.101 8.958 1.00 90.25 313 LEU A N 1
ATOM 2480 C CA . LEU A 1 313 ? -5.802 5.453 9.194 1.00 90.25 313 LEU A CA 1
ATOM 2481 C C . LEU A 1 313 ? -6.187 6.717 8.401 1.00 90.25 313 LEU A C 1
ATOM 2483 O O . LEU A 1 313 ? -5.308 7.511 8.052 1.00 90.25 313 LEU A O 1
ATOM 2487 N N . PRO A 1 314 ? -7.481 6.930 8.095 1.00 87.38 314 PRO A N 1
ATOM 2488 C CA . PRO A 1 314 ? -7.948 8.183 7.502 1.00 87.38 314 PRO A CA 1
ATOM 2489 C C . PRO A 1 314 ? -7.538 9.391 8.355 1.00 87.38 314 PRO A C 1
ATOM 2491 O O . PRO A 1 314 ? -7.517 9.302 9.587 1.00 87.38 314 PRO A O 1
ATOM 2494 N N . ASP A 1 315 ? -7.203 10.513 7.716 1.00 84.06 315 ASP A N 1
ATOM 2495 C CA . ASP A 1 315 ? -6.795 11.737 8.419 1.00 84.06 315 ASP A CA 1
ATOM 2496 C C . ASP A 1 315 ? -7.991 12.538 8.968 1.00 84.06 315 ASP A C 1
ATOM 2498 O O . ASP A 1 315 ? -9.140 12.291 8.616 1.00 84.06 315 ASP A O 1
ATOM 2502 N N . ASP A 1 316 ? -7.728 13.517 9.843 1.00 75.94 316 ASP A N 1
ATOM 2503 C CA . ASP A 1 316 ? -8.773 14.337 10.478 1.00 75.94 316 ASP A CA 1
ATOM 2504 C C . ASP A 1 316 ? -9.670 15.092 9.486 1.00 75.94 316 ASP A C 1
ATOM 2506 O O . ASP A 1 316 ? -10.816 15.395 9.816 1.00 75.94 316 ASP A O 1
ATOM 2510 N N . GLU A 1 317 ? -9.174 15.435 8.294 1.00 72.19 317 GLU A N 1
ATOM 2511 C CA . GLU A 1 317 ? -9.997 16.105 7.283 1.00 72.19 317 GLU A CA 1
ATOM 2512 C C . GLU A 1 317 ? -10.983 15.114 6.662 1.00 72.19 317 GLU A C 1
ATOM 2514 O O . GLU A 1 317 ? -12.168 15.425 6.580 1.00 72.19 317 GLU A O 1
ATOM 2519 N N . GLN A 1 318 ? -10.526 13.906 6.326 1.00 67.81 318 GLN A N 1
ATOM 2520 C CA . GLN A 1 318 ? -11.373 12.813 5.837 1.00 67.81 318 GLN A CA 1
ATOM 2521 C C . GLN A 1 318 ? -12.365 12.323 6.899 1.00 67.81 318 GLN A C 1
ATOM 2523 O O . GLN A 1 318 ? -13.487 11.960 6.564 1.00 67.81 318 GLN A O 1
ATOM 2528 N N . ARG A 1 319 ? -11.990 12.370 8.185 1.00 71.94 319 ARG A N 1
ATOM 2529 C CA . ARG A 1 319 ? -12.881 12.031 9.311 1.00 71.94 319 ARG A CA 1
ATOM 2530 C C . ARG A 1 319 ? -14.050 13.005 9.466 1.00 71.94 319 ARG A C 1
ATOM 2532 O O . ARG A 1 319 ? -15.089 12.623 9.984 1.00 71.94 319 ARG A O 1
ATOM 2539 N N . ARG A 1 320 ? -13.867 14.273 9.076 1.00 64.12 320 ARG A N 1
ATOM 2540 C CA . ARG A 1 320 ? -14.842 15.361 9.291 1.00 64.12 320 ARG A CA 1
ATOM 2541 C C . ARG A 1 320 ? -15.793 15.588 8.122 1.00 64.12 320 ARG A C 1
ATOM 2543 O O . ARG A 1 320 ? -16.725 16.374 8.268 1.00 64.12 320 ARG A O 1
ATOM 2550 N N . THR A 1 321 ? -15.504 15.025 6.949 1.00 53.09 321 THR A N 1
ATOM 2551 C CA . THR A 1 321 ? -16.289 15.291 5.733 1.00 53.09 321 THR A CA 1
ATOM 2552 C C . THR A 1 321 ? -17.595 14.520 5.667 1.00 53.09 321 THR A C 1
ATOM 2554 O O . THR A 1 321 ? -18.496 14.957 4.955 1.00 53.09 321 THR A O 1
ATOM 2557 N N . ASP A 1 322 ? -17.702 13.437 6.428 1.00 53.53 322 ASP A N 1
ATOM 2558 C CA . ASP A 1 322 ? -18.941 12.696 6.609 1.00 53.53 322 ASP A CA 1
ATOM 2559 C C . ASP A 1 322 ? -19.539 13.102 7.962 1.00 53.53 322 ASP A C 1
ATOM 2561 O O . ASP A 1 322 ? -18.792 13.412 8.892 1.00 53.53 322 ASP A O 1
ATOM 2565 N N . ASP A 1 323 ? -20.868 13.139 8.082 1.00 54.81 323 ASP A N 1
ATOM 2566 C CA . ASP A 1 323 ? -21.619 13.431 9.318 1.00 54.81 323 ASP A CA 1
ATOM 2567 C C . ASP A 1 323 ? -21.410 12.344 10.409 1.00 54.81 323 ASP A C 1
ATOM 2569 O O . ASP A 1 323 ? -22.338 11.959 11.118 1.00 54.81 323 ASP A O 1
ATOM 2573 N N . CYS A 1 324 ? -20.194 11.810 10.532 1.00 54.97 324 CYS A N 1
ATOM 2574 C CA . CYS A 1 324 ? -19.751 10.821 11.499 1.00 54.97 324 CYS A CA 1
ATOM 2575 C C . CYS A 1 324 ? -19.642 11.455 12.891 1.00 54.97 324 CYS A C 1
ATOM 2577 O O . CYS A 1 324 ? -18.558 11.575 13.468 1.00 54.97 324 CYS A O 1
ATOM 2579 N N . GLU A 1 325 ? -20.781 11.858 13.457 1.00 61.94 325 GLU A N 1
ATOM 2580 C CA . GLU A 1 325 ? -20.944 11.788 14.907 1.00 61.94 325 GLU A CA 1
ATOM 2581 C C . GLU A 1 325 ? -20.598 10.345 15.329 1.00 61.94 325 GLU A C 1
ATOM 2583 O O . GLU A 1 325 ? -21.173 9.388 14.809 1.00 61.94 325 GLU A O 1
ATOM 2588 N N . GLY A 1 326 ? -19.603 10.177 16.209 1.00 84.44 326 GLY A N 1
ATOM 2589 C CA . GLY A 1 326 ? -19.194 8.861 16.716 1.00 84.44 326 GLY A CA 1
ATOM 2590 C C . GLY A 1 326 ? -17.906 8.268 16.131 1.00 84.44 326 GLY A C 1
ATOM 2591 O O . GLY A 1 326 ? -17.796 7.046 16.024 1.00 84.44 326 GLY A O 1
ATOM 2592 N N . TRP A 1 327 ? -16.895 9.079 15.798 1.00 88.56 327 TRP A N 1
ATOM 2593 C CA . TRP A 1 327 ? -15.558 8.563 15.443 1.00 88.56 327 TRP A CA 1
ATOM 2594 C C . TRP A 1 327 ? -14.977 7.647 16.535 1.00 88.56 327 TRP A C 1
ATOM 2596 O O . TRP A 1 327 ? -14.321 6.649 16.247 1.00 88.56 327 TRP A O 1
ATOM 2606 N N . GLU A 1 328 ? -15.261 7.946 17.799 1.00 88.75 328 GLU A N 1
ATOM 2607 C CA . GLU A 1 328 ? -14.844 7.151 18.949 1.00 88.75 328 GLU A CA 1
ATOM 2608 C C . GLU A 1 328 ? -15.471 5.751 18.933 1.00 88.75 328 GLU A C 1
ATOM 2610 O O . GLU A 1 328 ? -14.785 4.759 19.185 1.00 88.75 328 GLU A O 1
ATOM 2615 N N . LEU A 1 329 ? -16.758 5.665 18.579 1.00 91.00 329 LEU A N 1
ATOM 2616 C CA . LEU A 1 329 ? -17.465 4.401 18.377 1.00 91.00 329 LEU A CA 1
ATOM 2617 C C . LEU A 1 329 ? -16.868 3.632 17.194 1.00 91.00 329 LEU A C 1
ATOM 2619 O O . LEU A 1 329 ? -16.566 2.445 17.317 1.00 91.00 329 LEU A O 1
ATOM 2623 N N . LEU A 1 330 ? -16.616 4.325 16.083 1.00 92.44 330 LEU A N 1
ATOM 2624 C CA . LEU A 1 330 ? -16.018 3.737 14.888 1.00 92.44 330 LEU A CA 1
ATOM 2625 C C . LEU A 1 330 ? -14.615 3.168 15.158 1.00 92.44 330 LEU A C 1
ATOM 2627 O O . LEU A 1 330 ? -14.298 2.078 14.686 1.00 92.44 330 LEU A O 1
ATOM 2631 N N . ILE A 1 331 ? -13.778 3.838 15.955 1.00 93.25 331 ILE A N 1
ATOM 2632 C CA . ILE A 1 331 ? -12.465 3.312 16.370 1.00 93.25 331 ILE A CA 1
ATOM 2633 C C . ILE A 1 331 ? -12.621 2.016 17.171 1.00 93.25 331 ILE A C 1
ATOM 2635 O O . ILE A 1 331 ? -11.879 1.058 16.940 1.00 93.25 331 ILE A O 1
ATOM 2639 N N . VAL A 1 332 ? -13.580 1.959 18.100 1.00 94.06 332 VAL A N 1
ATOM 2640 C CA . VAL A 1 332 ? -13.864 0.742 18.875 1.00 94.06 332 VAL A CA 1
ATOM 2641 C C . VAL A 1 332 ? -14.274 -0.404 17.946 1.00 94.06 332 VAL A C 1
ATOM 2643 O O . VAL A 1 332 ? -13.750 -1.514 18.072 1.00 94.06 332 VAL A O 1
ATOM 2646 N N . GLU A 1 333 ? -15.145 -0.133 16.972 1.00 94.75 333 GLU A N 1
ATOM 2647 C CA . GLU A 1 333 ? -15.557 -1.107 15.957 1.00 94.75 333 GLU A CA 1
ATOM 2648 C C . GLU A 1 333 ? -14.385 -1.558 15.076 1.00 94.75 333 GLU A C 1
ATOM 2650 O O . GLU A 1 333 ? -14.221 -2.757 14.842 1.00 94.75 333 GLU A O 1
ATOM 2655 N N . CYS A 1 334 ? -13.520 -0.634 14.648 1.00 95.75 334 CYS A N 1
ATOM 2656 C CA . CYS A 1 334 ? -12.305 -0.941 13.893 1.00 95.75 334 CYS A CA 1
ATOM 2657 C C . CYS A 1 334 ? -11.370 -1.858 14.689 1.00 95.75 334 CYS A C 1
ATOM 2659 O O . CYS A 1 334 ? -10.841 -2.835 14.154 1.00 95.75 334 CYS A O 1
ATOM 2661 N N . TRP A 1 335 ? -11.186 -1.596 15.985 1.00 96.25 335 TRP A N 1
ATOM 2662 C CA . TRP A 1 335 ? -10.335 -2.433 16.825 1.00 96.25 335 TRP A CA 1
ATOM 2663 C C . TRP A 1 335 ? -10.935 -3.833 16.996 1.00 96.25 335 TRP A C 1
ATOM 2665 O O . TRP A 1 335 ? -10.235 -4.838 16.828 1.00 96.25 335 TRP A O 1
ATOM 2675 N N . ALA A 1 336 ? -12.243 -3.916 17.270 1.00 95.31 336 ALA A N 1
ATOM 2676 C CA . ALA A 1 336 ? -12.969 -5.179 17.379 1.00 95.31 336 ALA A CA 1
ATOM 2677 C C . ALA A 1 336 ? -12.908 -5.985 16.069 1.00 95.31 336 ALA A C 1
ATOM 2679 O O . ALA A 1 336 ? -12.732 -7.205 16.101 1.00 95.31 336 ALA A O 1
ATOM 2680 N N . MET A 1 337 ? -12.984 -5.308 14.922 1.00 95.69 337 MET A N 1
ATOM 2681 C CA . MET A 1 337 ? -12.830 -5.891 13.591 1.00 95.69 337 MET A CA 1
ATOM 2682 C C . MET A 1 337 ? -11.418 -6.444 13.368 1.00 95.69 337 MET A C 1
ATOM 2684 O O . MET A 1 337 ? -11.260 -7.590 12.942 1.00 95.69 337 MET A O 1
ATOM 2688 N N . GLY A 1 338 ? -10.385 -5.674 13.723 1.00 95.94 338 GLY A N 1
ATOM 2689 C CA . GLY A 1 338 ? -9.001 -6.138 13.686 1.00 95.94 338 GLY A CA 1
ATOM 2690 C C . GLY A 1 338 ? -8.790 -7.393 14.537 1.00 95.94 338 GLY A C 1
ATOM 2691 O O . GLY A 1 338 ? -8.110 -8.319 14.097 1.00 95.94 338 GLY A O 1
ATOM 2692 N N . ASN A 1 339 ? -9.438 -7.475 15.703 1.00 94.50 339 ASN A N 1
ATOM 2693 C CA . ASN A 1 339 ? -9.406 -8.663 16.558 1.00 94.50 339 ASN A CA 1
ATOM 2694 C C . ASN A 1 339 ? -10.114 -9.858 15.906 1.00 94.50 339 ASN A C 1
ATOM 2696 O O . ASN A 1 339 ? -9.545 -10.943 15.785 1.00 94.50 339 ASN A O 1
ATOM 2700 N N . ARG A 1 340 ? -11.352 -9.644 15.442 1.00 94.50 340 ARG A N 1
ATOM 2701 C CA . ARG A 1 340 ? -12.215 -10.655 14.807 1.00 94.50 340 ARG A CA 1
ATOM 2702 C C . ARG A 1 340 ? -11.534 -11.308 13.610 1.00 94.50 340 ARG A C 1
ATOM 2704 O O . ARG A 1 340 ? -11.595 -12.527 13.452 1.00 94.50 340 ARG A O 1
ATOM 2711 N N . TYR A 1 341 ? -10.850 -10.503 12.802 1.00 95.62 341 TYR A N 1
ATOM 2712 C CA . TYR A 1 341 ? -10.150 -10.958 11.606 1.00 95.62 341 TYR A CA 1
ATOM 2713 C C . TYR A 1 341 ? -8.663 -11.202 11.817 1.00 95.62 341 TYR A C 1
ATOM 2715 O O . TYR A 1 341 ? -7.973 -11.482 10.842 1.00 95.62 341 TYR A O 1
ATOM 2723 N N . ASN A 1 342 ? -8.161 -11.158 13.053 1.00 94.81 342 ASN A N 1
ATOM 2724 C CA . ASN A 1 342 ? -6.762 -11.410 13.390 1.00 94.81 342 ASN A CA 1
ATOM 2725 C C . ASN A 1 342 ? -5.790 -10.580 12.524 1.00 94.81 342 ASN A C 1
ATOM 2727 O O . ASN A 1 342 ? -4.974 -11.131 11.777 1.00 94.81 342 ASN A O 1
ATOM 2731 N N . ILE A 1 343 ? -5.902 -9.251 12.624 1.00 96.31 343 ILE A N 1
ATOM 2732 C CA . ILE A 1 343 ? -5.095 -8.247 11.914 1.00 96.31 343 ILE A CA 1
ATOM 2733 C C . ILE A 1 343 ? -4.340 -7.372 12.939 1.00 96.31 343 ILE A C 1
ATOM 2735 O O . ILE A 1 343 ? -4.688 -6.203 13.124 1.00 96.31 343 ILE A O 1
ATOM 2739 N N . PRO A 1 344 ? -3.283 -7.885 13.607 1.00 93.06 344 PRO A N 1
ATOM 2740 C CA . PRO A 1 344 ? -2.655 -7.191 14.737 1.00 93.06 344 PRO A CA 1
ATOM 2741 C C . PRO A 1 344 ? -2.081 -5.818 14.379 1.00 93.06 344 PRO A C 1
ATOM 2743 O O . PRO A 1 344 ? -2.237 -4.868 15.132 1.00 93.06 344 PRO A O 1
ATOM 2746 N N . LYS A 1 345 ? -1.483 -5.667 13.186 1.00 90.00 345 LYS A N 1
ATOM 2747 C CA . LYS A 1 345 ? -0.940 -4.369 12.740 1.00 90.00 345 LYS A CA 1
ATOM 2748 C C . LYS A 1 345 ? -2.022 -3.282 12.634 1.00 90.00 345 LYS A C 1
ATOM 2750 O O . LYS A 1 345 ? -1.739 -2.120 12.904 1.00 90.00 345 LYS A O 1
ATOM 2755 N N . PHE A 1 346 ? -3.240 -3.654 12.234 1.00 95.38 346 PHE A N 1
ATOM 2756 C CA . PHE A 1 346 ? -4.373 -2.730 12.192 1.00 95.38 346 PHE A CA 1
ATOM 2757 C C . PHE A 1 346 ? -4.856 -2.408 13.606 1.00 95.38 346 PHE A C 1
ATOM 2759 O O . PHE A 1 346 ? -5.026 -1.239 13.931 1.00 95.38 346 PHE A O 1
ATOM 2766 N N . GLN A 1 347 ? -4.994 -3.424 14.468 1.00 95.06 347 GLN A N 1
ATOM 2767 C CA . GLN A 1 347 ? -5.378 -3.233 15.872 1.00 95.06 347 GLN A CA 1
ATOM 2768 C C . GLN A 1 347 ? -4.425 -2.299 16.612 1.00 95.06 347 GLN A C 1
ATOM 2770 O O . GLN A 1 347 ? -4.885 -1.414 17.328 1.00 95.06 347 GLN A O 1
ATOM 2775 N N . ASP A 1 348 ? -3.118 -2.476 16.418 1.00 90.81 348 ASP A N 1
ATOM 2776 C CA . ASP A 1 348 ? -2.093 -1.627 17.014 1.00 90.81 348 ASP A CA 1
ATOM 2777 C C . ASP A 1 348 ? -2.303 -0.178 16.584 1.00 90.81 348 ASP A C 1
ATOM 2779 O O . ASP A 1 348 ? -2.419 0.698 17.434 1.00 90.81 348 ASP A O 1
ATOM 2783 N N . LEU A 1 349 ? -2.439 0.082 15.280 1.00 91.69 349 LEU A N 1
ATOM 2784 C CA . LEU A 1 349 ? -2.632 1.439 14.772 1.00 91.69 349 LEU A CA 1
ATOM 2785 C C . LEU A 1 349 ? -3.935 2.081 15.282 1.00 91.69 349 LEU A C 1
ATOM 2787 O O . LEU A 1 349 ? -3.926 3.242 15.686 1.00 91.69 349 LEU A O 1
ATOM 2791 N N . VAL A 1 350 ? -5.032 1.319 15.327 1.00 94.81 350 VAL A N 1
ATOM 2792 C CA . VAL A 1 350 ? -6.320 1.772 15.877 1.00 94.81 350 VAL A CA 1
ATOM 2793 C C . VAL A 1 350 ? -6.218 2.051 17.381 1.00 94.81 350 VAL A C 1
ATOM 2795 O O . VAL A 1 350 ? -6.762 3.043 17.859 1.00 94.81 350 VAL A O 1
ATOM 2798 N N . MET A 1 351 ? -5.478 1.230 18.133 1.00 93.44 351 MET A N 1
ATOM 2799 C CA . MET A 1 351 ? -5.213 1.458 19.557 1.00 93.44 351 MET A CA 1
ATOM 2800 C C . MET A 1 351 ? -4.416 2.748 19.778 1.00 93.44 351 MET A C 1
ATOM 2802 O O . MET A 1 351 ? -4.723 3.506 20.695 1.00 93.44 351 MET A O 1
ATOM 2806 N N . LEU A 1 352 ? -3.412 3.029 18.941 1.00 89.62 352 LEU A N 1
ATOM 2807 C CA . LEU A 1 352 ? -2.651 4.278 19.037 1.00 89.62 352 LEU A CA 1
ATOM 2808 C C . LEU A 1 352 ? -3.544 5.501 18.827 1.00 89.62 352 LEU A C 1
ATOM 2810 O O . LEU A 1 352 ? -3.447 6.463 19.586 1.00 89.62 352 LEU A O 1
ATOM 2814 N N . GLU A 1 353 ? -4.418 5.449 17.824 1.00 91.25 353 GLU A N 1
ATOM 2815 C CA . GLU A 1 353 ? -5.368 6.523 17.542 1.00 91.25 353 GLU A CA 1
ATOM 2816 C C . GLU A 1 353 ? -6.368 6.707 18.689 1.00 91.25 353 GLU A C 1
ATOM 2818 O O . GLU A 1 353 ? -6.638 7.833 19.101 1.00 91.25 353 GLU A O 1
ATOM 2823 N N . LEU A 1 354 ? -6.869 5.613 19.268 1.00 89.69 354 LEU A N 1
ATOM 2824 C CA . LEU A 1 354 ? -7.741 5.674 20.437 1.00 89.69 354 LEU A CA 1
ATOM 2825 C C . LEU A 1 354 ? -7.045 6.335 21.632 1.00 89.69 354 LEU A C 1
ATOM 2827 O O . LEU A 1 354 ? -7.636 7.175 22.306 1.00 89.69 354 LEU A O 1
ATOM 2831 N N . LEU A 1 355 ? -5.797 5.954 21.910 1.00 87.12 355 LEU A N 1
ATOM 2832 C CA . LEU A 1 355 ? -5.015 6.541 22.995 1.00 87.12 355 LEU A CA 1
ATOM 2833 C C . LEU A 1 355 ? -4.756 8.030 22.743 1.00 87.12 355 LEU A C 1
ATOM 2835 O O . LEU A 1 355 ? -4.835 8.824 23.676 1.00 87.12 355 LEU A O 1
ATOM 2839 N N . ASP A 1 356 ? -4.497 8.433 21.500 1.00 86.06 356 ASP A N 1
ATOM 2840 C CA . ASP A 1 356 ? -4.375 9.847 21.139 1.00 86.06 356 ASP A CA 1
ATOM 2841 C C . ASP A 1 356 ? -5.701 10.602 21.338 1.00 86.06 356 ASP A C 1
ATOM 2843 O O . ASP A 1 356 ? -5.711 11.692 21.918 1.00 86.06 356 ASP A O 1
ATOM 2847 N N . CYS A 1 357 ? -6.834 9.992 20.974 1.00 84.62 357 CYS A N 1
ATOM 2848 C CA . CYS A 1 357 ? -8.165 10.522 21.274 1.00 84.62 357 CYS A CA 1
ATOM 2849 C C . CYS A 1 357 ? -8.369 10.678 22.789 1.00 84.62 357 CYS A C 1
ATOM 2851 O O . CYS A 1 357 ? -8.775 11.743 23.242 1.00 84.62 357 CYS A O 1
ATOM 2853 N N . LEU A 1 358 ? -7.994 9.681 23.592 1.00 83.19 358 LEU A N 1
ATOM 2854 C CA . LEU A 1 358 ? -8.059 9.734 25.057 1.00 83.19 358 LEU A CA 1
ATOM 2855 C C . LEU A 1 358 ? -7.190 10.826 25.683 1.00 83.19 358 LEU A C 1
ATOM 2857 O O . LEU A 1 358 ? -7.495 11.327 26.763 1.00 83.19 358 LEU A O 1
ATOM 2861 N N . LEU A 1 359 ? -6.082 11.186 25.038 1.00 82.12 359 LEU A N 1
ATOM 2862 C CA . LEU A 1 359 ? -5.232 12.280 25.498 1.00 82.12 359 LEU A CA 1
ATOM 2863 C C . LEU A 1 359 ? -5.790 13.654 25.107 1.00 82.12 359 LEU A C 1
ATOM 2865 O O . LEU A 1 359 ? -5.555 14.632 25.820 1.00 82.12 359 LEU A O 1
ATOM 2869 N N . LYS A 1 360 ? -6.501 13.741 23.979 1.00 82.25 360 LYS A N 1
ATOM 2870 C CA . LYS A 1 360 ? -7.097 14.983 23.462 1.00 82.25 360 LYS A CA 1
ATOM 2871 C C . LYS A 1 360 ? -8.447 15.301 24.103 1.00 82.25 360 LYS A C 1
ATOM 2873 O O . LYS A 1 360 ? -8.727 16.470 24.374 1.00 82.25 360 LYS A O 1
ATOM 2878 N N . TYR A 1 361 ? -9.267 14.284 24.332 1.00 79.31 361 TYR A N 1
ATOM 2879 C CA . TYR A 1 361 ? -10.633 14.398 24.827 1.00 79.31 361 TYR A CA 1
ATOM 2880 C C . TYR A 1 361 ? -10.713 13.886 26.261 1.00 79.31 361 TYR A C 1
ATOM 2882 O O . TYR A 1 361 ? -10.146 12.856 26.607 1.00 79.31 361 TYR A O 1
ATOM 2890 N N . THR A 1 362 ? -11.414 14.619 27.124 1.00 67.94 362 THR A N 1
ATOM 2891 C CA . THR A 1 362 ? -11.478 14.290 28.554 1.00 67.94 362 THR A CA 1
ATOM 2892 C C . THR A 1 362 ? -12.443 13.160 28.884 1.00 67.94 362 THR A C 1
ATOM 2894 O O . THR A 1 362 ? -12.412 12.699 30.016 1.00 67.94 362 THR A O 1
ATOM 2897 N N . THR A 1 363 ? -13.319 12.752 27.963 1.00 79.19 363 THR A N 1
ATOM 2898 C CA . THR A 1 363 ? -14.384 11.768 28.211 1.00 79.19 363 THR A CA 1
ATOM 2899 C C . THR A 1 363 ? -14.810 11.099 26.904 1.00 79.19 363 THR A C 1
ATOM 2901 O O . THR A 1 363 ? -14.983 11.799 25.908 1.00 79.19 363 THR A O 1
ATOM 2904 N N . PHE A 1 364 ? -15.048 9.785 26.922 1.00 81.94 364 PHE A N 1
ATOM 2905 C CA . PHE A 1 364 ? -15.843 9.111 25.887 1.00 81.94 364 PHE A CA 1
ATOM 2906 C C . PHE A 1 364 ? -17.330 9.179 26.223 1.00 81.94 364 PHE A C 1
ATOM 2908 O O . PHE A 1 364 ? -17.707 9.207 27.396 1.00 81.94 364 PHE A O 1
ATOM 2915 N N . GLU A 1 365 ? -18.172 9.149 25.193 1.00 86.75 365 GLU A N 1
ATOM 2916 C CA . GLU A 1 365 ? -19.603 8.938 25.378 1.00 86.75 365 GLU A CA 1
ATOM 2917 C C . GLU A 1 365 ? -19.865 7.567 26.013 1.00 86.75 365 GLU A C 1
ATOM 2919 O O . GLU A 1 365 ? -19.216 6.566 25.688 1.00 86.75 365 GLU A O 1
ATOM 2924 N N . THR A 1 366 ? -20.834 7.511 26.928 1.00 85.38 366 THR A N 1
ATOM 2925 C CA . THR A 1 366 ? -21.195 6.282 27.647 1.00 85.38 366 THR A CA 1
ATOM 2926 C C . THR A 1 366 ? -21.552 5.141 26.691 1.00 85.38 366 THR A C 1
ATOM 2928 O O . THR A 1 366 ? -21.223 3.985 26.961 1.00 85.38 366 THR A O 1
ATOM 2931 N N . ASP A 1 367 ? -22.177 5.453 25.556 1.00 87.88 367 ASP A N 1
ATOM 2932 C CA . ASP A 1 367 ? -22.581 4.456 24.565 1.00 87.88 367 ASP A CA 1
ATOM 2933 C C . ASP A 1 367 ? -21.378 3.828 23.848 1.00 87.88 367 ASP A C 1
ATOM 2935 O O . ASP A 1 367 ? -21.357 2.613 23.651 1.00 87.88 367 ASP A O 1
ATOM 2939 N N . THR A 1 368 ? -20.316 4.596 23.587 1.00 89.88 368 THR A N 1
ATOM 2940 C CA . THR A 1 368 ? -19.040 4.072 23.070 1.00 89.88 368 THR A CA 1
ATOM 2941 C C . THR A 1 368 ? -18.411 3.076 24.037 1.00 89.88 368 THR A C 1
ATOM 2943 O O . THR A 1 368 ? -17.961 2.000 23.637 1.00 89.88 368 THR A O 1
ATOM 2946 N N . ILE A 1 369 ? -18.424 3.398 25.332 1.00 89.94 369 ILE A N 1
ATOM 2947 C CA . ILE A 1 369 ? -17.899 2.516 26.378 1.00 89.94 369 ILE A CA 1
ATOM 2948 C C . ILE A 1 369 ? -18.729 1.227 26.439 1.00 89.94 369 ILE A C 1
ATOM 2950 O O . ILE A 1 369 ? -18.169 0.130 26.413 1.00 89.94 369 ILE A O 1
ATOM 2954 N N . LYS A 1 370 ? -20.065 1.334 26.465 1.00 89.31 370 LYS A N 1
ATOM 2955 C CA . LYS A 1 370 ? -20.969 0.171 26.447 1.00 89.31 370 LYS A CA 1
ATOM 2956 C C . LYS A 1 370 ? -20.733 -0.709 25.224 1.00 89.31 370 LYS A C 1
ATOM 2958 O O . LYS A 1 370 ? -20.623 -1.926 25.373 1.00 89.31 370 LYS A O 1
ATOM 2963 N N . GLN A 1 371 ? -20.600 -0.112 24.040 1.00 89.62 371 GLN A N 1
ATOM 2964 C CA . GLN A 1 371 ? -20.327 -0.854 22.814 1.00 89.62 371 GLN A CA 1
ATOM 2965 C C . GLN A 1 371 ? -18.981 -1.576 22.881 1.00 89.62 371 GLN A C 1
ATOM 2967 O O . GLN A 1 371 ? -18.901 -2.739 22.482 1.00 89.62 371 GLN A O 1
ATOM 2972 N N . ALA A 1 372 ? -17.938 -0.940 23.422 1.00 91.31 372 ALA A N 1
ATOM 2973 C CA . ALA A 1 372 ? -16.640 -1.581 23.614 1.00 91.31 372 ALA A CA 1
ATOM 2974 C C . ALA A 1 372 ? -16.768 -2.837 24.487 1.00 91.31 372 ALA A C 1
ATOM 2976 O O . ALA A 1 372 ? -16.319 -3.912 24.096 1.00 91.31 372 ALA A O 1
ATOM 2977 N N . PHE A 1 373 ? -17.455 -2.743 25.627 1.00 90.94 373 PHE A N 1
ATOM 2978 C CA . PHE A 1 373 ? -17.692 -3.898 26.497 1.00 90.94 373 PHE A CA 1
ATOM 2979 C C . PHE A 1 373 ? -18.569 -4.985 25.862 1.00 90.94 373 PHE A C 1
ATOM 2981 O O . PHE A 1 373 ? -18.353 -6.166 26.131 1.00 90.94 373 PHE A O 1
ATOM 2988 N N . ALA A 1 374 ? -19.541 -4.607 25.030 1.00 90.75 374 ALA A N 1
ATOM 2989 C CA . ALA A 1 374 ? -20.448 -5.546 24.378 1.00 90.75 374 ALA A CA 1
ATOM 2990 C C . ALA A 1 374 ? -19.782 -6.322 23.229 1.00 90.75 374 ALA A C 1
ATOM 2992 O O . ALA A 1 374 ? -20.068 -7.502 23.027 1.00 90.75 374 ALA A O 1
ATOM 2993 N N . THR A 1 375 ? -18.910 -5.664 22.463 1.00 90.12 375 THR A N 1
ATOM 2994 C CA . THR A 1 375 ? -18.315 -6.216 21.233 1.00 90.12 375 THR A CA 1
ATOM 2995 C C . THR A 1 375 ? -16.959 -6.882 21.449 1.00 90.12 375 THR A C 1
ATOM 2997 O O . THR A 1 375 ? -16.570 -7.746 20.658 1.00 90.12 375 THR A O 1
ATOM 3000 N N . ILE A 1 376 ? -16.236 -6.506 22.507 1.00 91.75 376 ILE A N 1
ATOM 3001 C CA . ILE A 1 376 ? -14.860 -6.945 22.739 1.00 91.75 376 ILE A CA 1
ATOM 3002 C C . ILE A 1 376 ? -14.825 -8.033 23.822 1.00 91.75 376 ILE A C 1
ATOM 3004 O O . ILE A 1 376 ? -15.368 -7.837 24.917 1.00 91.75 376 ILE A O 1
ATOM 3008 N N . PRO A 1 377 ? -14.165 -9.180 23.561 1.00 91.06 377 PRO A N 1
ATOM 3009 C CA . PRO A 1 377 ? -13.998 -10.226 24.562 1.00 91.06 377 PRO A CA 1
ATOM 3010 C C . PRO A 1 377 ? -13.323 -9.717 25.842 1.00 91.06 377 PRO A C 1
ATOM 3012 O O . PRO A 1 377 ? -12.440 -8.858 25.801 1.00 91.06 377 PRO A O 1
ATOM 3015 N N . ALA A 1 378 ? -13.730 -10.272 26.984 1.00 90.00 378 ALA A N 1
ATOM 3016 C CA . ALA A 1 378 ? -13.121 -9.968 28.274 1.00 90.00 378 ALA A CA 1
ATOM 3017 C C . ALA A 1 378 ? -11.611 -10.261 28.257 1.00 90.00 378 ALA A C 1
ATOM 3019 O O . ALA A 1 378 ? -11.166 -11.255 27.678 1.00 90.00 378 ALA A O 1
ATOM 3020 N N . GLY A 1 379 ? -10.833 -9.394 28.906 1.00 86.75 379 GLY A N 1
ATOM 3021 C CA . GLY A 1 379 ? -9.372 -9.511 28.987 1.00 86.75 379 GLY A CA 1
ATOM 3022 C C . GLY A 1 379 ? -8.575 -9.001 27.779 1.00 86.75 379 GLY A C 1
ATOM 3023 O O . GLY A 1 379 ? -7.353 -9.004 27.849 1.00 86.75 379 GLY A O 1
ATOM 3024 N N . CYS A 1 380 ? -9.216 -8.536 26.704 1.00 90.44 380 CYS A N 1
ATOM 3025 C CA . CYS A 1 380 ? -8.516 -7.850 25.613 1.00 90.44 380 CYS A CA 1
ATOM 3026 C C . CYS A 1 380 ? -7.997 -6.465 26.045 1.00 90.44 380 CYS A C 1
ATOM 3028 O O . CYS A 1 380 ? -8.683 -5.757 26.792 1.00 90.44 380 CYS A O 1
ATOM 3030 N N . ALA A 1 381 ? -6.859 -6.020 25.491 1.00 89.19 381 ALA A N 1
ATOM 3031 C CA . ALA A 1 381 ? -6.243 -4.733 25.835 1.00 89.19 381 ALA A CA 1
ATOM 3032 C C . ALA A 1 381 ? -7.206 -3.541 25.739 1.00 89.19 381 ALA A C 1
ATOM 3034 O O . ALA A 1 381 ? -7.252 -2.719 26.651 1.00 89.19 381 ALA A O 1
ATOM 3035 N N . LEU A 1 382 ? -8.022 -3.453 24.681 1.00 90.62 382 LEU A N 1
ATOM 3036 C CA . LEU A 1 382 ? -8.967 -2.341 24.527 1.00 90.62 382 LEU A CA 1
ATOM 3037 C C . LEU A 1 382 ? -10.009 -2.307 25.649 1.00 90.62 382 LEU A C 1
ATOM 3039 O O . LEU A 1 382 ? -10.293 -1.256 26.219 1.00 90.62 382 LEU A O 1
ATOM 3043 N N . ARG A 1 383 ? -10.547 -3.466 26.019 1.00 90.94 383 ARG A N 1
ATOM 3044 C CA . ARG A 1 383 ? -11.542 -3.557 27.087 1.00 90.94 383 ARG A CA 1
ATOM 3045 C C . ARG A 1 383 ? -10.937 -3.198 28.448 1.00 90.94 383 ARG A C 1
ATOM 3047 O O . ARG A 1 383 ? -11.586 -2.522 29.241 1.00 90.94 383 ARG A O 1
ATOM 3054 N N . MET A 1 384 ? -9.670 -3.546 28.675 1.00 89.19 384 MET A N 1
ATOM 3055 C CA . MET A 1 384 ? -8.923 -3.107 29.857 1.00 89.19 384 MET A CA 1
ATOM 3056 C C . MET A 1 384 ? -8.678 -1.593 29.873 1.00 89.19 384 MET A C 1
ATOM 3058 O O . MET A 1 384 ? -8.920 -0.961 30.897 1.00 89.19 384 MET A O 1
ATOM 3062 N N . VAL A 1 385 ? -8.272 -0.995 28.745 1.00 88.19 385 VAL A N 1
ATOM 3063 C CA . VAL A 1 385 ? -8.116 0.467 28.609 1.00 88.19 385 VAL A CA 1
ATOM 3064 C C . VAL A 1 385 ? -9.431 1.184 28.931 1.00 88.19 385 VAL A C 1
ATOM 3066 O O . VAL A 1 385 ? -9.427 2.155 29.686 1.00 88.19 385 VAL A O 1
ATOM 3069 N N . MET A 1 386 ? -10.559 0.684 28.417 1.00 89.50 386 MET A N 1
ATOM 3070 C CA . MET A 1 386 ? -11.884 1.250 28.693 1.00 89.50 386 MET A CA 1
ATOM 3071 C C . MET A 1 386 ? -12.296 1.090 30.162 1.00 89.50 386 MET A C 1
ATOM 3073 O O . MET A 1 386 ? -12.809 2.037 30.755 1.00 89.50 386 MET A O 1
ATOM 3077 N N . ALA A 1 387 ? -12.046 -0.070 30.777 1.00 89.19 387 ALA A N 1
ATOM 3078 C CA . ALA A 1 387 ? -12.334 -0.298 32.194 1.00 89.19 387 ALA A CA 1
ATOM 3079 C C . ALA A 1 387 ? -11.528 0.633 33.105 1.00 89.19 387 ALA A C 1
ATOM 3081 O O . ALA A 1 387 ? -12.076 1.203 34.050 1.00 89.19 387 ALA A O 1
ATOM 3082 N N . GLU A 1 388 ? -10.246 0.830 32.799 1.00 86.56 388 GLU A N 1
ATOM 3083 C CA . GLU A 1 388 ? -9.418 1.785 33.524 1.00 86.56 388 GLU A CA 1
ATOM 3084 C C . GLU A 1 388 ? -9.910 3.219 33.311 1.00 86.56 388 GLU A C 1
ATOM 3086 O O . GLU A 1 388 ? -10.107 3.947 34.280 1.00 86.56 388 GLU A O 1
ATOM 3091 N N . LEU A 1 389 ? -10.223 3.627 32.083 1.00 85.44 389 LEU A N 1
ATOM 3092 C CA . LEU A 1 389 ? -10.778 4.958 31.842 1.00 85.44 389 LEU A CA 1
ATOM 3093 C C . LEU A 1 389 ? -12.023 5.236 32.705 1.00 85.44 389 LEU A C 1
ATOM 3095 O O . LEU A 1 389 ? -12.095 6.267 33.378 1.00 85.44 389 LEU A O 1
ATOM 3099 N N . VAL A 1 390 ? -12.972 4.295 32.735 1.00 86.56 390 VAL A N 1
ATOM 3100 C CA . VAL A 1 390 ? -14.179 4.394 33.569 1.00 86.56 390 VAL A CA 1
ATOM 3101 C C . VAL A 1 390 ? -13.815 4.486 35.051 1.00 86.56 390 VAL A C 1
ATOM 3103 O O . VAL A 1 390 ? -14.351 5.335 35.764 1.00 86.56 390 VAL A O 1
ATOM 3106 N N . ALA A 1 391 ? -12.879 3.661 35.521 1.00 86.19 391 ALA A N 1
ATOM 3107 C CA . ALA A 1 391 ? -12.422 3.685 36.907 1.00 86.19 391 ALA A CA 1
ATOM 3108 C C . ALA A 1 391 ? -11.831 5.048 37.305 1.00 86.19 391 ALA A C 1
ATOM 3110 O O . ALA A 1 391 ? -12.176 5.578 38.363 1.00 86.19 391 ALA A O 1
ATOM 3111 N N . GLY A 1 392 ? -10.991 5.644 36.456 1.00 83.38 392 GLY A N 1
ATOM 3112 C CA . GLY A 1 392 ? -10.405 6.963 36.703 1.00 83.38 392 GLY A CA 1
ATOM 3113 C C . GLY A 1 392 ? -11.450 8.061 36.782 1.00 83.38 392 GLY A C 1
ATOM 3114 O O . GLY A 1 392 ? -11.451 8.875 37.704 1.00 83.38 392 GLY A O 1
ATOM 3115 N N . HIS A 1 393 ? -12.406 8.030 35.865 1.00 82.75 393 HIS A N 1
ATOM 3116 C CA . HIS A 1 393 ? -13.508 8.975 35.852 1.00 82.75 393 HIS A CA 1
ATOM 3117 C C . HIS A 1 393 ? -14.431 8.884 37.068 1.00 82.75 393 HIS A C 1
ATOM 3119 O O . HIS A 1 393 ? -14.850 9.924 37.586 1.00 82.75 393 HIS A O 1
ATOM 3125 N N . LEU A 1 394 ? -14.716 7.666 37.542 1.00 80.94 394 LEU A N 1
ATOM 3126 C CA . LEU A 1 394 ? -15.464 7.437 38.779 1.00 80.94 394 LEU A CA 1
ATOM 3127 C C . LEU A 1 394 ? -14.726 8.015 39.994 1.00 80.94 394 LEU A C 1
ATOM 3129 O O . LEU A 1 394 ? -15.359 8.563 40.895 1.00 80.94 394 LEU A O 1
ATOM 3133 N N . GLN A 1 395 ? -13.393 7.925 40.023 1.00 82.50 395 GLN A N 1
ATOM 3134 C CA . GLN A 1 395 ? -12.592 8.485 41.114 1.00 82.50 395 GLN A CA 1
ATOM 3135 C C . GLN A 1 395 ? -12.503 10.009 41.079 1.00 82.50 395 GLN A C 1
ATOM 3137 O O . GLN A 1 395 ? -12.562 10.649 42.130 1.00 82.50 395 GLN A O 1
ATOM 3142 N N . ASP A 1 396 ? -12.374 10.589 39.888 1.00 79.81 396 ASP A N 1
ATOM 3143 C CA . ASP A 1 396 ? -12.260 12.037 39.726 1.00 79.81 396 ASP A CA 1
ATOM 3144 C C . ASP A 1 396 ? -13.610 12.759 39.882 1.00 79.81 396 ASP A C 1
ATOM 3146 O O . ASP A 1 396 ? -13.647 13.989 39.966 1.00 79.81 396 ASP A O 1
ATOM 3150 N N . GLY A 1 397 ? -14.725 12.016 39.915 1.00 79.19 397 GLY A N 1
ATOM 3151 C CA . GLY A 1 397 ? -16.077 12.578 39.935 1.00 79.19 397 GLY A CA 1
ATOM 3152 C C . GLY A 1 397 ? -16.390 13.409 38.685 1.00 79.19 397 GLY A C 1
ATOM 3153 O O . GLY A 1 397 ? -17.216 14.315 38.745 1.00 79.19 397 GLY A O 1
ATOM 3154 N N . ILE A 1 398 ? -15.676 13.152 37.580 1.00 69.94 398 ILE A N 1
ATOM 3155 C CA . ILE A 1 398 ? -15.822 13.862 36.295 1.00 69.94 398 ILE A CA 1
ATOM 3156 C C . ILE A 1 398 ? -17.042 13.351 35.533 1.00 69.94 398 ILE A C 1
ATOM 3158 O O . ILE A 1 398 ? -17.637 14.083 34.746 1.00 69.94 398 ILE A O 1
ATOM 3162 N N . PHE A 1 399 ? -17.414 12.098 35.763 1.00 60.28 399 PHE A N 1
ATOM 3163 C CA . PHE A 1 399 ? -18.570 11.511 35.124 1.00 60.28 399 PHE A CA 1
ATOM 3164 C C . PHE A 1 399 ? -19.847 11.818 35.908 1.00 60.28 399 PHE A C 1
ATOM 3166 O O . PHE A 1 399 ? -19.922 11.558 37.108 1.00 60.28 399 PHE A O 1
ATOM 3173 N N . ASP A 1 400 ? -20.889 12.243 35.187 1.00 55.56 400 ASP A N 1
ATOM 3174 C CA . ASP A 1 400 ? -22.276 12.186 35.670 1.00 55.56 400 ASP A CA 1
ATOM 3175 C C . ASP A 1 400 ? -22.740 10.733 35.875 1.00 55.56 400 ASP A C 1
ATOM 3177 O O . ASP A 1 400 ? -23.833 10.502 36.382 1.00 55.56 400 ASP A O 1
ATOM 3181 N N . LEU A 1 401 ? -21.914 9.727 35.549 1.00 57.41 401 LEU A N 1
ATOM 3182 C CA . LEU A 1 401 ? -22.098 8.356 36.014 1.00 57.41 401 LEU A CA 1
ATOM 3183 C C . LEU A 1 401 ? -21.747 8.234 37.509 1.00 57.41 401 LEU A C 1
ATOM 3185 O O . LEU A 1 401 ? -20.808 7.526 37.877 1.00 57.41 401 LEU A O 1
ATOM 3189 N N . GLY A 1 402 ? -22.487 8.909 38.391 1.00 56.88 402 GLY A N 1
ATOM 3190 C CA . GLY A 1 402 ? -22.440 8.586 39.816 1.00 56.88 402 GLY A CA 1
ATOM 3191 C C . GLY A 1 402 ? -22.713 7.087 40.036 1.00 56.88 402 GLY A C 1
ATOM 3192 O O . GLY A 1 402 ? -23.202 6.409 39.128 1.00 56.88 402 GLY A O 1
ATOM 3193 N N . PRO A 1 403 ? -22.414 6.516 41.214 1.00 59.56 403 PRO A N 1
ATO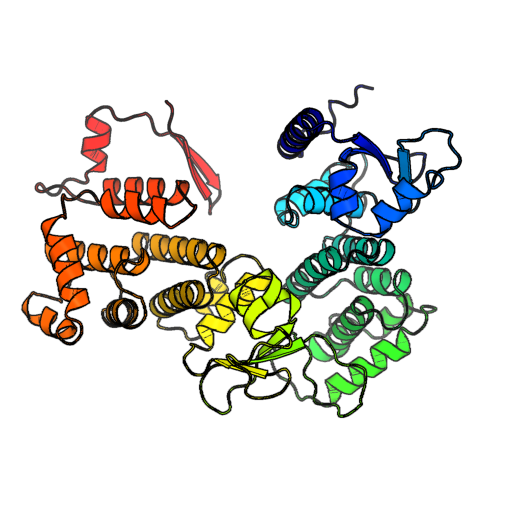M 3194 C CA . PRO A 1 403 ? -22.719 5.110 41.504 1.00 59.56 403 PRO A CA 1
ATOM 3195 C C . PRO A 1 403 ? -24.177 4.731 41.186 1.00 59.56 403 PRO A C 1
ATOM 3197 O O . PRO A 1 403 ? -24.460 3.584 40.852 1.00 59.56 403 PRO A O 1
ATOM 3200 N N . GLU A 1 404 ? -25.088 5.703 41.217 1.00 62.12 404 GLU A N 1
ATOM 3201 C CA . GLU A 1 404 ? -26.467 5.606 40.755 1.00 62.12 404 GLU A CA 1
ATOM 3202 C C . GLU A 1 404 ? -26.638 5.241 39.279 1.00 62.12 404 GLU A C 1
ATOM 3204 O O . GLU A 1 404 ? -27.655 4.640 38.980 1.00 62.12 404 GLU A O 1
ATOM 3209 N N . ASN A 1 405 ? -25.691 5.528 38.385 1.00 68.00 405 ASN A N 1
ATOM 3210 C CA . ASN A 1 405 ? -25.744 5.271 36.940 1.00 68.00 405 ASN A CA 1
ATOM 3211 C C . ASN A 1 405 ? -24.927 4.045 36.497 1.00 68.00 405 ASN A C 1
ATOM 3213 O O . ASN A 1 405 ? -24.979 3.653 35.334 1.00 68.00 405 ASN A O 1
ATOM 3217 N N . LEU A 1 406 ? -24.249 3.359 37.427 1.00 71.56 406 LEU A N 1
ATOM 3218 C CA . LEU A 1 406 ? -23.683 2.026 37.170 1.00 71.56 406 LEU A CA 1
ATOM 3219 C C . LEU A 1 406 ? -24.761 1.003 36.773 1.00 71.56 406 LEU A C 1
ATOM 3221 O O . LEU A 1 406 ? -24.437 -0.002 36.143 1.00 71.56 406 LEU A O 1
ATOM 3225 N N . HIS A 1 407 ? -26.037 1.281 37.078 1.00 78.12 407 HIS A N 1
ATOM 3226 C CA . HIS A 1 407 ? -27.167 0.478 36.607 1.00 78.12 407 HIS A CA 1
ATOM 3227 C C . HIS A 1 407 ? -27.233 0.389 35.077 1.00 78.12 407 HIS A C 1
ATOM 3229 O O . HIS A 1 407 ? -27.710 -0.605 34.535 1.00 78.12 407 HIS A O 1
ATOM 3235 N N . GLU A 1 408 ? -26.691 1.375 34.359 1.00 76.50 408 GLU A N 1
ATOM 3236 C CA . GLU A 1 408 ? -26.607 1.326 32.901 1.00 76.50 408 GLU A CA 1
ATOM 3237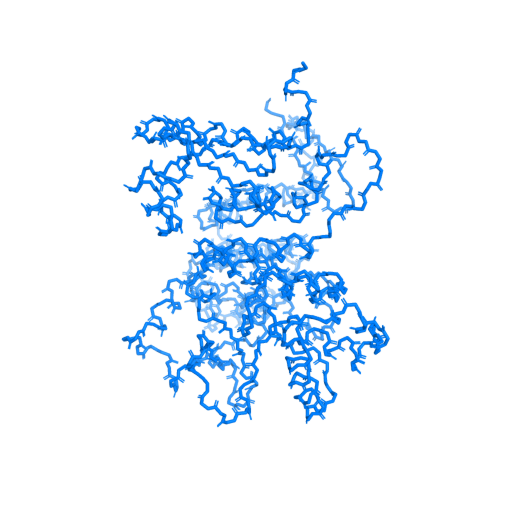 C C . GLU A 1 408 ? -25.679 0.210 32.387 1.00 76.50 408 GLU A C 1
ATOM 3239 O O . GLU A 1 408 ? -25.776 -0.180 31.222 1.00 76.50 408 GLU A O 1
ATOM 3244 N N . PHE A 1 409 ? -24.818 -0.338 33.253 1.00 78.75 409 PHE A N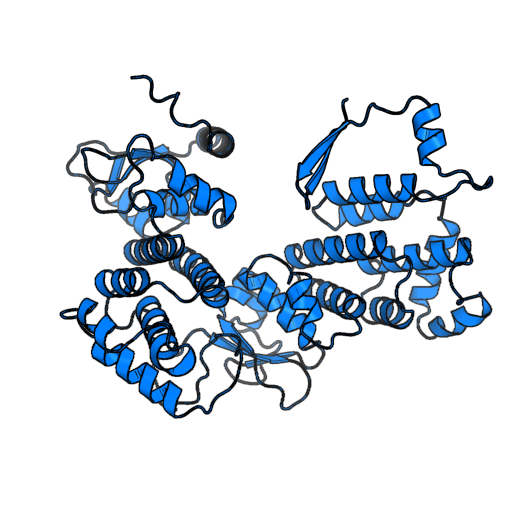 1
ATOM 3245 C CA . PHE A 1 409 ? -23.940 -1.479 32.979 1.00 78.75 409 PHE A CA 1
ATOM 3246 C C . PHE A 1 409 ? -24.424 -2.788 33.628 1.00 78.75 409 PHE A C 1
ATOM 3248 O O . PHE A 1 409 ? -23.759 -3.812 33.484 1.00 78.75 409 PHE A O 1
ATOM 3255 N N . GLU A 1 410 ? -25.585 -2.818 34.299 1.00 76.12 410 GLU A N 1
ATOM 3256 C CA . GLU A 1 410 ? -26.109 -4.034 34.959 1.00 76.12 410 GLU A CA 1
ATOM 3257 C C . GLU A 1 410 ? -26.361 -5.200 33.987 1.00 76.12 410 GLU A C 1
ATOM 3259 O O . GLU A 1 410 ? -26.354 -6.361 34.397 1.00 76.12 410 GLU A O 1
ATOM 3264 N N . GLY A 1 411 ? -26.514 -4.915 32.689 1.00 79.12 411 GLY A N 1
ATOM 3265 C CA . GLY A 1 411 ? -26.582 -5.930 31.632 1.00 79.12 411 GLY A CA 1
ATOM 3266 C C . GLY A 1 411 ? -25.249 -6.627 31.320 1.00 79.12 411 GLY A C 1
ATOM 3267 O O . GLY A 1 411 ? -25.247 -7.625 30.602 1.00 79.12 411 GLY A O 1
ATOM 3268 N N . PHE A 1 412 ? -24.130 -6.139 31.863 1.00 80.00 412 PHE A N 1
ATOM 3269 C CA . PHE A 1 412 ? -22.773 -6.590 31.551 1.00 80.00 412 PHE A CA 1
ATOM 3270 C C . PHE A 1 412 ? -22.001 -6.916 32.847 1.00 80.00 412 PHE A C 1
ATOM 3272 O O . PHE A 1 412 ? -21.110 -6.171 33.256 1.00 80.00 412 PHE A O 1
ATOM 3279 N N . PRO A 1 413 ? -22.300 -8.038 33.530 1.00 82.88 413 PRO A N 1
ATOM 3280 C CA . PRO A 1 413 ? -21.693 -8.361 34.829 1.00 82.88 413 PRO A CA 1
ATOM 3281 C C . PRO A 1 413 ? -20.164 -8.501 34.769 1.00 82.88 413 PRO A C 1
ATOM 3283 O O . PRO A 1 413 ? -19.466 -8.202 35.734 1.00 82.88 413 PRO A O 1
ATOM 3286 N N . GLU A 1 414 ? -19.635 -8.922 33.622 1.00 80.31 414 GLU A N 1
ATOM 3287 C CA . GLU A 1 414 ? -18.197 -9.004 33.367 1.00 80.31 414 GLU A CA 1
ATOM 3288 C C . GLU A 1 414 ? -17.545 -7.617 33.301 1.00 80.31 414 GLU A C 1
ATOM 3290 O O . GLU A 1 414 ? -16.451 -7.433 33.824 1.00 80.31 414 GLU A O 1
ATOM 3295 N N . CYS A 1 415 ? -18.236 -6.632 32.715 1.00 81.12 415 CYS A N 1
ATOM 3296 C CA . CYS A 1 415 ? -17.791 -5.239 32.665 1.00 81.12 415 CYS A CA 1
ATOM 3297 C C . CYS A 1 415 ? -17.694 -4.660 34.081 1.00 81.12 415 CYS A C 1
ATOM 3299 O O . CYS A 1 415 ? -16.668 -4.095 34.449 1.00 81.12 415 CYS A O 1
ATOM 3301 N N . LEU A 1 416 ? -18.706 -4.892 34.923 1.00 84.88 416 LEU A N 1
ATOM 3302 C CA . LEU A 1 416 ? -18.670 -4.457 36.322 1.00 84.88 416 LEU A CA 1
ATOM 3303 C C . LEU A 1 416 ? -17.514 -5.097 37.102 1.00 84.88 416 LEU A C 1
ATOM 3305 O O . LEU A 1 416 ? -16.894 -4.424 37.921 1.00 84.88 416 LEU A O 1
ATOM 3309 N N . ALA A 1 417 ? -17.195 -6.369 36.844 1.00 86.00 417 ALA A N 1
ATOM 3310 C CA . ALA A 1 417 ? -16.060 -7.038 37.477 1.00 86.00 417 ALA A CA 1
ATOM 3311 C C . ALA A 1 417 ? -14.708 -6.456 37.025 1.00 86.00 417 ALA A C 1
ATOM 3313 O O . ALA A 1 417 ? -13.810 -6.285 37.851 1.00 86.00 417 ALA A O 1
ATOM 3314 N N . GLU A 1 418 ? -14.561 -6.131 35.740 1.00 85.44 418 GLU A N 1
ATOM 3315 C CA . GLU A 1 418 ? -13.358 -5.487 35.198 1.00 85.44 418 GLU A CA 1
ATOM 3316 C C . GLU A 1 418 ? -13.200 -4.052 35.715 1.00 85.44 418 GLU A C 1
ATOM 3318 O O . GLU A 1 418 ? -12.105 -3.687 36.139 1.00 85.44 418 GLU A O 1
ATOM 3323 N N . ILE A 1 419 ? -14.284 -3.269 35.765 1.00 83.38 419 ILE A N 1
ATOM 3324 C CA . ILE A 1 419 ? -14.287 -1.917 36.340 1.00 83.38 419 ILE A CA 1
ATOM 3325 C C . ILE A 1 419 ? -13.963 -1.974 37.834 1.00 83.38 419 ILE A C 1
ATOM 3327 O O . ILE A 1 419 ? -13.104 -1.234 38.297 1.00 83.38 419 ILE A O 1
ATOM 3331 N N . ASP A 1 420 ? -14.597 -2.857 38.609 1.00 84.00 420 ASP A N 1
ATOM 3332 C CA . ASP A 1 420 ? -14.329 -2.998 40.046 1.00 84.00 420 ASP A CA 1
ATOM 3333 C C . ASP A 1 420 ? -12.878 -3.437 40.312 1.00 84.00 420 ASP A C 1
ATOM 3335 O O . ASP A 1 420 ? -12.221 -2.918 41.216 1.00 84.00 420 ASP A O 1
ATOM 3339 N N . CYS A 1 421 ? -12.338 -4.341 39.488 1.00 84.31 421 CYS A N 1
ATOM 3340 C CA . CYS A 1 421 ? -10.922 -4.706 39.515 1.00 84.31 421 CYS A CA 1
ATOM 3341 C C . CYS A 1 421 ? -10.026 -3.495 39.218 1.00 84.31 421 CYS A C 1
ATOM 3343 O O . CYS A 1 421 ? -9.110 -3.220 39.995 1.00 84.31 421 CYS A O 1
ATOM 3345 N N . ALA A 1 422 ? -10.325 -2.733 38.162 1.00 83.06 422 ALA A N 1
ATOM 3346 C CA . ALA A 1 422 ? -9.593 -1.522 37.803 1.00 83.06 422 ALA A CA 1
ATOM 3347 C C . ALA A 1 422 ? -9.648 -0.466 38.919 1.00 83.06 422 ALA A C 1
ATOM 3349 O O . ALA A 1 422 ? -8.611 0.064 39.302 1.00 83.06 422 ALA A O 1
ATOM 3350 N N . VAL A 1 423 ? -10.819 -0.215 39.516 1.00 81.88 423 VAL A N 1
ATOM 3351 C CA . VAL A 1 423 ? -11.008 0.726 40.634 1.00 81.88 423 VAL A CA 1
ATOM 3352 C C . VAL A 1 423 ? -10.207 0.303 41.867 1.00 81.88 423 VAL A C 1
ATOM 3354 O O . VAL A 1 423 ? -9.575 1.148 42.500 1.00 81.88 423 VAL A O 1
ATOM 3357 N N . LYS A 1 424 ? -10.214 -0.990 42.220 1.00 82.81 424 LYS A N 1
ATOM 3358 C CA . LYS A 1 424 ? -9.474 -1.523 43.380 1.00 82.81 424 LYS A CA 1
ATOM 3359 C C . LYS A 1 424 ? -7.964 -1.446 43.204 1.00 82.81 424 LYS A C 1
ATOM 3361 O O . LYS A 1 424 ? -7.248 -1.236 44.181 1.00 82.81 424 LYS A O 1
ATOM 3366 N N . GLU A 1 425 ? -7.488 -1.650 41.982 1.00 79.31 425 GLU A N 1
ATOM 3367 C CA . GLU A 1 425 ? -6.063 -1.635 41.652 1.00 79.31 425 GLU A CA 1
ATOM 3368 C C . GLU A 1 425 ? -5.549 -0.254 41.238 1.00 79.31 425 GLU A C 1
ATOM 3370 O O . GLU A 1 425 ? -4.339 -0.056 41.093 1.00 79.31 425 GLU A O 1
ATOM 3375 N N . TRP A 1 426 ? -6.447 0.721 41.099 1.00 72.06 426 TRP A N 1
ATOM 3376 C CA . TRP A 1 426 ? -6.110 2.081 40.726 1.00 72.06 426 TRP A CA 1
ATOM 3377 C C . TRP A 1 426 ? -5.192 2.727 41.769 1.00 72.06 426 TRP A C 1
ATOM 3379 O O . TRP A 1 426 ? -5.618 3.230 42.810 1.00 72.06 426 TRP A O 1
ATOM 3389 N N . SER A 1 427 ? -3.896 2.749 41.472 1.00 65.12 427 SER A N 1
ATOM 3390 C CA . SER A 1 427 ? -2.874 3.363 42.328 1.00 65.12 427 SER A CA 1
ATOM 3391 C C . SER A 1 427 ? -2.651 4.855 42.032 1.00 65.12 427 SER A C 1
ATOM 3393 O O . SER A 1 427 ? -1.786 5.489 42.638 1.00 65.12 427 SER A O 1
ATOM 3395 N N . GLY A 1 428 ? -3.406 5.434 41.089 1.00 60.03 428 GLY A N 1
ATOM 3396 C CA . GLY A 1 428 ? -3.162 6.780 40.558 1.00 60.03 428 GLY A CA 1
ATOM 3397 C C . GLY A 1 428 ? -1.966 6.862 39.597 1.00 60.03 428 GLY A C 1
ATOM 3398 O O . GLY A 1 428 ? -1.486 7.966 39.315 1.00 60.03 428 GLY A O 1
ATOM 3399 N N . THR A 1 429 ? -1.485 5.704 39.133 1.00 54.06 429 THR A N 1
ATOM 3400 C CA . THR A 1 429 ? -0.461 5.522 38.097 1.00 54.06 429 THR A CA 1
ATOM 3401 C C . THR A 1 429 ? -0.895 4.354 37.216 1.00 54.06 429 THR A C 1
ATOM 3403 O O . THR A 1 429 ? -0.883 3.212 37.668 1.00 54.06 429 THR A O 1
ATOM 3406 N N . SER A 1 430 ? -1.269 4.639 35.970 1.00 59.06 430 SER A N 1
ATOM 3407 C CA . SER A 1 430 ? -1.783 3.704 34.952 1.00 59.06 430 SER A CA 1
ATOM 3408 C C . SER A 1 430 ? -0.725 2.720 34.414 1.00 59.06 430 SER A C 1
ATOM 3410 O O . SER A 1 430 ? -0.716 2.367 33.238 1.00 59.06 430 SER A O 1
ATOM 3412 N N . GLN A 1 431 ? 0.218 2.292 35.260 1.00 59.75 431 GLN A N 1
ATOM 3413 C CA . GLN A 1 431 ? 1.313 1.386 34.897 1.00 59.75 431 GLN A CA 1
ATOM 3414 C C . GLN A 1 431 ? 0.790 0.012 34.444 1.00 59.75 431 GLN A C 1
ATOM 3416 O O . GLN A 1 431 ? 1.441 -0.667 33.662 1.00 59.75 431 GLN A O 1
ATOM 3421 N N . ARG A 1 432 ? -0.414 -0.379 34.877 1.00 64.94 432 ARG A N 1
ATOM 3422 C CA . ARG A 1 432 ? -1.056 -1.619 34.437 1.00 64.94 432 ARG A CA 1
ATOM 3423 C C . ARG A 1 432 ? -1.505 -1.553 32.970 1.00 64.94 432 ARG A C 1
ATOM 3425 O O . ARG A 1 432 ? -1.161 -2.468 32.229 1.00 64.94 432 ARG A O 1
ATOM 3432 N N . ILE A 1 433 ? -2.155 -0.464 32.525 1.00 62.53 433 ILE A N 1
ATOM 3433 C CA . ILE A 1 433 ? -2.444 -0.221 31.089 1.00 62.53 433 ILE A CA 1
ATOM 3434 C C . ILE A 1 433 ? -1.174 -0.361 30.271 1.00 62.53 433 ILE A C 1
ATOM 3436 O O . ILE A 1 433 ? -1.162 -0.982 29.218 1.00 62.53 433 ILE A O 1
ATOM 3440 N N . VAL A 1 434 ? -0.096 0.224 30.772 1.00 62.16 434 VAL A N 1
ATOM 3441 C CA . VAL A 1 434 ? 1.190 0.266 30.088 1.00 62.16 434 VAL A CA 1
ATOM 3442 C C . VAL A 1 434 ? 1.756 -1.118 29.892 1.00 62.16 434 VAL A C 1
ATOM 3444 O O . VAL A 1 434 ? 2.087 -1.489 28.773 1.00 62.16 434 VAL A O 1
ATOM 3447 N N . ASP A 1 435 ? 1.811 -1.890 30.967 1.00 65.38 435 ASP A N 1
ATOM 3448 C CA . ASP A 1 435 ? 2.365 -3.234 30.947 1.00 65.38 435 ASP A CA 1
ATOM 3449 C C . ASP A 1 435 ? 1.483 -4.213 30.147 1.00 65.38 435 ASP A C 1
ATOM 3451 O O . ASP A 1 435 ? 1.964 -5.269 29.730 1.00 65.38 435 ASP A O 1
ATOM 3455 N N . GLU A 1 436 ? 0.202 -3.893 29.937 1.00 65.81 436 GLU A N 1
ATOM 3456 C CA . 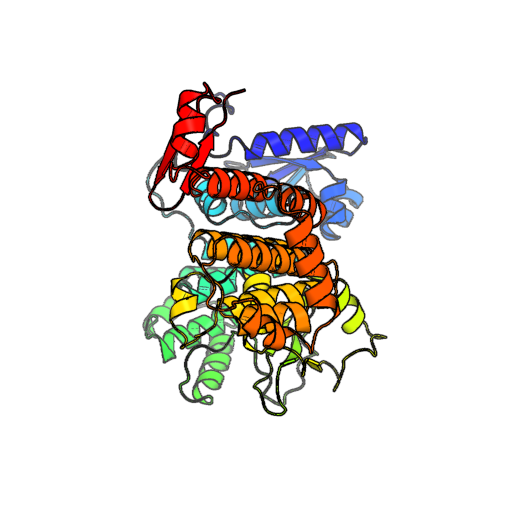GLU A 1 436 ? -0.727 -4.696 29.138 1.00 65.81 436 GLU A CA 1
ATOM 3457 C C . GLU A 1 436 ? -0.719 -4.305 27.656 1.00 65.81 436 GLU A C 1
ATOM 3459 O O . GLU A 1 436 ? -0.536 -5.164 26.796 1.00 65.81 436 GLU A O 1
ATOM 3464 N N . VAL A 1 437 ? -0.821 -3.010 27.342 1.00 63.94 437 VAL A N 1
ATOM 3465 C CA . VAL A 1 437 ? -0.708 -2.502 25.968 1.00 63.94 437 VAL A CA 1
ATOM 3466 C C . VAL A 1 437 ? 0.677 -2.824 25.413 1.00 63.94 437 VAL A C 1
ATOM 3468 O O . VAL A 1 437 ? 0.778 -3.249 24.274 1.00 63.94 437 VAL A O 1
ATOM 3471 N N . ALA A 1 438 ? 1.744 -2.732 26.209 1.00 64.38 438 ALA A N 1
ATOM 3472 C CA . ALA A 1 438 ? 3.080 -3.167 25.794 1.00 64.38 438 ALA A CA 1
ATOM 3473 C C . ALA A 1 438 ? 3.190 -4.682 25.541 1.00 64.38 438 ALA A C 1
ATOM 3475 O O . ALA A 1 438 ? 4.103 -5.127 24.845 1.00 64.38 438 ALA A O 1
ATOM 3476 N N . ARG A 1 439 ? 2.306 -5.488 26.141 1.00 70.81 439 ARG A N 1
ATOM 3477 C CA . ARG A 1 439 ? 2.295 -6.946 25.976 1.00 70.81 439 ARG A CA 1
ATOM 3478 C C . ARG A 1 439 ? 1.529 -7.367 24.730 1.00 70.81 439 ARG A C 1
ATOM 3480 O O . ARG A 1 439 ? 1.973 -8.291 24.053 1.00 70.81 439 ARG A O 1
ATOM 3487 N N . GLU A 1 440 ? 0.394 -6.726 24.460 1.00 63.66 440 GLU A N 1
ATOM 3488 C CA . GLU A 1 440 ? -0.464 -7.068 23.320 1.00 63.66 440 GLU A CA 1
ATOM 3489 C C . GLU A 1 440 ? -0.118 -6.283 22.048 1.00 63.66 440 GLU A C 1
ATOM 3491 O O . GLU A 1 440 ? -0.171 -6.853 20.960 1.00 63.66 440 GLU A O 1
ATOM 3496 N N . CYS A 1 441 ? 0.292 -5.018 22.169 1.00 57.00 441 CYS A N 1
ATOM 3497 C CA . CYS A 1 441 ? 0.690 -4.182 21.040 1.00 57.00 441 CYS A CA 1
ATOM 3498 C C . CYS A 1 441 ? 2.211 -4.175 20.868 1.00 57.00 441 CYS A C 1
ATOM 3500 O O . CYS A 1 441 ? 2.969 -3.994 21.822 1.00 57.00 441 CYS A O 1
ATOM 3502 N N . CYS A 1 442 ? 2.693 -4.251 19.625 1.00 55.25 442 CYS A N 1
ATOM 3503 C CA . CYS A 1 442 ? 4.132 -4.176 19.335 1.00 55.25 442 CYS A CA 1
ATOM 3504 C C . CYS A 1 442 ? 4.721 -2.755 19.489 1.00 55.25 442 CYS A C 1
ATOM 3506 O O . CYS A 1 442 ? 5.865 -2.510 19.099 1.00 55.25 442 CYS A O 1
ATOM 3508 N N . VAL A 1 443 ? 3.962 -1.799 20.037 1.00 52.81 443 VAL A N 1
ATOM 3509 C CA . VAL A 1 443 ? 4.292 -0.368 20.025 1.00 52.81 443 VAL A CA 1
ATOM 3510 C C . VAL A 1 443 ? 4.663 0.132 21.423 1.00 52.81 443 VAL A C 1
ATOM 3512 O O . VAL A 1 443 ? 3.914 0.845 22.085 1.00 52.81 443 VAL A O 1
ATOM 3515 N N . MET A 1 444 ? 5.879 -0.198 21.858 1.00 46.97 444 MET A N 1
ATOM 3516 C CA . MET A 1 444 ? 6.444 0.259 23.140 1.00 46.97 444 MET A CA 1
ATOM 3517 C C . MET A 1 444 ? 6.514 1.794 23.277 1.00 46.97 444 MET A C 1
ATOM 3519 O O . MET A 1 444 ? 6.402 2.326 24.378 1.00 46.97 444 MET A O 1
ATOM 3523 N N . SER A 1 445 ? 6.687 2.531 22.174 1.00 47.25 445 SER A N 1
ATOM 3524 C CA . SER A 1 445 ? 6.986 3.972 22.205 1.00 47.25 445 SER A CA 1
ATOM 3525 C C . SER A 1 445 ? 5.797 4.867 22.568 1.00 47.25 445 SER A C 1
ATOM 3527 O O . SER A 1 445 ? 5.989 5.924 23.165 1.00 47.25 445 SER A O 1
ATOM 3529 N N . VAL A 1 446 ? 4.566 4.473 22.229 1.00 49.31 446 VAL A N 1
ATOM 3530 C CA . VAL A 1 446 ? 3.371 5.283 22.533 1.00 49.31 446 VAL A CA 1
ATOM 3531 C C . VAL A 1 446 ? 2.911 5.067 23.963 1.00 49.31 446 VAL A C 1
ATOM 3533 O O . VAL A 1 446 ? 2.469 6.007 24.616 1.00 49.31 446 VAL A O 1
ATOM 3536 N N . VAL A 1 447 ? 3.111 3.864 24.489 1.00 51.75 447 VAL A N 1
ATOM 3537 C CA . VAL A 1 447 ? 2.832 3.542 25.883 1.00 51.75 447 VAL A CA 1
ATOM 3538 C C . VAL A 1 447 ? 3.645 4.436 26.828 1.00 51.75 447 VAL A C 1
ATOM 3540 O O . VAL A 1 447 ? 3.086 5.054 27.733 1.00 51.75 447 VAL A O 1
ATOM 3543 N N . GLU A 1 448 ? 4.943 4.608 26.564 1.00 50.34 448 GLU A N 1
ATOM 3544 C CA . GLU A 1 448 ? 5.797 5.544 27.311 1.00 50.34 448 GLU A CA 1
ATOM 3545 C C . GLU A 1 448 ? 5.314 7.004 27.190 1.00 50.34 448 GLU A C 1
ATOM 3547 O O . GLU A 1 448 ? 5.416 7.789 28.138 1.00 50.34 448 GLU A O 1
ATOM 3552 N N . MET A 1 449 ? 4.735 7.371 26.044 1.00 47.81 449 MET A N 1
ATOM 3553 C CA . MET A 1 449 ? 4.212 8.712 25.779 1.00 47.81 449 MET A CA 1
ATOM 3554 C C . MET A 1 449 ? 2.886 8.985 26.511 1.00 47.81 449 MET A C 1
ATOM 3556 O O . MET A 1 449 ? 2.710 10.068 27.074 1.00 47.81 449 MET A O 1
ATOM 3560 N N . VAL A 1 450 ? 1.986 7.997 26.574 1.00 52.03 450 VAL A N 1
ATOM 3561 C CA . VAL A 1 450 ? 0.737 8.044 27.356 1.00 52.03 450 VAL A CA 1
ATOM 3562 C C . VAL A 1 450 ? 1.050 8.150 28.849 1.00 52.03 450 VAL A C 1
ATOM 3564 O O . VAL A 1 450 ? 0.449 8.975 29.535 1.00 52.03 450 VAL A O 1
ATOM 3567 N N . VAL A 1 451 ? 2.059 7.421 29.343 1.00 53.78 451 VAL A N 1
ATOM 3568 C CA . VAL A 1 451 ? 2.547 7.540 30.733 1.00 53.78 451 VAL A CA 1
ATOM 3569 C C . VAL A 1 451 ? 3.049 8.936 31.029 1.00 53.78 451 VAL A C 1
ATOM 3571 O O . VAL A 1 451 ? 2.666 9.528 32.038 1.00 53.78 451 VAL A O 1
ATOM 3574 N N . ALA A 1 452 ? 3.897 9.478 30.156 1.00 50.91 452 ALA A N 1
ATOM 3575 C CA . ALA A 1 452 ? 4.436 10.815 30.339 1.00 50.91 452 ALA A CA 1
ATOM 3576 C C . ALA A 1 452 ? 3.312 11.865 30.338 1.00 50.91 452 ALA A C 1
ATOM 3578 O O . ALA A 1 452 ? 3.277 12.730 31.208 1.00 50.91 452 ALA A O 1
ATOM 3579 N N . SER A 1 453 ? 2.351 11.757 29.419 1.00 47.41 453 SER A N 1
ATOM 3580 C CA . SER A 1 453 ? 1.202 12.662 29.311 1.00 47.41 453 SER A CA 1
ATOM 3581 C C . SER A 1 453 ? 0.271 12.604 30.535 1.00 47.41 453 SER A C 1
ATOM 3583 O O . SER A 1 453 ? -0.020 13.636 31.154 1.00 47.41 453 SER A O 1
ATOM 3585 N N . GLN A 1 454 ? -0.121 11.399 30.966 1.00 51.88 454 GLN A N 1
ATOM 3586 C CA . GLN A 1 454 ? -0.964 11.201 32.150 1.00 51.88 454 GLN A CA 1
ATOM 3587 C C . GLN A 1 454 ? -0.239 11.597 33.448 1.00 51.88 454 GLN A C 1
ATOM 3589 O O . GLN A 1 454 ? -0.850 12.111 34.378 1.00 51.88 454 GLN A O 1
ATOM 3594 N N . GLN A 1 455 ? 1.085 11.476 33.540 1.00 53.50 455 GLN A N 1
ATOM 3595 C CA . GLN A 1 455 ? 1.812 12.006 34.700 1.00 53.50 455 GLN A CA 1
ATOM 3596 C C . GLN A 1 455 ? 1.855 13.545 34.739 1.00 53.50 455 GLN A C 1
ATOM 3598 O O . GLN A 1 455 ? 1.976 14.127 35.821 1.00 53.50 455 GLN A O 1
ATOM 3603 N N . LEU A 1 456 ? 1.742 14.221 33.590 1.00 44.25 456 LEU A N 1
ATOM 3604 C CA . LEU A 1 456 ? 1.849 15.679 33.486 1.00 44.25 456 LEU A CA 1
ATOM 3605 C C . LEU A 1 456 ? 0.513 16.405 33.725 1.00 44.25 456 LEU A C 1
ATOM 3607 O O . LEU A 1 456 ? 0.525 17.497 34.301 1.00 44.25 456 LEU A O 1
ATOM 3611 N N . HIS A 1 457 ? -0.627 15.826 33.332 1.00 43.56 457 HIS A N 1
ATOM 3612 C CA . HIS A 1 457 ? -1.926 16.514 33.387 1.00 43.56 457 HIS A CA 1
ATOM 3613 C C . HIS A 1 457 ? -2.708 16.364 34.698 1.00 43.56 457 HIS A C 1
ATOM 3615 O O . HIS A 1 457 ? -3.571 17.198 34.985 1.00 43.56 457 HIS A O 1
ATOM 3621 N N . PHE A 1 458 ? -2.367 15.396 35.547 1.00 50.06 458 PHE A N 1
ATOM 3622 C CA . PHE A 1 458 ? -3.098 15.179 36.793 1.00 50.06 458 PHE A CA 1
ATOM 3623 C C . PHE A 1 458 ? -2.589 16.070 37.929 1.00 50.06 458 PHE A C 1
ATOM 3625 O O . PHE A 1 458 ? -1.385 16.268 38.140 1.00 50.06 458 PHE A O 1
ATOM 3632 N N . LYS A 1 459 ? -3.537 16.630 38.681 1.00 46.09 459 LYS A N 1
ATOM 3633 C CA . LYS A 1 459 ? -3.265 17.338 39.931 1.00 46.09 459 LYS A CA 1
ATOM 3634 C C . LYS A 1 459 ? -3.134 16.315 41.054 1.00 46.09 459 LYS A C 1
ATOM 3636 O O . LYS A 1 459 ? -3.832 15.310 41.078 1.00 46.09 459 LYS A O 1
ATOM 3641 N N . ASP A 1 460 ? -2.215 16.542 41.980 1.00 57.88 460 ASP A N 1
ATOM 3642 C CA . ASP A 1 460 ? -2.182 15.747 43.205 1.00 57.88 460 ASP A CA 1
ATOM 3643 C C . ASP A 1 460 ? -3.365 16.084 44.135 1.00 57.88 460 ASP A C 1
ATOM 3645 O O . ASP A 1 460 ? -4.152 16.991 43.865 1.00 57.88 460 ASP A O 1
ATOM 3649 N N . GLN A 1 461 ? -3.460 15.387 45.274 1.00 46.62 461 GLN A N 1
ATOM 3650 C CA . GLN A 1 461 ? -4.479 15.632 46.309 1.00 46.62 461 GLN A CA 1
ATOM 3651 C C . GLN A 1 461 ? -4.485 17.080 46.855 1.00 46.62 461 GLN A C 1
ATOM 3653 O O . GLN A 1 461 ? -5.378 17.449 47.610 1.00 46.62 461 GLN A O 1
ATOM 3658 N N . GLN A 1 462 ? -3.496 17.909 46.498 1.00 54.47 462 GLN A N 1
ATOM 3659 C CA . GLN A 1 462 ? -3.376 19.318 46.881 1.00 54.47 462 GLN A CA 1
ATOM 3660 C C . GLN A 1 462 ? -3.721 20.273 45.722 1.00 54.47 462 GLN A C 1
ATOM 3662 O O . GLN A 1 462 ? -3.549 21.485 45.853 1.00 54.47 462 GLN A O 1
ATOM 3667 N N . GLY A 1 463 ? -4.197 19.762 44.582 1.00 50.28 463 GLY A N 1
ATOM 3668 C CA . GLY A 1 463 ? -4.554 20.567 43.414 1.00 50.28 463 GLY A CA 1
ATOM 3669 C C . GLY A 1 463 ? -3.353 21.059 42.595 1.00 50.28 463 GLY A C 1
ATOM 3670 O O . GLY A 1 463 ? -3.525 21.911 41.717 1.00 50.28 463 GLY A O 1
ATOM 3671 N N . VAL A 1 464 ? -2.141 20.553 42.853 1.00 44.03 464 VAL A N 1
ATOM 3672 C CA . VAL A 1 464 ? -0.915 20.984 42.169 1.00 44.03 464 VAL A CA 1
ATOM 3673 C C . VAL A 1 464 ? -0.654 20.082 40.959 1.00 44.03 464 VAL A C 1
ATOM 3675 O O . VAL A 1 464 ? -0.565 18.867 41.136 1.00 44.03 464 VAL A O 1
ATOM 3678 N N . PRO A 1 465 ? -0.489 20.634 39.738 1.00 48.34 465 PRO A N 1
ATOM 3679 C CA . PRO A 1 465 ? -0.117 19.843 38.565 1.00 48.34 465 PRO A CA 1
ATOM 3680 C C . PRO A 1 465 ? 1.178 19.064 38.825 1.00 48.34 465 PRO A C 1
ATOM 3682 O O . PRO A 1 465 ? 2.210 19.668 39.140 1.00 48.34 465 PRO A O 1
ATOM 3685 N N . ARG A 1 466 ? 1.127 17.731 38.712 1.00 48.94 466 ARG A N 1
ATOM 3686 C CA . ARG A 1 466 ? 2.221 16.824 39.100 1.00 48.94 466 ARG A CA 1
ATOM 3687 C C . ARG A 1 466 ? 3.537 17.107 38.365 1.00 48.94 466 ARG A C 1
ATOM 3689 O O . ARG A 1 466 ? 4.601 16.942 38.965 1.00 48.94 466 ARG A O 1
ATOM 3696 N N . TRP A 1 467 ? 3.491 17.680 37.158 1.00 47.12 467 TRP A N 1
ATOM 3697 C CA . TRP A 1 467 ? 4.685 18.128 36.427 1.00 47.12 467 TRP A CA 1
ATOM 3698 C C . TRP A 1 467 ? 5.550 19.132 37.206 1.00 47.12 467 TRP A C 1
ATOM 3700 O O . TRP A 1 467 ? 6.776 19.097 37.113 1.00 47.12 467 TRP A O 1
ATOM 3710 N N . LYS A 1 468 ? 4.947 19.992 38.043 1.00 43.47 468 LYS A N 1
ATOM 3711 C CA . LYS A 1 468 ? 5.699 20.943 38.879 1.00 43.47 468 LYS A CA 1
ATOM 3712 C C . LYS A 1 468 ? 6.477 20.250 39.997 1.00 43.47 468 LYS A C 1
ATOM 3714 O O . LYS A 1 468 ? 7.573 20.694 40.325 1.00 43.47 468 LYS A O 1
ATOM 3719 N N . LYS A 1 469 ? 5.940 19.166 40.570 1.00 54.38 469 LYS A N 1
ATOM 3720 C CA . LYS A 1 469 ? 6.645 18.354 41.578 1.00 54.38 469 LYS A CA 1
ATOM 3721 C C . LYS A 1 469 ? 7.730 17.488 40.940 1.00 54.38 469 LYS A C 1
ATOM 3723 O O . LYS A 1 469 ? 8.818 17.407 41.496 1.00 54.38 469 LYS A O 1
ATOM 3728 N N . PHE A 1 470 ? 7.473 16.925 39.759 1.00 40.81 470 PHE A N 1
ATOM 3729 C CA . PHE A 1 470 ? 8.459 16.153 38.994 1.00 40.81 470 PHE A CA 1
ATOM 3730 C C . PHE A 1 470 ? 9.691 16.998 38.618 1.00 40.81 470 PHE A C 1
ATOM 3732 O O . PHE A 1 470 ? 10.825 16.589 38.863 1.00 40.81 470 PHE A O 1
ATOM 3739 N N . MET A 1 471 ? 9.476 18.232 38.144 1.00 40.81 471 MET A N 1
ATOM 3740 C CA . MET A 1 471 ? 10.557 19.186 37.853 1.00 40.81 471 MET A CA 1
ATOM 3741 C C . MET A 1 471 ? 11.287 19.670 39.120 1.00 40.81 471 MET A C 1
ATOM 3743 O O . MET A 1 471 ? 12.487 19.925 39.080 1.00 40.81 471 MET A O 1
ATOM 3747 N N . ALA A 1 472 ? 10.592 19.777 40.259 1.00 51.06 472 ALA A N 1
ATOM 3748 C CA . ALA A 1 472 ? 11.198 20.170 41.535 1.00 51.06 472 ALA A CA 1
ATOM 3749 C C . ALA A 1 472 ? 12.000 19.042 42.216 1.00 51.06 472 ALA A C 1
ATOM 3751 O O . ALA A 1 472 ? 12.860 19.328 43.046 1.00 51.06 472 ALA A O 1
ATOM 3752 N N . ALA A 1 473 ? 11.736 17.777 41.872 1.00 53.41 473 ALA A N 1
ATOM 3753 C CA . ALA A 1 473 ? 12.391 16.600 42.446 1.00 53.41 473 ALA A CA 1
ATOM 3754 C C . ALA A 1 473 ? 13.670 16.163 41.700 1.00 53.41 473 ALA A C 1
ATOM 3756 O O . ALA A 1 473 ? 14.268 15.155 42.069 1.00 53.41 473 ALA A O 1
ATOM 3757 N N . GLY A 1 474 ? 14.105 16.908 40.677 1.00 40.44 474 GLY A N 1
ATOM 3758 C CA . GLY A 1 474 ? 15.332 16.605 39.933 1.00 40.44 474 GLY A CA 1
ATOM 3759 C C . GLY A 1 474 ? 15.205 15.434 38.953 1.00 40.44 474 GLY A C 1
ATOM 3760 O O . GLY A 1 474 ? 16.170 14.695 38.775 1.00 40.44 474 GLY A O 1
ATOM 3761 N N . GLY A 1 475 ? 14.029 15.248 38.336 1.00 39.78 475 GLY A N 1
ATOM 3762 C CA . GLY A 1 475 ? 13.839 14.279 37.250 1.00 39.78 475 GLY A CA 1
ATOM 3763 C C . GLY A 1 475 ? 14.772 14.526 36.047 1.00 39.78 475 GLY A C 1
ATOM 3764 O O . GLY A 1 475 ? 15.343 15.614 35.929 1.00 39.78 475 GLY A O 1
ATOM 3765 N N . PRO A 1 476 ? 14.956 13.527 35.160 1.00 37.47 476 PRO A N 1
ATOM 3766 C CA . PRO A 1 476 ? 15.893 13.610 34.041 1.00 37.47 476 PRO A CA 1
ATOM 3767 C C . PRO A 1 476 ? 15.605 14.820 33.146 1.00 37.47 476 PRO A C 1
ATOM 3769 O O . PRO A 1 476 ? 14.455 15.202 32.930 1.00 37.47 476 PRO A O 1
ATOM 3772 N N . GLU A 1 477 ? 16.671 15.428 32.627 1.00 39.88 477 GLU A N 1
ATOM 3773 C CA . GLU A 1 477 ? 16.600 16.622 31.788 1.00 39.88 477 GLU A CA 1
ATOM 3774 C C . GLU A 1 477 ? 15.963 16.262 30.434 1.00 39.88 477 GLU A C 1
ATOM 3776 O O . GLU A 1 477 ? 16.605 15.719 29.531 1.00 39.88 477 GLU A O 1
ATOM 3781 N N . VAL A 1 478 ? 14.658 16.509 30.314 1.00 39.12 478 VAL A N 1
ATOM 3782 C CA . VAL A 1 478 ? 13.896 16.279 29.085 1.00 39.12 478 VAL A CA 1
ATOM 3783 C C . VAL A 1 478 ? 14.087 17.470 28.152 1.00 39.12 478 VAL A C 1
ATOM 3785 O O . VAL A 1 478 ? 13.610 18.574 28.423 1.00 39.12 478 VAL A O 1
ATOM 3788 N N . HIS A 1 479 ? 14.761 17.247 27.024 1.00 37.91 479 HIS A N 1
ATOM 3789 C CA . HIS A 1 479 ? 14.860 18.250 25.968 1.00 37.91 479 HIS A CA 1
ATOM 3790 C C . HIS A 1 479 ? 13.777 18.021 24.918 1.00 37.91 479 HIS A C 1
ATOM 3792 O O . HIS A 1 479 ? 13.763 17.005 24.220 1.00 37.91 479 HIS A O 1
ATOM 3798 N N . TRP A 1 480 ? 12.903 19.012 24.776 1.00 36.75 480 TRP A N 1
ATOM 3799 C CA . TRP A 1 480 ? 11.943 19.085 23.685 1.00 36.75 480 TRP A CA 1
ATOM 3800 C C . TRP A 1 480 ? 12.662 19.527 22.413 1.00 36.75 480 TRP A C 1
ATOM 3802 O O . TRP A 1 480 ? 13.186 20.640 22.345 1.00 36.75 480 TRP A O 1
ATOM 3812 N N . VAL A 1 481 ? 12.700 18.658 21.401 1.00 35.84 481 VAL A N 1
ATOM 3813 C CA . VAL A 1 481 ? 13.196 19.022 20.068 1.00 35.84 481 VAL A CA 1
ATOM 3814 C C . VAL A 1 481 ? 11.990 19.240 19.164 1.00 35.84 481 VAL A C 1
ATOM 3816 O O . VAL A 1 481 ? 11.296 18.297 18.790 1.00 35.84 481 VAL A O 1
ATOM 3819 N N . TYR A 1 482 ? 11.732 20.503 18.834 1.00 31.44 482 TYR A N 1
ATOM 3820 C CA . TYR A 1 482 ? 10.662 20.901 17.925 1.00 31.44 482 TYR A CA 1
ATOM 3821 C C . TYR A 1 482 ? 11.119 20.718 16.471 1.00 31.44 482 TYR A C 1
ATOM 3823 O O . TYR A 1 482 ? 12.084 21.358 16.050 1.00 31.44 482 TYR A O 1
ATOM 3831 N N . GLN A 1 483 ? 10.441 19.857 15.703 1.00 33.72 483 GLN A N 1
ATOM 3832 C CA . GLN A 1 483 ? 10.725 19.632 14.274 1.00 33.72 483 GLN A CA 1
ATOM 3833 C C . GLN A 1 483 ? 9.603 20.102 13.332 1.00 33.72 483 GLN A C 1
ATOM 3835 O O . GLN A 1 483 ? 9.610 19.780 12.145 1.00 33.72 483 GLN A O 1
ATOM 3840 N N . GLY A 1 484 ? 8.670 20.918 13.821 1.00 33.75 484 GLY A N 1
ATOM 3841 C CA . GLY A 1 484 ? 7.617 21.531 13.012 1.00 33.75 484 GLY A CA 1
ATOM 3842 C C . GLY A 1 484 ? 6.217 21.313 13.588 1.00 33.75 484 GLY A C 1
ATOM 3843 O O . GLY A 1 484 ? 6.078 20.766 14.681 1.00 33.75 484 GLY A O 1
ATOM 3844 N N . PRO A 1 485 ? 5.169 21.740 12.861 1.00 32.28 485 PRO A N 1
ATOM 3845 C CA . PRO A 1 485 ? 3.822 21.893 13.412 1.00 32.28 485 PRO A CA 1
ATOM 3846 C C . PRO A 1 485 ? 3.121 20.588 13.821 1.00 32.28 485 PRO A C 1
ATOM 3848 O O . PRO A 1 485 ? 2.113 20.665 14.510 1.00 32.28 485 PRO A O 1
ATOM 3851 N N . TYR A 1 486 ? 3.648 19.411 13.454 1.00 31.95 486 TYR A N 1
ATOM 3852 C CA . TYR A 1 486 ? 2.960 18.127 13.666 1.00 31.95 486 TYR A CA 1
ATOM 3853 C C . TYR A 1 486 ? 3.821 17.011 14.273 1.00 31.95 486 TYR A C 1
ATOM 3855 O O . TYR A 1 486 ? 3.356 15.881 14.367 1.00 31.95 486 TYR A O 1
ATOM 3863 N N . LYS A 1 487 ? 5.070 17.280 14.688 1.00 30.56 487 LYS A N 1
ATOM 3864 C CA . LYS A 1 487 ? 5.906 16.277 15.375 1.00 30.56 487 LYS A CA 1
ATOM 3865 C C . LYS A 1 487 ? 6.781 16.912 16.452 1.00 30.56 487 LYS A C 1
ATOM 3867 O O . LYS A 1 487 ? 7.639 17.747 16.163 1.00 30.56 487 LYS A O 1
ATOM 3872 N N . SER A 1 488 ? 6.583 16.452 17.684 1.00 31.25 488 SER A N 1
ATOM 3873 C CA . SER A 1 488 ? 7.476 16.691 18.817 1.00 31.25 488 SER A CA 1
ATOM 3874 C C . SER A 1 488 ? 7.943 15.336 19.330 1.00 31.25 488 SER A C 1
ATOM 3876 O O . SER A 1 488 ? 7.122 14.443 19.504 1.00 31.25 488 SER A O 1
ATOM 3878 N N . PHE A 1 489 ? 9.240 15.183 19.584 1.00 36.88 489 PHE A N 1
ATOM 3879 C CA . PHE A 1 489 ? 9.779 13.989 20.233 1.00 36.88 489 PHE A CA 1
ATOM 3880 C C . PHE A 1 489 ? 10.389 14.358 21.581 1.00 36.88 489 PHE A C 1
ATOM 3882 O O . PHE A 1 489 ? 10.975 15.434 21.749 1.00 36.88 489 PHE A O 1
ATOM 3889 N N . VAL A 1 490 ? 10.276 13.430 22.526 1.00 33.59 490 VAL A N 1
ATOM 3890 C CA . VAL A 1 490 ? 10.897 13.509 23.845 1.00 33.59 490 VAL A CA 1
ATOM 3891 C C . VAL A 1 490 ? 12.251 12.813 23.759 1.00 33.59 490 VAL A C 1
ATOM 3893 O O . VAL A 1 490 ? 12.323 11.596 23.617 1.00 33.59 490 VAL A O 1
ATOM 3896 N N . LYS A 1 491 ? 13.346 13.577 23.833 1.00 33.72 491 LYS A N 1
ATOM 3897 C CA . LYS A 1 491 ? 14.679 12.992 24.003 1.00 33.72 491 LYS A CA 1
ATOM 3898 C C . LYS A 1 491 ? 14.979 12.894 25.494 1.00 33.72 491 LYS A C 1
ATOM 3900 O O . LYS A 1 491 ? 15.283 13.905 26.127 1.00 33.72 491 LYS A O 1
ATOM 3905 N N . VAL A 1 492 ? 14.912 11.682 26.038 1.00 32.94 492 VAL A N 1
ATOM 3906 C CA . VAL A 1 492 ? 15.371 11.391 27.401 1.00 32.94 492 VAL A CA 1
ATOM 3907 C C . VAL A 1 492 ? 16.876 11.137 27.348 1.00 32.94 492 VAL A C 1
ATOM 3909 O O . VAL A 1 492 ? 17.345 10.261 26.622 1.00 32.94 492 VAL A O 1
ATOM 3912 N N . LYS A 1 493 ? 17.659 11.946 28.064 1.00 34.31 493 LYS A N 1
ATOM 3913 C CA . LYS A 1 493 ? 19.091 11.701 28.256 1.00 34.31 493 LYS A CA 1
ATOM 3914 C C . LYS A 1 493 ? 19.246 10.717 29.421 1.00 34.31 493 LYS A C 1
ATOM 3916 O O . LYS A 1 493 ? 18.805 11.033 30.523 1.00 34.31 493 LYS A O 1
ATOM 3921 N N . GLY A 1 494 ? 19.825 9.546 29.150 1.00 33.94 494 GLY A N 1
ATOM 3922 C CA . GLY A 1 494 ? 20.375 8.656 30.179 1.00 33.94 494 GLY A CA 1
ATOM 3923 C C . GLY A 1 494 ? 21.699 9.185 30.705 1.00 33.94 494 GLY A C 1
ATOM 3924 O O . GLY A 1 494 ? 22.487 9.689 29.866 1.00 33.94 494 GLY A O 1
#

Sequence (494 aa):
MDPVLQYAAIGEDFREQELMIRRSLQHGDHIIKLVIGEPENAITFHISQNLLEQTADYFKGAFRNQHLGSSNERDTLHFPEDDLYAWKVFLYWVMTKELPSGGVFRALRRSDEGGTATYGISLQILCVRCWILGDKYDIPVFQNYIMLELLALFERKAPGLYTIKEAFENTPPGSVLRELMAEELANMLQVSGTAKHTDLDMFDGIVDFASALMKKTQAAGKEGKCAFRPRVPSRDGGDEIGASPYSKFMVGSDGAEPFHVHQYILEATSGYFKKALAPDGSLVMSAPDTLSFTDDSEEAWKVLLYWMFKHDLPDDEQRRTDDCEGWELLIVECWAMGNRYNIPKFQDLVMLELLDCLLKYTTFETDTIKQAFATIPAGCALRMVMAELVAGHLQDGIFDLGPENLHEFEGFPECLAEIDCAVKEWSGTSQRIVDEVARECCVMSVVEMVVASQQLHFKDQQGVPRWKKFMAAGGPEVHWVYQGPYKSFVKVKG

Foldseek 3Di:
DDPPPLCPLPVVVVVVVVVVVVVCVVVVFDKAWEWAEAPVPTDIDIDTLVLVVVQAVLSVVVLVVQPCDPDPDSRYHYHHPADPLLVVQVVVCSSPVAGDPPVVLVVSQCSVPPDDPDPGDDSLLSLLSNLLVCVVRVRVSSNVLSVLVNLVVCVVPQDDPVSLLSNLVRDDPPDPSNLVSLLSVLCCVPPVVVDDPVSCVVCPPRPCNVVSNVVNNVVVVVDDDDDDDPPDDDDPDPDPDDDQQKAWEAEADDPDDTDIDRLVLLVVQFPLSVLCLPPPRPDADPDVRYGYHHVADPLLVVQVVCCSSPVAGDDPVRVPPDPPPPPLLSLLRNLLVCVVRVRQSSNQRSVLVNLVVVLVDVDDDPVSLVSSLVRPDPPALSLLVSLLSVLVCQVVVVDPCDVVNCVVCVVRVSSVVSNVVNNVPPPLQVVVSLVRCVVSHVCNPSSVVSRVSSQQQDADPVRHRNVVVCVVVPHFDWDWDDPDDPDIDTDGDD

Radius of gyration: 27.15 Å; chains: 1; bounding box: 66×48×80 Å

pLDDT: mean 76.29, std 19.62, range [22.59, 98.06]

Secondary structure (DSSP, 8-state):
--GGGS-TTTTTHHHHHHHHHHHHHHTTPPEEEEEES-TTTPEEEEEEHHHHHHH-HHHHHHHHT--SSSSS-TTEEEETTS-HHHHHHHHHHHHHSSPPPHHHHHHHHHTT-SSS---PPPHHHHHHHHHHHHHHTT-HHHHHHHHHHHHHHHHHSPPPHHHHHHHHHTS-TT-HHHHHHHHHHHHIIIII--S-GGGGGGGTT-TTHHHHHHHHHHHHTTS---S---SS----S-------SEEEEEESSTTPPPEEEEHHHHHHH-HHHHHHTSTT--SSEEETTEEEETTS-HHHHHHHHHHHHHSSPPPHHHHHSS--TTHHHHHHHHHHHHHHTT-HHHHHHHHHHHHHHHHH-S---HHHHHHHHHHSPTT-HHHHHHHHHHHHHHHHT-SS--GGGGGGGTT-HHHHHHHHHHHHH--SS-HHHHHHHHHHSS-HHHHHHHHHHHHHH-B-TTS-BHHHHHHHTT---EEEEE-STT-EEEEE--